Protein AF-0000000076613935 (afdb_homodimer)

pLDDT: mean 92.62, std 4.98, range [66.81, 98.5]

Secondary structure (DSSP, 8-state):
-HHHHHHHHBHHHHHHHHHHHHHHHHHHHHH--SHHHHHHHHHHHHHHHHHHHHTTTHHHHHHHHHHHHHHS--S-HHHHHHHHHHHHHHHHHHHHHHHHHHHHTTSS-S-HHHHHHHHHHHHHHHHHHHHHHHHHHHHHHHHHHHHHHHHTTT---HHHHHHHHHHHHHHHHHHHHHHHHHHHHHHHHHHTTHHHHHHSSPPPHHHHHHHHHHHHHHHHHHHHHH-/-HHHHHHHHBHHHHHHHHHHHHHHHHHHHHH--SHHHHHHHHHHHHHHHHHHHHTTTHHHHHHHHHHHHHHS--S-HHHHHHHHHHHHHHHHHHHHHHHHHHHHTTSS-S-HHHHHHHHHHHHHHHHHHHHHHHHHHHHHHHHHHHHHHHHTTT---HHHHHHHHHHHHHHHHHHHHHHHHHHHHHHHHHHTTHHHHHHSSPPPHHHHHHHHHHHHHHHHHHHHHH-

Nearest PDB structures (foldseek):
  6z0c-assembly4_D  TM=3.957E-01  e=4.626E+00  Escherichia coli
  2h7v-assembly2_D  TM=2.616E-01  e=3.873E+00  Yersinia pseudotuberculosis
  6z0c-assembly4_D  TM=3.955E-01  e=4.432E+00  Escherichia coli
  2h7v-assembly2_D  TM=2.635E-01  e=3.108E+00  Yersinia pseudotuberculosis

Foldseek 3Di:
DVLVVVLVVDPLSVLLVLLLLLLLLLQVCLVDDDPVSVVSNVSNVVSVLVSLVSCPPVLVVLVVVLVVLVVDDDPDVLLSVLSNLLSVLQSQLNVLSNVLSCVVVPVDVDHSLVSQLRSLVSNLSSLVSLLVSLVVLLVVLVVVLVVLCVVCVPPPDPVSVVSNVVSVVSNVVSVLVNLLSVLSNLQSCLSNCVCCVVVVDHDRSNSNSVSSNSNSVSSSVVSSVVD/DVLVVVLVVDPLSVLLVLLLLLLLLLQVCLVDDDPVSVVSNVSNVVSVLVSLVSCPPCLVVLVVQLVVLVVDDDPDPLLSVLSNLLSVLQSLLNVLSNVLSCVVVPVDVDHSLVSQLRSLVSNLSSLVSLLVSLVVLLVVLVVVLVVLCVVCPPPPDPVSVVSNVVSVVSNVVSVLSNLLSVLSNLQSCLSNCVCCVVVVDHDRSNSNSVSSNSNSVSSSVVSSVVD

Sequence (454 aa):
MEKLLRFLEKAEGRDKVLKVIQYFGRFQKSIVSNKFTIRFMNLSYAARLSRQIFRLGKSFLELHNIRNSIKKDFLDNFTKFLTILMSASMCVRWLFDNLSVLSAYKIIEFDHREFTKASTTAWVFALIFKLTNCSQEMMKSYAREAMLKETSIGKTTRWVVENLDELSQTRRKMILEIAKTIGDLIIASNGALIPYKVLGKQFSEKWVGIGGVVSACISIFEIWYDCMEKLLRFLEKAEGRDKVLKVIQYFGRFQKSIVSNKFTIRFMNLSYAARLSRQIFRLGKSFLELHNIRNSIKKDFLDNFTKFLTILMSASMCVRWLFDNLSVLSAYKIIEFDHREFTKASTTAWVFALIFKLTNCSQEMMKSYAREAMLKETSIGKTTRWVVENLDELSQTRRKMILEIAKTIGDLIIASNGALIPYKVLGKQFSEKWVGIGGVVSACISIFEIWYDC

Solvent-accessible surface area (backbone atoms only — not comparable to full-atom values): 21844 Å² total; per-residue (Å²): 111,66,51,60,44,55,33,61,47,25,33,63,46,48,45,30,55,35,39,29,47,25,18,44,24,41,26,45,42,58,75,43,84,49,73,63,37,56,29,40,36,45,49,13,51,52,30,51,54,27,45,51,60,70,47,59,67,48,33,56,51,26,51,50,49,33,54,48,52,68,70,46,86,61,96,43,69,66,58,44,52,37,51,39,50,21,29,52,23,42,25,51,15,43,51,25,44,46,50,17,53,38,18,70,47,54,66,38,98,53,67,33,63,58,27,43,31,52,14,21,42,28,39,39,54,19,46,51,33,49,48,51,47,44,52,51,51,50,51,52,47,52,52,50,49,51,50,49,54,64,72,35,66,95,51,89,42,69,66,56,54,53,51,50,49,49,46,52,52,50,47,52,52,39,52,52,47,46,54,26,43,52,17,44,43,50,41,24,34,48,55,44,42,46,39,33,75,75,71,70,45,63,72,54,51,43,57,36,10,47,18,36,30,52,22,21,51,50,50,45,49,54,52,53,68,72,82,110,67,50,58,44,54,33,60,46,27,34,64,48,47,46,30,55,35,39,29,47,25,17,44,24,42,26,46,42,58,76,44,85,48,74,64,37,54,27,40,38,43,50,13,48,50,30,50,53,26,46,53,59,70,46,58,66,48,32,58,50,27,52,50,49,34,53,47,52,70,72,46,86,61,97,42,69,66,56,43,52,36,51,39,51,22,29,50,24,43,24,51,14,41,51,24,42,45,50,18,54,38,18,69,47,55,67,38,98,54,66,33,65,58,27,42,30,52,14,21,42,28,40,39,53,19,46,51,32,48,48,51,47,43,51,52,52,48,52,51,46,51,53,51,49,52,51,51,54,64,72,33,68,94,50,90,40,70,68,56,54,54,50,51,50,51,45,52,52,51,48,52,52,39,50,53,46,47,52,27,45,52,17,44,43,50,42,23,34,48,55,43,42,46,41,33,74,74,71,70,46,65,72,52,52,44,57,36,9,48,18,34,30,51,22,22,52,49,50,46,49,53,52,55,68,72,83

Structure (mmCIF, N/CA/C/O backbone):
data_AF-0000000076613935-model_v1
#
loop_
_entity.id
_entity.type
_entity.pdbx_description
1 polymer 'Peroxisomal biogenesis factor 11'
#
loop_
_atom_site.group_PDB
_atom_site.id
_atom_site.type_symbol
_atom_site.label_atom_id
_atom_site.label_alt_id
_atom_site.label_comp_id
_atom_site.label_asym_id
_atom_site.label_entity_id
_atom_site.label_seq_id
_atom_site.pdbx_PDB_ins_code
_atom_site.Cartn_x
_atom_site.Cartn_y
_atom_site.Cartn_z
_atom_site.occupancy
_atom_site.B_iso_or_equiv
_atom_site.auth_seq_id
_atom_site.auth_comp_id
_atom_site.auth_asym_id
_atom_site.auth_atom_id
_atom_site.pdbx_PDB_model_num
ATOM 1 N N . MET A 1 1 ? 9.109 10.617 -14.492 1 78.81 1 MET A N 1
ATOM 2 C CA . MET A 1 1 ? 8.734 9.211 -14.367 1 78.81 1 MET A CA 1
ATOM 3 C C . MET A 1 1 ? 9.297 8.609 -13.086 1 78.81 1 MET A C 1
ATOM 5 O O . MET A 1 1 ? 8.586 7.91 -12.359 1 78.81 1 MET A O 1
ATOM 9 N N . GLU A 1 2 ? 10.383 9.172 -12.633 1 85.62 2 GLU A N 1
ATOM 10 C CA . GLU A 1 2 ? 11.008 8.648 -11.422 1 85.62 2 GLU A CA 1
ATOM 11 C C . GLU A 1 2 ? 10.242 9.07 -10.172 1 85.62 2 GLU A C 1
ATOM 13 O O . GLU A 1 2 ? 10.062 8.273 -9.25 1 85.62 2 GLU A O 1
ATOM 18 N N . LYS A 1 3 ? 9.719 10.258 -10.203 1 89.12 3 LYS A N 1
ATOM 19 C CA . LYS A 1 3 ? 8.961 10.75 -9.062 1 89.12 3 LYS A CA 1
ATOM 20 C C . LYS A 1 3 ? 7.656 9.977 -8.891 1 89.12 3 LYS A C 1
ATOM 22 O O . LYS A 1 3 ? 7.25 9.664 -7.77 1 89.12 3 LYS A O 1
ATOM 27 N N . LEU A 1 4 ? 7.074 9.68 -10.031 1 88 4 LEU A N 1
ATOM 28 C CA . LEU A 1 4 ? 5.828 8.922 -10.008 1 88 4 LEU A CA 1
ATOM 29 C C . LEU A 1 4 ? 6.059 7.523 -9.438 1 88 4 LEU A C 1
ATOM 31 O O . LEU A 1 4 ? 5.242 7.023 -8.664 1 88 4 LEU A O 1
ATOM 35 N N . LEU A 1 5 ? 7.207 7.027 -9.727 1 88.5 5 LEU A N 1
ATOM 36 C CA . LEU A 1 5 ? 7.523 5.68 -9.266 1 88.5 5 LEU A CA 1
ATOM 37 C C . LEU A 1 5 ? 7.77 5.66 -7.762 1 88.5 5 LEU A C 1
ATOM 39 O O . LEU A 1 5 ? 7.285 4.77 -7.062 1 88.5 5 LEU A O 1
ATOM 43 N N . ARG A 1 6 ? 8.492 6.59 -7.344 1 90.81 6 ARG A N 1
ATOM 44 C CA . ARG A 1 6 ? 8.742 6.684 -5.91 1 90.81 6 ARG A CA 1
ATOM 45 C C . ARG A 1 6 ? 7.441 6.891 -5.137 1 90.81 6 ARG A C 1
ATOM 47 O O . ARG A 1 6 ? 7.266 6.34 -4.051 1 90.81 6 ARG A O 1
ATOM 54 N N . PHE A 1 7 ? 6.605 7.641 -5.816 1 93.69 7 PHE A N 1
ATOM 55 C CA . PHE A 1 7 ? 5.305 7.906 -5.211 1 93.69 7 PHE A CA 1
ATOM 56 C C . PHE A 1 7 ? 4.492 6.621 -5.098 1 93.69 7 PHE A C 1
ATOM 58 O O . PHE A 1 7 ? 3.924 6.332 -4.043 1 93.69 7 PHE A O 1
ATOM 65 N N . LEU A 1 8 ? 4.504 5.793 -6.094 1 89.94 8 LEU A N 1
ATOM 66 C CA . LEU A 1 8 ? 3.668 4.598 -6.156 1 89.94 8 LEU A CA 1
ATOM 67 C C . LEU A 1 8 ? 4.277 3.465 -5.34 1 89.94 8 LEU A C 1
ATOM 69 O O . LEU A 1 8 ? 3.6 2.484 -5.027 1 89.94 8 LEU A O 1
ATOM 73 N N . GLU A 1 9 ? 5.457 3.604 -4.938 1 91.19 9 GLU A N 1
ATOM 74 C CA . GLU A 1 9 ? 6.117 2.576 -4.137 1 91.19 9 GLU A CA 1
ATOM 75 C C . GLU A 1 9 ? 5.805 2.752 -2.652 1 91.19 9 GLU A C 1
ATOM 77 O O . GLU A 1 9 ? 6 1.83 -1.858 1 91.19 9 GLU A O 1
ATOM 82 N N . LYS A 1 10 ? 5.301 3.885 -2.332 1 92.56 10 LYS A N 1
ATOM 83 C CA . LYS A 1 10 ? 4.922 4.152 -0.948 1 92.56 10 LYS A CA 1
ATOM 84 C C . LYS A 1 10 ? 3.492 3.693 -0.671 1 92.56 10 LYS A C 1
ATOM 86 O O . LYS A 1 10 ? 2.584 3.971 -1.456 1 92.56 10 LYS A O 1
ATOM 91 N N . ALA A 1 11 ? 3.314 2.996 0.413 1 93.81 11 ALA A N 1
ATOM 92 C CA . ALA A 1 11 ? 1.975 2.559 0.797 1 93.81 11 ALA A CA 1
ATOM 93 C C . ALA A 1 11 ? 1.047 3.752 1.006 1 93.81 11 ALA A C 1
ATOM 95 O O . ALA A 1 11 ? -0.122 3.713 0.616 1 93.81 11 ALA A O 1
ATOM 96 N N . GLU A 1 12 ? 1.57 4.82 1.488 1 94.5 12 GLU A N 1
ATOM 97 C CA . GLU A 1 12 ? 0.774 6.012 1.773 1 94.5 12 GLU A CA 1
ATOM 98 C C . GLU A 1 12 ? 0.332 6.703 0.486 1 94.5 12 GLU A C 1
ATOM 100 O O . GLU A 1 12 ? -0.769 7.25 0.416 1 94.5 12 GLU A O 1
ATOM 105 N N . GLY A 1 13 ? 1.241 6.719 -0.426 1 94.62 13 GLY A N 1
ATOM 106 C CA . GLY A 1 13 ? 0.872 7.324 -1.697 1 94.62 13 GLY A CA 1
ATOM 107 C C . GLY A 1 13 ? -0.311 6.645 -2.359 1 94.62 13 GLY A C 1
ATOM 108 O O . GLY A 1 13 ? -1.264 7.309 -2.773 1 94.62 13 GLY A O 1
ATOM 109 N N . ARG A 1 14 ? -0.266 5.328 -2.385 1 94.44 14 ARG A N 1
ATOM 110 C CA . ARG A 1 14 ? -1.358 4.57 -2.984 1 94.44 14 ARG A CA 1
ATOM 111 C C . ARG A 1 14 ? -2.641 4.723 -2.174 1 94.44 14 ARG A C 1
ATOM 113 O O . ARG A 1 14 ? -3.734 4.801 -2.74 1 94.44 14 ARG A O 1
ATOM 120 N N . ASP A 1 15 ? -2.506 4.773 -0.913 1 96.62 15 ASP A N 1
ATOM 121 C CA . ASP A 1 15 ? -3.654 4.945 -0.03 1 96.62 15 ASP A CA 1
ATOM 122 C C . ASP A 1 15 ? -4.371 6.262 -0.311 1 96.62 15 ASP A C 1
ATOM 124 O O . ASP A 1 15 ? -5.605 6.312 -0.333 1 96.62 15 ASP A O 1
ATOM 128 N N . LYS A 1 16 ? -3.609 7.328 -0.591 1 97.44 16 LYS A N 1
ATOM 129 C CA . LYS A 1 16 ? -4.227 8.633 -0.785 1 97.44 16 LYS A CA 1
ATOM 130 C C . LYS A 1 16 ? -4.883 8.734 -2.16 1 97.44 16 LYS A C 1
ATOM 132 O O . LYS A 1 16 ? -5.871 9.453 -2.332 1 97.44 16 LYS A O 1
ATOM 137 N N . VAL A 1 17 ? -4.355 8.008 -3.086 1 96.06 17 VAL A N 1
ATOM 138 C CA . VAL A 1 17 ? -5.008 7.945 -4.387 1 96.06 17 VAL A CA 1
ATOM 139 C C . VAL A 1 17 ? -6.371 7.27 -4.25 1 96.06 17 VAL A C 1
ATOM 141 O O . VAL A 1 17 ? -7.363 7.734 -4.82 1 96.06 17 VAL A O 1
ATOM 144 N N . LEU A 1 18 ? -6.359 6.219 -3.484 1 96.88 18 LEU A N 1
ATOM 145 C CA . LEU A 1 18 ? -7.617 5.512 -3.268 1 96.88 18 LEU A CA 1
ATOM 146 C C . LEU A 1 18 ? -8.586 6.359 -2.447 1 96.88 18 LEU A C 1
ATOM 148 O O . LEU A 1 18 ? -9.797 6.273 -2.629 1 96.88 18 LEU A O 1
ATOM 152 N N . LYS A 1 19 ? -7.996 7.18 -1.607 1 98 19 LYS A N 1
ATOM 153 C CA . LYS A 1 19 ? -8.836 8.102 -0.84 1 98 19 LYS A CA 1
ATOM 154 C C . LYS A 1 19 ? -9.539 9.094 -1.756 1 98 19 LYS A C 1
ATOM 156 O O . LYS A 1 19 ? -10.703 9.445 -1.527 1 98 19 LYS A O 1
ATOM 1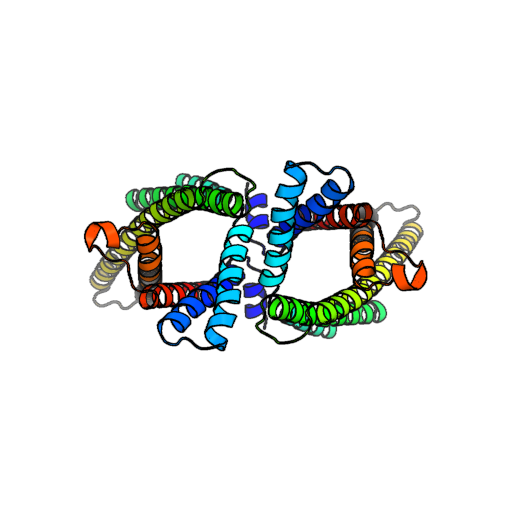61 N N . VAL A 1 20 ? -8.906 9.539 -2.758 1 97.75 20 VAL A N 1
ATOM 162 C CA . VAL A 1 20 ? -9.531 10.438 -3.723 1 97.75 20 VAL A CA 1
ATOM 163 C C . VAL A 1 20 ? -10.703 9.727 -4.398 1 97.75 20 VAL A C 1
ATOM 165 O O . VAL A 1 20 ? -11.789 10.297 -4.531 1 97.75 20 VAL A O 1
ATOM 168 N N . ILE A 1 21 ? -10.461 8.5 -4.773 1 95.88 21 ILE A N 1
ATOM 169 C CA . ILE A 1 21 ? -11.492 7.719 -5.453 1 95.88 21 ILE A CA 1
ATOM 170 C C . ILE A 1 21 ? -12.695 7.535 -4.527 1 95.88 21 ILE A C 1
ATOM 172 O O . ILE A 1 21 ? -13.844 7.711 -4.941 1 95.88 21 ILE A O 1
ATOM 176 N N . GLN A 1 22 ? -12.406 7.211 -3.355 1 96.75 22 GLN A N 1
ATOM 177 C CA . GLN A 1 22 ? -13.453 6.969 -2.367 1 96.75 22 GLN A CA 1
ATOM 178 C C . GLN A 1 22 ? -14.336 8.195 -2.191 1 96.75 22 GLN A C 1
ATOM 180 O O . GLN A 1 22 ? -15.562 8.109 -2.297 1 96.75 22 GLN A O 1
ATOM 185 N N . TYR A 1 23 ? -13.758 9.336 -2.049 1 97.62 23 TYR A N 1
ATOM 186 C CA . TYR A 1 23 ? -14.539 10.508 -1.679 1 97.62 23 TYR A CA 1
ATOM 187 C C . TYR A 1 23 ? -15.055 11.234 -2.916 1 97.62 23 TYR A C 1
ATOM 189 O O . TYR A 1 23 ? -16.047 11.953 -2.852 1 97.62 23 TYR A O 1
ATOM 197 N N . PHE A 1 24 ? -14.352 11.078 -4 1 96.88 24 PHE A N 1
ATOM 198 C CA . PHE A 1 24 ? -14.906 11.594 -5.25 1 96.88 24 PHE A CA 1
ATOM 199 C C . PHE A 1 24 ? -16.219 10.906 -5.59 1 96.88 24 PHE A C 1
ATOM 201 O O . PHE A 1 24 ? -17.141 11.539 -6.098 1 96.88 24 PHE A O 1
ATOM 208 N N . GLY A 1 25 ? -16.25 9.648 -5.359 1 95.5 25 GLY A N 1
ATOM 209 C CA . GLY A 1 25 ? -17.5 8.93 -5.57 1 95.5 25 GLY A CA 1
ATOM 210 C C . GLY A 1 25 ? -18.641 9.445 -4.711 1 95.5 25 GLY A C 1
ATOM 211 O O . GLY A 1 25 ? -19.766 9.609 -5.195 1 95.5 25 GLY A O 1
ATOM 212 N N . ARG A 1 26 ? -18.328 9.688 -3.5 1 94.12 26 ARG A N 1
ATOM 213 C CA . ARG A 1 26 ? -19.344 10.211 -2.6 1 94.12 26 ARG A CA 1
ATOM 214 C C . ARG A 1 26 ? -19.797 11.594 -3.037 1 94.12 26 ARG A C 1
ATOM 216 O O . ARG A 1 26 ? -21 11.906 -2.975 1 94.12 26 ARG A O 1
ATOM 223 N N . PHE A 1 27 ? -18.906 12.383 -3.471 1 96.12 27 PHE A N 1
ATOM 224 C CA . PHE A 1 27 ? -19.219 13.727 -3.951 1 96.12 27 PHE A CA 1
ATOM 225 C C . PHE A 1 27 ? -20.109 13.664 -5.195 1 96.12 27 PHE A C 1
ATOM 227 O O . PHE A 1 27 ? -21.141 14.328 -5.266 1 96.12 27 PHE A O 1
ATOM 234 N N . GLN A 1 28 ? -19.703 12.852 -6.125 1 95.06 28 GLN A N 1
ATOM 235 C CA . GLN A 1 28 ? -20.422 12.742 -7.391 1 95.06 28 GLN A CA 1
ATOM 236 C C . GLN A 1 28 ? -21.844 12.234 -7.176 1 95.06 28 GLN A C 1
ATOM 238 O O . GLN A 1 28 ? -22.781 12.734 -7.789 1 95.06 28 GLN A O 1
ATOM 243 N N . LYS A 1 29 ? -21.922 11.281 -6.32 1 92.69 29 LYS A N 1
ATOM 244 C CA . LYS A 1 29 ? -23.25 10.703 -6.055 1 92.69 29 LYS A CA 1
ATOM 245 C C . LYS A 1 29 ? -24.172 11.734 -5.418 1 92.69 29 LYS A C 1
ATOM 247 O O . LYS A 1 29 ? -25.391 11.711 -5.648 1 92.69 29 LYS A O 1
ATOM 252 N N . SER A 1 30 ? -23.641 12.695 -4.695 1 93.12 30 SER A N 1
ATOM 253 C CA . SER A 1 30 ? -24.438 13.703 -4.02 1 93.12 30 SER A CA 1
ATOM 254 C C . SER A 1 30 ? -24.969 14.742 -5.008 1 93.12 30 SER A C 1
ATOM 256 O O . SER A 1 30 ? -25.953 15.422 -4.738 1 93.12 30 SER A O 1
ATOM 258 N N . ILE A 1 31 ? -24.391 14.859 -6.121 1 93.69 31 ILE A N 1
ATOM 259 C CA . ILE A 1 31 ? -24.766 15.883 -7.086 1 93.69 31 ILE A CA 1
ATOM 260 C C . ILE A 1 31 ? -25.688 15.281 -8.148 1 93.69 31 ILE A C 1
ATOM 262 O O . ILE A 1 31 ? -26.688 15.883 -8.523 1 93.69 31 ILE A O 1
ATOM 266 N N . VAL A 1 32 ? -25.25 14.148 -8.672 1 91.75 32 VAL A N 1
ATOM 267 C CA . VAL A 1 32 ? -26 13.523 -9.758 1 91.75 32 VAL A CA 1
ATOM 268 C C . VAL A 1 32 ? -26.094 12.016 -9.523 1 91.75 32 VAL A C 1
ATOM 270 O O . VAL A 1 32 ? -25.125 11.391 -9.078 1 91.75 32 VAL A O 1
ATOM 273 N N . SER A 1 33 ? -27.297 11.539 -9.773 1 87.94 33 SER A N 1
ATOM 274 C CA . SER A 1 33 ? -27.5 10.102 -9.664 1 87.94 33 SER A CA 1
ATOM 275 C C . SER A 1 33 ? -27.781 9.477 -11.023 1 87.94 33 SER A C 1
ATOM 277 O O . SER A 1 33 ? -28.906 9.539 -11.516 1 87.94 33 SER A O 1
ATOM 279 N N . ASN A 1 34 ? -26.781 9.047 -11.68 1 91.75 34 ASN A N 1
ATOM 280 C CA . ASN A 1 34 ? -26.922 8.328 -12.945 1 91.75 34 ASN A CA 1
ATOM 281 C C . ASN A 1 34 ? -26.266 6.957 -12.883 1 91.75 34 ASN A C 1
ATOM 283 O O . ASN A 1 34 ? -25.797 6.535 -11.82 1 91.75 34 ASN A O 1
ATOM 287 N N . LYS A 1 35 ? -26.328 6.242 -13.906 1 88.94 35 LYS A N 1
ATOM 288 C CA . LYS A 1 35 ? -25.797 4.883 -13.969 1 88.94 35 LYS A CA 1
ATOM 289 C C . LYS A 1 35 ? -24.297 4.867 -13.672 1 88.94 35 LYS A C 1
ATOM 291 O O . LYS A 1 35 ? -23.812 3.988 -12.961 1 88.94 35 LYS A O 1
ATOM 296 N N . PHE A 1 36 ? -23.672 5.879 -14.125 1 87.81 36 PHE A N 1
ATOM 297 C CA . PHE A 1 36 ? -22.219 5.961 -13.93 1 87.81 36 PHE A CA 1
ATOM 298 C C . PHE A 1 36 ? -21.891 6.188 -12.461 1 87.81 36 PHE A C 1
ATOM 300 O O . PHE A 1 36 ? -20.969 5.562 -11.93 1 87.81 36 PHE A O 1
ATOM 307 N N . THR A 1 37 ? -22.594 7.078 -11.836 1 91.25 37 THR A N 1
ATOM 308 C CA . THR A 1 37 ? -22.297 7.406 -10.445 1 91.25 37 THR A CA 1
ATOM 309 C C . THR A 1 37 ? -22.578 6.215 -9.531 1 91.25 37 THR A C 1
ATOM 311 O O . THR A 1 37 ? -21.859 5.996 -8.555 1 91.25 37 THR A O 1
ATOM 314 N N . ILE A 1 38 ? -23.5 5.465 -9.953 1 89.62 38 ILE A N 1
ATOM 315 C CA . ILE A 1 38 ? -23.828 4.273 -9.18 1 89.62 38 ILE A CA 1
ATOM 316 C C . ILE A 1 38 ? -22.703 3.24 -9.312 1 89.62 38 ILE A C 1
ATOM 318 O O . ILE A 1 38 ? -22.281 2.639 -8.328 1 89.62 38 ILE A O 1
ATOM 322 N N . ARG A 1 39 ? -22.297 3.096 -10.508 1 89.38 39 ARG A N 1
ATOM 323 C CA . ARG A 1 39 ? -21.203 2.168 -10.75 1 89.38 39 ARG A CA 1
ATOM 324 C C . ARG A 1 39 ? -19.922 2.637 -10.062 1 89.38 39 ARG A C 1
ATOM 326 O O . ARG A 1 39 ? -19.172 1.828 -9.5 1 89.38 39 ARG A O 1
ATOM 333 N N . PHE A 1 40 ? -19.781 3.922 -10.094 1 92.31 40 PHE A N 1
ATOM 334 C CA . PHE A 1 40 ? -18.578 4.477 -9.484 1 92.31 40 PHE A CA 1
ATOM 335 C C . PHE A 1 40 ? -18.625 4.328 -7.965 1 92.31 40 PHE A C 1
ATOM 337 O O . PHE A 1 40 ? -17.578 4.203 -7.316 1 92.31 40 PHE A O 1
ATOM 344 N N . MET A 1 41 ? -19.781 4.309 -7.434 1 92.75 41 MET A N 1
ATOM 345 C CA . MET A 1 41 ? -19.938 4.125 -5.992 1 92.75 41 MET A CA 1
ATOM 346 C C . MET A 1 41 ? -19.469 2.738 -5.566 1 92.75 41 MET A C 1
ATOM 348 O O . MET A 1 41 ? -18.984 2.557 -4.449 1 92.75 41 MET A O 1
ATOM 352 N N . ASN A 1 42 ? -19.531 1.837 -6.477 1 90.12 42 ASN A N 1
ATOM 353 C CA . ASN A 1 42 ? -19 0.51 -6.191 1 90.12 42 ASN A CA 1
ATOM 354 C C . ASN A 1 42 ? -17.484 0.54 -6.031 1 90.12 42 ASN A C 1
ATOM 356 O O . ASN A 1 42 ? -16.922 -0.119 -5.148 1 90.12 42 ASN A O 1
ATOM 360 N N . LEU A 1 43 ? -16.938 1.3 -6.887 1 90.75 43 LEU A N 1
ATOM 361 C CA . LEU A 1 43 ? -15.492 1.449 -6.797 1 90.75 43 LEU A CA 1
ATOM 362 C C . LEU A 1 43 ? -15.109 2.217 -5.535 1 90.75 43 LEU A C 1
ATOM 364 O O . LEU A 1 43 ? -14.094 1.913 -4.906 1 90.75 43 LEU A O 1
ATOM 368 N N . SER A 1 44 ? -15.93 3.193 -5.242 1 94.25 44 SER A N 1
ATOM 369 C CA . SER A 1 44 ? -15.703 3.984 -4.039 1 94.25 44 SER A CA 1
ATOM 370 C C . SER A 1 44 ? -15.734 3.111 -2.787 1 94.25 44 SER A C 1
ATOM 372 O O . SER A 1 44 ? -14.875 3.229 -1.917 1 94.25 44 SER A O 1
ATOM 374 N N . TYR A 1 45 ? -16.609 2.209 -2.77 1 91.69 45 TYR A N 1
ATOM 375 C CA . TYR A 1 45 ? -16.734 1.304 -1.633 1 91.69 45 TYR A CA 1
ATOM 376 C C . TYR A 1 45 ? -15.57 0.325 -1.574 1 91.69 45 TYR A C 1
ATOM 378 O O . TYR A 1 45 ? -15.039 0.049 -0.497 1 91.69 45 TYR A O 1
ATOM 386 N N . ALA A 1 46 ? -15.227 -0.121 -2.709 1 90.12 46 ALA A N 1
ATOM 387 C CA . ALA A 1 46 ? -14.094 -1.038 -2.773 1 90.12 46 ALA A CA 1
ATOM 388 C C . ALA A 1 46 ? -12.805 -0.352 -2.318 1 90.12 46 ALA A C 1
ATOM 390 O O . ALA A 1 46 ? -11.984 -0.961 -1.637 1 90.12 46 ALA A O 1
ATOM 391 N N . ALA A 1 47 ? -12.688 0.87 -2.705 1 94.56 47 ALA A N 1
ATOM 392 C CA . ALA A 1 47 ? -11.516 1.643 -2.303 1 94.56 47 ALA A CA 1
ATOM 393 C C . ALA A 1 47 ? -11.477 1.828 -0.789 1 94.56 47 ALA A C 1
ATOM 395 O O . ALA A 1 47 ? -10.422 1.685 -0.167 1 94.56 47 ALA A O 1
ATOM 396 N N . ARG A 1 48 ? -12.578 2.117 -0.233 1 94.38 48 ARG A N 1
ATOM 397 C CA . ARG A 1 48 ? -12.664 2.307 1.212 1 94.38 48 ARG A CA 1
ATOM 398 C C . ARG A 1 48 ? -12.25 1.044 1.957 1 94.38 48 ARG A C 1
ATOM 400 O O . ARG A 1 48 ? -11.445 1.105 2.891 1 94.38 48 ARG A O 1
ATOM 407 N N . LEU A 1 49 ? -12.734 -0.057 1.504 1 90.31 49 LEU A N 1
ATOM 408 C CA . LEU A 1 49 ? -12.438 -1.332 2.15 1 90.31 49 LEU A CA 1
ATOM 409 C C . LEU A 1 49 ? -10.977 -1.71 1.967 1 90.31 49 LEU A C 1
ATOM 411 O O . LEU A 1 49 ? -10.328 -2.195 2.9 1 90.31 49 LEU A O 1
ATOM 415 N N . SER A 1 50 ? -10.516 -1.503 0.781 1 93.94 50 SER A N 1
ATOM 416 C CA . SER A 1 50 ? -9.125 -1.83 0.497 1 93.94 50 SER A CA 1
ATOM 417 C C . SER A 1 50 ? -8.172 -1 1.355 1 93.94 50 SER A C 1
ATOM 419 O O . SER A 1 50 ? -7.164 -1.51 1.843 1 93.94 50 SER A O 1
ATOM 421 N N . ARG A 1 51 ? -8.5 0.202 1.52 1 95.25 51 ARG A N 1
ATOM 422 C CA . ARG A 1 51 ? -7.688 1.064 2.369 1 95.25 51 ARG A CA 1
ATOM 423 C C . ARG A 1 51 ? -7.656 0.547 3.803 1 95.25 51 ARG A C 1
ATOM 425 O O . ARG A 1 51 ? -6.594 0.502 4.43 1 95.25 51 ARG A O 1
ATOM 432 N N . GLN A 1 52 ? -8.758 0.165 4.273 1 94.44 52 GLN A N 1
ATOM 433 C CA . GLN A 1 52 ? -8.836 -0.324 5.645 1 94.44 52 GLN A CA 1
ATOM 434 C C . GLN A 1 52 ? -7.977 -1.573 5.832 1 94.44 52 GLN A C 1
ATOM 436 O O . GLN A 1 52 ? -7.277 -1.706 6.84 1 94.44 52 GLN A O 1
ATOM 441 N N . ILE A 1 53 ? -7.992 -2.385 4.859 1 93 53 ILE A N 1
ATOM 442 C CA . ILE A 1 53 ? -7.262 -3.646 4.949 1 93 53 ILE A CA 1
ATOM 443 C C . ILE A 1 53 ? -5.762 -3.383 4.859 1 93 53 ILE A C 1
ATOM 445 O O . ILE A 1 53 ? -4.977 -3.975 5.602 1 93 53 ILE A O 1
ATOM 449 N N . PHE A 1 54 ? -5.391 -2.463 4.039 1 94.25 54 PHE A N 1
ATOM 450 C CA . PHE A 1 54 ? -3.979 -2.162 3.84 1 94.25 54 PHE A CA 1
ATOM 451 C C . PHE A 1 54 ? -3.42 -1.375 5.02 1 94.25 54 PHE A C 1
ATOM 453 O O . PHE A 1 54 ? -2.205 -1.216 5.148 1 94.25 54 PHE A O 1
ATOM 460 N N . ARG A 1 55 ? -4.305 -0.962 5.887 1 93.38 55 ARG A N 1
ATOM 461 C CA . ARG A 1 55 ? -3.855 -0.203 7.047 1 93.38 55 ARG A CA 1
ATOM 462 C C . ARG A 1 55 ? -3.725 -1.103 8.273 1 93.38 55 ARG A C 1
ATOM 464 O O . ARG A 1 55 ? -3.428 -0.626 9.367 1 93.38 55 ARG A O 1
ATOM 471 N N . LEU A 1 56 ? -3.846 -2.33 7.98 1 88 56 LEU A N 1
ATOM 472 C CA . LEU A 1 56 ? -3.633 -3.268 9.078 1 88 56 LEU A CA 1
ATOM 473 C C . LEU A 1 56 ? -2.227 -3.125 9.648 1 88 56 LEU A C 1
ATOM 475 O O . LEU A 1 56 ? -1.25 -3.072 8.898 1 88 56 LEU A O 1
ATOM 479 N N . GLY A 1 57 ? -2.158 -2.943 10.961 1 86 57 GLY A N 1
ATOM 480 C CA . GLY A 1 57 ? -0.867 -2.879 11.633 1 86 57 GLY A CA 1
ATOM 481 C C . GLY A 1 57 ? -0.33 -1.467 11.758 1 86 57 GLY A C 1
ATOM 482 O O . GLY A 1 57 ? 0.732 -1.251 12.344 1 86 57 GLY A O 1
ATOM 483 N N . LYS A 1 58 ? -1.038 -0.533 11.273 1 91.81 58 LYS A N 1
ATOM 484 C CA . LYS A 1 58 ? -0.586 0.852 11.375 1 91.81 58 LYS A CA 1
ATOM 485 C C . LYS A 1 58 ? -0.51 1.299 12.836 1 91.81 58 LYS A C 1
ATOM 487 O O . LYS A 1 58 ? 0.198 2.254 13.164 1 91.81 58 LYS A O 1
ATOM 492 N N . SER A 1 59 ? -1.223 0.597 13.695 1 92.69 59 SER A N 1
ATOM 493 C CA . SER A 1 59 ? -1.14 0.926 15.117 1 92.69 59 SER A CA 1
ATOM 494 C C . SER A 1 59 ? 0.288 0.788 15.633 1 92.69 59 SER A C 1
ATOM 496 O O . SER A 1 59 ? 0.728 1.571 16.484 1 92.69 59 SER A O 1
ATOM 498 N N . PHE A 1 60 ? 1.022 -0.127 15.039 1 90 60 PHE A N 1
ATOM 499 C CA . PHE A 1 60 ? 2.402 -0.332 15.469 1 90 60 PHE A CA 1
ATOM 500 C C . PHE A 1 60 ? 3.281 0.837 15.039 1 90 60 PHE A C 1
ATOM 502 O O . PHE A 1 60 ? 4.219 1.208 15.75 1 90 60 PHE A O 1
ATOM 509 N N . LEU A 1 61 ? 2.889 1.316 13.961 1 90.25 61 LEU A N 1
ATOM 510 C CA . LEU A 1 61 ? 3.637 2.475 13.484 1 90.25 61 LEU A CA 1
ATOM 511 C C . LEU A 1 61 ? 3.449 3.666 14.414 1 90.25 61 LEU A C 1
ATOM 513 O O . LEU A 1 61 ? 4.406 4.379 14.727 1 90.25 61 LEU A O 1
ATOM 517 N N . GLU A 1 62 ? 2.232 3.764 14.898 1 93.88 62 GLU A N 1
ATOM 518 C CA . GLU A 1 62 ? 1.941 4.891 15.781 1 93.88 62 GLU A CA 1
ATOM 519 C C . GLU A 1 62 ? 2.6 4.703 17.141 1 93.88 62 GLU A C 1
ATOM 521 O O . GLU A 1 62 ? 3.01 5.676 17.781 1 93.88 62 GLU A O 1
ATOM 526 N N . LEU A 1 63 ? 2.689 3.508 17.547 1 93.25 63 LEU A N 1
ATOM 527 C CA . LEU A 1 63 ? 3.373 3.236 18.812 1 93.25 63 LEU A CA 1
ATOM 528 C C . LEU A 1 63 ? 4.848 3.621 18.719 1 93.25 63 LEU A C 1
ATOM 530 O O . LEU A 1 63 ? 5.402 4.188 19.672 1 93.25 63 LEU A O 1
ATOM 534 N N . HIS A 1 64 ? 5.344 3.369 17.594 1 92.25 64 HIS A N 1
ATOM 535 C CA . HIS A 1 64 ? 6.734 3.752 17.359 1 92.25 64 HIS A CA 1
ATOM 536 C C . HIS A 1 64 ? 6.891 5.27 17.344 1 92.25 64 HIS A C 1
ATOM 538 O O . HIS A 1 64 ? 7.859 5.805 17.891 1 92.25 64 HIS A O 1
ATOM 544 N N . ASN A 1 65 ? 5.953 5.887 16.766 1 91.62 65 ASN A N 1
ATOM 545 C CA . ASN A 1 65 ? 5.98 7.348 16.719 1 91.62 65 ASN A CA 1
ATOM 546 C C . ASN A 1 65 ? 5.898 7.953 18.109 1 91.62 65 ASN A C 1
ATOM 548 O O . ASN A 1 65 ? 6.539 8.969 18.391 1 91.62 65 ASN A O 1
ATOM 552 N N . ILE A 1 66 ? 5.094 7.375 18.922 1 94.69 66 ILE A N 1
ATOM 553 C CA . ILE A 1 66 ? 4.961 7.84 20.297 1 94.69 66 ILE A CA 1
ATOM 554 C C . ILE A 1 66 ? 6.301 7.711 21.016 1 94.69 66 ILE A C 1
ATOM 556 O O . ILE A 1 66 ? 6.77 8.664 21.641 1 94.69 66 ILE A O 1
ATOM 560 N N . ARG A 1 67 ? 6.922 6.57 20.828 1 93.62 67 ARG A N 1
ATOM 561 C CA . ARG A 1 67 ? 8.195 6.316 21.5 1 93.62 67 ARG A CA 1
ATOM 562 C C . ARG A 1 67 ? 9.266 7.285 21 1 93.62 67 ARG A C 1
ATOM 564 O O . ARG A 1 67 ? 10.055 7.812 21.797 1 93.62 67 ARG A O 1
ATOM 571 N N . ASN A 1 68 ? 9.25 7.52 19.781 1 92.12 68 ASN A N 1
ATOM 572 C CA . ASN A 1 68 ? 10.227 8.438 19.203 1 92.12 68 ASN A CA 1
ATOM 573 C C . ASN A 1 68 ? 9.984 9.875 19.672 1 92.12 68 ASN A C 1
ATOM 575 O O . ASN A 1 68 ? 10.93 10.633 19.859 1 92.12 68 ASN A O 1
ATOM 579 N N . SER A 1 69 ? 8.727 10.164 19.75 1 92.56 69 SER A N 1
ATOM 580 C CA . SER A 1 69 ? 8.398 11.523 20.172 1 92.56 69 SER A CA 1
ATOM 581 C C . SER A 1 69 ? 8.781 11.75 21.625 1 92.56 69 SER A C 1
ATOM 583 O O . SER A 1 69 ? 9.148 12.859 22.016 1 92.56 69 SER A O 1
ATOM 585 N N . ILE A 1 70 ? 8.703 10.719 22.391 1 93.75 70 ILE A N 1
ATOM 586 C CA . ILE A 1 70 ? 9.086 10.812 23.797 1 93.75 70 ILE A CA 1
ATOM 587 C C . ILE A 1 70 ? 10.594 11.016 23.906 1 93.75 70 ILE A C 1
ATOM 589 O O . ILE A 1 70 ? 11.062 11.797 24.734 1 93.75 70 ILE A O 1
ATOM 593 N N . LYS A 1 71 ? 11.398 10.398 22.984 1 92.94 71 LYS A N 1
ATOM 594 C CA . LYS A 1 71 ? 12.852 10.438 23.047 1 92.94 71 LYS A CA 1
ATOM 595 C C . LYS A 1 71 ? 13.398 11.711 22.391 1 92.94 71 LYS A C 1
ATOM 597 O O . LYS A 1 71 ? 14.5 12.156 22.719 1 92.94 71 LYS A O 1
ATOM 602 N N . LYS A 1 72 ? 12.586 12.172 21.469 1 90 72 LYS A N 1
ATOM 603 C CA . LYS A 1 72 ? 13.047 13.352 20.734 1 90 72 LYS A CA 1
ATOM 604 C C . LYS A 1 72 ? 13.039 14.594 21.625 1 90 72 LYS A C 1
ATOM 606 O O . LYS A 1 72 ? 12.133 14.773 22.438 1 90 72 LYS A O 1
ATOM 611 N N . ASP A 1 73 ? 13.961 15.406 21.375 1 87 73 ASP A N 1
ATOM 612 C CA . ASP A 1 73 ? 14.047 16.656 22.125 1 87 73 ASP A CA 1
ATOM 613 C C . ASP A 1 73 ? 13.328 17.781 21.391 1 87 73 ASP A C 1
ATOM 615 O O . ASP A 1 73 ? 13.828 18.312 20.391 1 87 73 ASP A O 1
ATOM 619 N N . PHE A 1 74 ? 12.156 18.094 21.922 1 82.88 74 PHE A N 1
ATOM 620 C CA . PHE A 1 74 ? 11.383 19.188 21.344 1 82.88 74 PHE A CA 1
ATOM 621 C C . PHE A 1 74 ? 11.773 20.516 21.984 1 82.88 74 PHE A C 1
ATOM 623 O O . PHE A 1 74 ? 12.234 20.547 23.125 1 82.88 74 PHE A O 1
ATOM 630 N N . LEU A 1 75 ? 11.672 21.531 21.266 1 74.62 75 LEU A N 1
ATOM 631 C CA . LEU A 1 75 ? 11.953 22.875 21.797 1 74.62 75 LEU A CA 1
ATOM 632 C C . LEU A 1 75 ? 10.945 23.25 22.875 1 74.62 75 LEU A C 1
ATOM 634 O O . LEU A 1 75 ? 11.281 23.953 23.828 1 74.62 75 LEU A O 1
ATOM 638 N N . ASP A 1 76 ? 9.758 22.766 22.625 1 88.25 76 ASP A N 1
ATOM 639 C CA . ASP A 1 76 ? 8.656 23.109 23.516 1 88.25 76 ASP A CA 1
ATOM 640 C C . ASP A 1 76 ? 7.941 21.844 24.016 1 88.25 76 ASP A C 1
ATOM 642 O O . ASP A 1 76 ? 7.602 20.969 23.219 1 88.25 76 ASP A O 1
ATOM 646 N N . ASN A 1 77 ? 7.684 21.828 25.297 1 91.25 77 ASN A N 1
ATOM 647 C CA . ASN A 1 77 ? 7.02 20.688 25.922 1 91.25 77 ASN A CA 1
ATOM 648 C C . ASN A 1 77 ? 5.566 20.562 25.469 1 91.25 77 ASN A C 1
ATOM 650 O O . ASN A 1 77 ? 5.027 19.469 25.375 1 91.25 77 ASN A O 1
ATOM 654 N N . PHE A 1 78 ? 5.027 21.672 25.25 1 92.81 78 PHE A N 1
ATOM 655 C CA . PHE A 1 78 ? 3.631 21.672 24.828 1 92.81 78 PHE A CA 1
ATOM 656 C C . PHE A 1 78 ? 3.471 21 23.469 1 92.81 78 PHE A C 1
ATOM 658 O O . PHE A 1 78 ? 2.562 20.188 23.281 1 92.81 78 PHE A O 1
ATOM 665 N N . THR A 1 79 ? 4.348 21.312 22.578 1 92.88 79 THR A N 1
ATOM 666 C CA . THR A 1 79 ? 4.328 20.688 21.266 1 92.88 79 THR A CA 1
ATOM 667 C C . THR A 1 79 ? 4.578 19.188 21.359 1 92.88 79 THR A C 1
ATOM 669 O O . THR A 1 79 ? 3.928 18.406 20.672 1 92.88 79 THR A O 1
ATOM 672 N N . LYS A 1 80 ? 5.48 18.859 22.188 1 95.06 80 LYS A N 1
ATOM 673 C CA . LYS A 1 80 ? 5.766 17.453 22.438 1 95.06 80 LYS A CA 1
ATOM 674 C C . LYS A 1 80 ? 4.531 16.719 22.953 1 95.06 80 LYS A C 1
ATOM 676 O O . LYS A 1 80 ? 4.18 15.648 22.438 1 95.06 80 LYS A O 1
ATOM 681 N N . PHE A 1 81 ? 3.934 17.359 23.906 1 95.94 81 PHE A N 1
ATOM 682 C CA . PHE A 1 81 ? 2.752 16.766 24.516 1 95.94 81 PHE A CA 1
ATOM 683 C C . PHE A 1 81 ? 1.637 16.578 23.5 1 95.94 81 PHE A C 1
ATOM 685 O O . PHE A 1 81 ? 1.021 15.516 23.422 1 95.94 81 PHE A O 1
ATOM 692 N N . LEU A 1 82 ? 1.414 17.547 22.672 1 95.94 82 LEU A N 1
ATOM 693 C CA . LEU A 1 82 ? 0.368 17.484 21.656 1 95.94 82 LEU A CA 1
ATOM 694 C C . LEU A 1 82 ? 0.672 16.406 20.625 1 95.94 82 LEU A C 1
ATOM 696 O O . LEU A 1 82 ? -0.232 15.703 20.172 1 95.94 82 LEU A O 1
ATOM 700 N N . THR A 1 83 ? 1.878 16.266 20.312 1 95.56 83 THR A N 1
ATOM 701 C CA . THR A 1 83 ? 2.289 15.273 19.312 1 95.56 83 THR A CA 1
ATOM 702 C C . THR A 1 83 ? 2.062 13.859 19.844 1 95.56 83 THR A C 1
ATOM 704 O O . THR A 1 83 ? 1.599 12.984 19.109 1 95.56 83 THR A O 1
ATOM 707 N N . ILE A 1 84 ? 2.352 13.695 21.094 1 97.38 84 ILE A N 1
ATOM 708 C CA . ILE A 1 84 ? 2.162 12.383 21.703 1 97.38 84 ILE A CA 1
ATOM 709 C C . ILE A 1 84 ? 0.671 12.062 21.781 1 97.38 84 ILE A C 1
ATOM 711 O O . ILE A 1 84 ? 0.257 10.945 21.469 1 97.38 84 ILE A O 1
ATOM 715 N N . LEU A 1 85 ? -0.079 13.047 22.125 1 97.5 85 LEU A N 1
ATOM 716 C CA . LEU A 1 85 ? -1.521 12.844 22.219 1 97.5 85 LEU A CA 1
ATOM 717 C C . LEU A 1 85 ? -2.111 12.547 20.844 1 97.5 85 LEU A C 1
ATOM 719 O O . LEU A 1 85 ? -3.029 11.734 20.719 1 97.5 85 LEU A O 1
ATOM 723 N N . MET A 1 86 ? -1.609 13.211 19.891 1 97.44 86 MET A N 1
ATOM 724 C CA . MET A 1 86 ? -2.068 12.992 18.531 1 97.44 86 MET A CA 1
ATOM 725 C C . MET A 1 86 ? -1.78 11.555 18.094 1 97.44 86 MET A C 1
ATOM 727 O O . MET A 1 86 ? -2.676 10.859 17.609 1 97.44 86 MET A O 1
ATOM 731 N N . SER A 1 87 ? -0.608 11.102 18.328 1 97.44 87 SER A N 1
ATOM 732 C CA . SER A 1 87 ? -0.215 9.75 17.938 1 97.44 87 SER A CA 1
ATOM 733 C C . SER A 1 87 ? -0.975 8.695 18.734 1 97.44 87 SER A C 1
ATOM 735 O O . SER A 1 87 ? -1.311 7.637 18.219 1 97.44 87 SER A O 1
ATOM 737 N N . ALA A 1 88 ? -1.186 9.008 19.969 1 97.94 88 ALA A N 1
ATOM 738 C CA . ALA A 1 88 ? -1.956 8.094 20.797 1 97.94 88 ALA A CA 1
ATOM 739 C C . ALA A 1 88 ? -3.385 7.949 20.281 1 97.94 88 ALA A C 1
ATOM 741 O O . ALA A 1 88 ? -3.926 6.844 20.219 1 97.94 88 ALA A O 1
ATOM 742 N N . SER A 1 89 ? -3.938 9.07 19.953 1 98.38 89 SER A N 1
ATOM 743 C CA . SER A 1 89 ? -5.285 9.055 19.406 1 98.38 89 SER A CA 1
ATOM 744 C C . SER A 1 89 ? -5.328 8.305 18.078 1 98.38 89 SER A C 1
ATOM 746 O O . SER A 1 89 ? -6.258 7.539 17.812 1 98.38 89 SER A O 1
ATOM 748 N N . MET A 1 90 ? -4.355 8.492 17.344 1 97.81 90 MET A N 1
ATOM 749 C CA . MET A 1 90 ? -4.281 7.789 16.062 1 97.81 90 MET A CA 1
ATOM 750 C C . MET A 1 90 ? -4.098 6.289 16.281 1 97.81 90 MET A C 1
ATOM 752 O O . MET A 1 90 ? -4.645 5.48 15.523 1 97.81 90 MET A O 1
ATOM 756 N N . CYS A 1 91 ? -3.334 5.961 17.234 1 97.75 91 CYS A N 1
ATOM 757 C CA . CYS A 1 91 ? -3.145 4.551 17.562 1 97.75 91 CYS A CA 1
ATOM 758 C C . CYS A 1 91 ? -4.477 3.881 17.875 1 97.75 91 CYS A C 1
ATOM 760 O O . CYS A 1 91 ? -4.77 2.797 17.359 1 97.75 91 CYS A O 1
ATOM 762 N N . VAL A 1 92 ? -5.234 4.566 18.656 1 97.56 92 VAL A N 1
ATOM 763 C CA . VAL A 1 92 ? -6.551 4.062 19.031 1 97.56 92 VAL A CA 1
ATOM 764 C C . VAL A 1 92 ? -7.449 3.996 17.797 1 97.56 92 VAL A C 1
ATOM 766 O O . VAL A 1 92 ? -8.172 3.016 17.594 1 97.56 92 VAL A O 1
ATOM 769 N N . ARG A 1 93 ? -7.391 4.977 17 1 97.56 93 ARG A N 1
ATOM 770 C CA . ARG A 1 93 ? -8.188 5.004 15.781 1 97.56 93 ARG A CA 1
ATOM 771 C C . ARG A 1 93 ? -7.887 3.789 14.906 1 97.56 93 ARG A C 1
ATOM 773 O O . ARG A 1 93 ? -8.805 3.123 14.43 1 97.56 93 ARG A O 1
ATOM 780 N N . TRP A 1 94 ? -6.621 3.518 14.727 1 97.19 94 TRP A N 1
ATOM 781 C CA . TRP A 1 94 ? -6.23 2.414 13.852 1 97.19 94 TRP A CA 1
ATOM 782 C C . TRP A 1 94 ? -6.684 1.078 14.438 1 97.19 94 TRP A C 1
ATOM 784 O O . TRP A 1 94 ? -7.098 0.181 13.695 1 97.19 94 TRP A O 1
ATOM 794 N N . LEU A 1 95 ? -6.617 0.927 15.68 1 95.88 95 LEU A N 1
ATOM 795 C CA . LEU A 1 95 ? -7.051 -0.303 16.328 1 95.88 95 LEU A CA 1
ATOM 796 C C . LEU A 1 95 ? -8.531 -0.556 16.078 1 95.88 95 LEU A C 1
ATOM 798 O O . LEU A 1 95 ? -8.922 -1.654 15.68 1 95.88 95 LEU A O 1
ATOM 802 N N . PHE A 1 96 ? -9.281 0.494 16.266 1 96.31 96 PHE A N 1
ATOM 803 C CA . PHE A 1 96 ? -10.719 0.343 16.078 1 96.31 96 PHE A CA 1
ATOM 804 C C . PHE A 1 96 ? -11.07 0.209 14.609 1 96.31 96 PHE A C 1
ATOM 806 O O . PHE A 1 96 ? -12.023 -0.489 14.25 1 96.31 96 PHE A O 1
ATOM 813 N N . ASP A 1 97 ? -10.297 0.854 13.859 1 95.25 97 ASP A N 1
ATOM 814 C CA . ASP A 1 97 ? -10.5 0.719 12.422 1 95.25 97 ASP A CA 1
ATOM 815 C C . ASP A 1 97 ? -10.266 -0.718 11.961 1 95.25 97 ASP A C 1
ATOM 817 O O . ASP A 1 97 ? -11.016 -1.248 11.148 1 95.25 97 ASP A O 1
ATOM 821 N N . ASN A 1 98 ? -9.281 -1.35 12.492 1 93.12 98 ASN A N 1
ATOM 822 C CA . ASN A 1 98 ? -8.992 -2.742 12.172 1 93.12 98 ASN A CA 1
ATOM 823 C C . ASN A 1 98 ? -10.07 -3.678 12.703 1 93.12 98 ASN A C 1
ATOM 825 O O . ASN A 1 98 ? -10.469 -4.625 12.023 1 93.12 98 ASN A O 1
ATOM 829 N N . LEU A 1 99 ? -10.555 -3.357 13.805 1 93.44 99 LEU A N 1
ATOM 830 C CA . LEU A 1 99 ? -11.625 -4.176 14.375 1 93.44 99 LEU A CA 1
ATOM 831 C C . LEU A 1 99 ? -12.906 -4.023 13.562 1 93.44 99 LEU A C 1
ATOM 833 O O . LEU A 1 99 ? -13.664 -4.988 13.406 1 93.44 99 LEU A O 1
ATOM 837 N N . SER A 1 100 ? -13.07 -2.828 13.094 1 93.5 100 SER A N 1
ATOM 838 C CA . SER A 1 100 ? -14.281 -2.564 12.312 1 93.5 100 SER A CA 1
ATOM 839 C C . SER A 1 100 ? -14.297 -3.395 11.031 1 93.5 100 SER A C 1
ATOM 841 O O . SER A 1 100 ? -15.328 -3.973 10.68 1 93.5 100 SER A O 1
ATOM 843 N N . VAL A 1 101 ? -13.203 -3.486 10.367 1 89.88 101 VAL A N 1
ATOM 844 C CA . VAL A 1 101 ? -13.156 -4.227 9.109 1 89.88 101 VAL A CA 1
ATOM 845 C C . VAL A 1 101 ? -13.273 -5.723 9.383 1 89.88 101 VAL A C 1
ATOM 847 O O . VAL A 1 101 ? -13.914 -6.453 8.633 1 89.88 101 VAL A O 1
ATOM 850 N N . LEU A 1 102 ? -12.688 -6.227 10.453 1 89.25 102 LEU A N 1
ATOM 851 C CA . LEU A 1 102 ? -12.797 -7.637 10.82 1 89.25 102 LEU A CA 1
ATOM 852 C C . LEU A 1 102 ? -14.234 -8.016 11.133 1 89.25 102 LEU A C 1
ATOM 854 O O . LEU A 1 102 ? -14.672 -9.125 10.828 1 89.25 102 LEU A O 1
ATOM 858 N N . SER A 1 103 ? -14.891 -7.027 11.695 1 91.5 103 SER A N 1
ATOM 859 C CA . SER A 1 103 ? -16.297 -7.258 11.992 1 91.5 103 SER A CA 1
ATOM 860 C C . SER A 1 103 ? -17.141 -7.211 10.727 1 91.5 103 SER A C 1
ATOM 862 O O . SER A 1 103 ? -18.125 -7.961 10.602 1 91.5 103 SER A O 1
ATOM 864 N N . ALA A 1 104 ? -16.781 -6.363 9.867 1 86.88 104 ALA A N 1
ATOM 865 C CA . ALA A 1 104 ? -17.531 -6.234 8.609 1 86.88 104 ALA A CA 1
ATOM 866 C C . ALA A 1 104 ? -17.469 -7.531 7.809 1 86.88 104 ALA A C 1
ATOM 868 O O . ALA A 1 104 ? -18.438 -7.891 7.129 1 86.88 104 ALA A O 1
ATOM 869 N N . TYR A 1 105 ? -16.375 -8.273 7.949 1 86.12 105 TYR A N 1
ATOM 870 C CA . TYR A 1 105 ? -16.219 -9.531 7.234 1 86.12 105 TYR A CA 1
ATOM 871 C C . TYR A 1 105 ? -16.594 -10.711 8.125 1 86.12 105 TYR A C 1
ATOM 873 O O . TYR A 1 105 ? -16.281 -11.859 7.809 1 86.12 105 TYR A O 1
ATOM 881 N N . LYS A 1 106 ? -17.125 -10.453 9.258 1 85.56 106 LYS A N 1
ATOM 882 C CA . LYS A 1 106 ? -17.75 -11.414 10.156 1 85.56 106 LYS A CA 1
ATOM 883 C C . LYS A 1 106 ? -16.719 -12.32 10.797 1 85.56 106 LYS A C 1
ATOM 885 O O . LYS A 1 106 ? -17 -13.484 11.094 1 85.56 106 LYS A O 1
ATOM 890 N N . ILE A 1 107 ? -15.531 -11.836 10.875 1 85.5 107 ILE A N 1
ATOM 891 C CA . ILE A 1 107 ? -14.508 -12.578 11.602 1 85.5 107 ILE A CA 1
ATOM 892 C C . ILE A 1 107 ? -14.75 -12.453 13.102 1 85.5 107 ILE A C 1
ATOM 894 O O . ILE A 1 107 ? -14.539 -13.406 13.852 1 85.5 107 ILE A O 1
ATOM 898 N N . ILE A 1 108 ? -15.227 -11.25 13.43 1 86.06 108 ILE A N 1
ATOM 899 C CA . ILE A 1 108 ? -15.602 -11 14.82 1 86.06 108 ILE A CA 1
ATOM 900 C C . ILE A 1 108 ? -17.094 -10.711 14.906 1 86.06 108 ILE A C 1
ATOM 902 O O . ILE A 1 108 ? -17.656 -10.055 14.023 1 86.06 108 ILE A O 1
ATOM 906 N N . GLU A 1 109 ? -17.672 -11.188 15.977 1 87.75 109 GLU A N 1
ATOM 907 C CA . GLU A 1 109 ? -19.109 -11.086 16.125 1 87.75 109 GLU A CA 1
ATOM 908 C C . GLU A 1 109 ? -19.5 -9.82 16.875 1 87.75 109 GLU A C 1
ATOM 910 O O . GLU A 1 109 ? -20.078 -9.883 17.969 1 87.75 109 GLU A O 1
ATOM 915 N N . PHE A 1 110 ? -19.062 -8.695 16.531 1 86.38 110 PHE A N 1
ATOM 916 C CA . PHE A 1 110 ? -19.453 -7.406 17.078 1 86.38 110 PHE A CA 1
ATOM 917 C C . PHE A 1 110 ? -19.984 -6.488 15.992 1 86.38 110 PHE A C 1
ATOM 919 O O . PHE A 1 110 ? -19.703 -6.691 14.805 1 86.38 110 PHE A O 1
ATOM 926 N N . ASP A 1 111 ? -20.719 -5.598 16.422 1 89.19 111 ASP A N 1
ATOM 927 C CA . ASP A 1 111 ? -21.281 -4.652 15.469 1 89.19 111 ASP A CA 1
ATOM 928 C C . ASP A 1 111 ? -20.188 -3.723 14.922 1 89.19 111 ASP A C 1
ATOM 930 O O . ASP A 1 111 ? -19.531 -3.021 15.688 1 89.19 111 ASP A O 1
ATOM 934 N N . HIS A 1 112 ? -20.047 -3.777 13.648 1 89.19 112 HIS A N 1
ATOM 935 C CA . HIS A 1 112 ? -19.016 -2.979 13.008 1 89.19 112 HIS A CA 1
ATOM 936 C C . HIS A 1 112 ? -19.297 -1.487 13.156 1 89.19 112 HIS A C 1
ATOM 938 O O . HIS A 1 112 ? -18.375 -0.676 13.18 1 89.19 112 HIS A O 1
ATOM 944 N N . ARG A 1 113 ? -20.516 -1.081 13.523 1 89.5 113 ARG A N 1
ATOM 945 C CA . ARG A 1 113 ? -20.891 0.325 13.633 1 89.5 113 ARG A CA 1
ATOM 946 C C . ARG A 1 113 ? -20.312 0.947 14.898 1 89.5 113 ARG A C 1
ATOM 948 O O . ARG A 1 113 ? -19.906 2.109 14.891 1 89.5 113 ARG A O 1
ATOM 955 N N . GLU A 1 114 ? -20.234 0.215 15.828 1 92.56 114 GLU A N 1
ATOM 956 C CA . GLU A 1 114 ? -19.688 0.71 17.078 1 92.56 114 GLU A CA 1
ATOM 957 C C . GLU A 1 114 ? -18.172 0.939 16.969 1 92.56 114 GLU A C 1
ATOM 959 O O . GLU A 1 114 ? -17.656 1.938 17.469 1 92.56 114 GLU A O 1
ATOM 964 N N . PHE A 1 115 ? -17.531 0.027 16.328 1 94.31 115 PHE A N 1
ATOM 965 C CA . PHE A 1 115 ? -16.094 0.154 16.125 1 94.31 115 PHE A CA 1
ATOM 966 C C . PHE A 1 115 ? -15.766 1.336 15.227 1 94.31 115 PHE A C 1
ATOM 968 O O . PHE A 1 115 ? -14.797 2.055 15.461 1 94.31 115 PHE A O 1
ATOM 975 N N . THR A 1 116 ? -16.609 1.493 14.289 1 93.25 116 THR A N 1
ATOM 976 C CA . THR A 1 116 ? -16.406 2.613 13.375 1 93.25 116 THR A CA 1
ATOM 977 C C . THR A 1 116 ? -16.578 3.943 14.102 1 93.25 116 THR A C 1
ATOM 979 O O . THR A 1 116 ? -15.797 4.871 13.906 1 93.25 116 THR A O 1
ATOM 982 N N . LYS A 1 117 ? -17.578 4.008 14.945 1 94.06 117 LYS A N 1
ATOM 983 C CA . LYS A 1 117 ? -17.828 5.223 15.719 1 94.06 117 LYS A CA 1
ATOM 984 C C . LYS A 1 117 ? -16.656 5.527 16.656 1 94.06 117 LYS A C 1
ATOM 986 O O . LYS A 1 117 ? -16.219 6.676 16.766 1 94.06 117 LYS A O 1
ATOM 991 N N . ALA A 1 118 ? -16.203 4.496 17.281 1 95.75 118 ALA A N 1
ATOM 992 C CA . ALA A 1 118 ? -15.062 4.668 18.188 1 95.75 118 ALA A CA 1
ATOM 993 C C . ALA A 1 118 ? -13.828 5.129 17.422 1 95.75 118 ALA A C 1
ATOM 995 O O . ALA A 1 118 ? -13.094 6.004 17.891 1 95.75 118 ALA A O 1
ATOM 996 N N . SER A 1 119 ? -13.625 4.508 16.281 1 96.81 119 SER A N 1
ATOM 997 C CA . SER A 1 119 ? -12.484 4.859 15.445 1 96.81 119 SER A CA 1
ATOM 998 C C . SER A 1 119 ? -12.547 6.32 15.008 1 96.81 119 SER A C 1
ATOM 1000 O O . SER A 1 119 ? -11.562 7.051 15.109 1 96.81 119 SER A O 1
ATOM 1002 N N . THR A 1 120 ? -13.695 6.766 14.602 1 96.62 120 THR A N 1
ATOM 1003 C CA . THR A 1 120 ? -13.852 8.125 14.094 1 96.62 120 THR A CA 1
ATOM 1004 C C . THR A 1 120 ? -13.773 9.141 15.227 1 96.62 120 THR A C 1
ATOM 1006 O O . THR A 1 120 ? -13.281 10.25 15.039 1 96.62 120 THR A O 1
ATOM 1009 N N . THR A 1 121 ? -14.289 8.773 16.344 1 97.19 121 THR A N 1
ATOM 1010 C CA . THR A 1 121 ? -14.195 9.664 17.5 1 97.19 121 THR A CA 1
ATOM 1011 C C . THR A 1 121 ? -12.734 9.898 17.875 1 97.19 121 THR A C 1
ATOM 1013 O O . THR A 1 121 ? -12.32 11.031 18.125 1 97.19 121 THR A O 1
ATOM 1016 N N . ALA A 1 122 ? -12.008 8.82 17.922 1 98 122 ALA A N 1
ATOM 1017 C CA . ALA A 1 122 ? -10.578 8.961 18.188 1 98 122 ALA A CA 1
ATOM 1018 C C . ALA A 1 122 ? -9.891 9.812 17.125 1 98 122 ALA A C 1
ATOM 1020 O O . ALA A 1 122 ? -8.977 10.578 17.438 1 98 122 ALA A O 1
ATOM 1021 N N . TRP A 1 123 ? -10.336 9.648 15.984 1 98.12 123 TRP A N 1
ATOM 1022 C CA . TRP A 1 123 ? -9.781 10.43 14.883 1 98.12 123 TRP A CA 1
ATOM 1023 C C . TRP A 1 123 ? -10.039 11.922 15.086 1 98.12 123 TRP A C 1
ATOM 1025 O O . TRP A 1 123 ? -9.172 12.75 14.812 1 98.12 123 TRP A O 1
ATOM 1035 N N . VAL A 1 124 ? -11.164 12.266 15.547 1 98 124 VAL A N 1
ATOM 1036 C CA . VAL A 1 124 ? -11.5 13.664 15.805 1 98 124 VAL A CA 1
ATOM 1037 C C . VAL A 1 124 ? -10.508 14.25 16.797 1 98 124 VAL A C 1
ATOM 1039 O O . VAL A 1 124 ? -9.984 15.352 16.594 1 98 124 VAL A O 1
ATOM 1042 N N . PHE A 1 125 ? -10.25 13.539 17.812 1 98.06 125 PHE A N 1
ATOM 1043 C CA . PHE A 1 125 ? -9.305 14.016 18.828 1 98.06 125 PHE A CA 1
ATOM 1044 C C . PHE A 1 125 ? -7.93 14.242 18.203 1 98.06 125 PHE A C 1
ATOM 1046 O O . PHE A 1 125 ? -7.289 15.266 18.453 1 98.06 125 PHE A O 1
ATOM 1053 N N . ALA A 1 126 ? -7.523 13.328 17.422 1 98.38 126 ALA A N 1
ATOM 1054 C CA . ALA A 1 126 ? -6.223 13.461 16.781 1 98.38 126 ALA A CA 1
ATOM 1055 C C . ALA A 1 126 ? -6.156 14.727 15.93 1 98.38 126 ALA A C 1
ATOM 1057 O O . ALA A 1 126 ? -5.152 15.445 15.953 1 98.38 126 ALA A O 1
ATOM 1058 N N . LEU A 1 127 ? -7.234 14.984 15.297 1 98.44 127 LEU A N 1
ATOM 1059 C CA . LEU A 1 127 ? -7.27 16.125 14.391 1 98.44 127 LEU A CA 1
ATOM 1060 C C . LEU A 1 127 ? -7.281 17.438 15.172 1 98.44 127 LEU A C 1
ATOM 1062 O O . LEU A 1 127 ? -6.684 18.422 14.742 1 98.44 127 LEU A O 1
ATOM 1066 N N . ILE A 1 128 ? -7.918 17.422 16.25 1 98.06 128 ILE A N 1
ATOM 1067 C CA . ILE A 1 128 ? -7.938 18.609 17.094 1 98.06 128 ILE A CA 1
ATOM 1068 C C . ILE A 1 128 ? -6.531 18.891 17.609 1 98.06 128 ILE A C 1
ATOM 1070 O O . ILE A 1 128 ? -6.082 20.047 17.609 1 98.06 128 ILE A O 1
ATOM 1074 N N . PHE A 1 129 ? -5.867 17.906 18.047 1 97.94 129 PHE A N 1
ATOM 1075 C CA . PHE A 1 129 ? -4.5 18.078 18.516 1 97.94 129 PHE A CA 1
ATOM 1076 C C . PHE A 1 129 ? -3.6 18.562 17.391 1 97.94 129 PHE A C 1
ATOM 1078 O O . PHE A 1 129 ? -2.738 19.422 17.609 1 97.94 129 PHE A O 1
ATOM 1085 N N . LYS A 1 130 ? -3.814 18.031 16.25 1 97.19 130 LYS A N 1
ATOM 1086 C CA . LYS A 1 130 ? -3.023 18.453 15.102 1 97.19 130 LYS A CA 1
ATOM 1087 C C . LYS A 1 130 ? -3.275 19.922 14.758 1 97.19 130 LYS A C 1
ATOM 1089 O O . LYS A 1 130 ? -2.336 20.672 14.484 1 97.19 130 LYS A O 1
ATOM 1094 N N . LEU A 1 131 ? -4.5 20.266 14.812 1 97.44 131 LEU A N 1
ATOM 1095 C CA . LEU A 1 131 ? -4.855 21.656 14.523 1 97.44 131 LEU A CA 1
ATOM 1096 C C . LEU A 1 131 ? -4.254 22.594 15.555 1 97.44 131 LEU A C 1
ATOM 1098 O O . LEU A 1 131 ? -3.752 23.672 15.211 1 97.44 131 LEU A O 1
ATOM 1102 N N . THR A 1 132 ? -4.273 22.188 16.75 1 97.12 132 THR A N 1
ATOM 1103 C CA . THR A 1 132 ? -3.701 23 17.828 1 97.12 132 THR A CA 1
ATOM 1104 C C . THR A 1 132 ? -2.193 23.141 17.641 1 97.12 132 THR A C 1
ATOM 1106 O O . THR A 1 132 ? -1.65 24.25 17.797 1 97.12 132 THR A O 1
ATOM 1109 N N . ASN A 1 133 ? -1.618 22.094 17.281 1 95.12 133 ASN A N 1
ATOM 1110 C CA . ASN A 1 133 ? -0.181 22.141 17.031 1 95.12 133 ASN A CA 1
ATOM 1111 C C . ASN A 1 133 ? 0.166 23.062 15.875 1 95.12 133 ASN A C 1
ATOM 1113 O O . ASN A 1 133 ? 1.132 23.828 15.945 1 95.12 133 ASN A O 1
ATOM 1117 N N . CYS A 1 134 ? -0.627 22.953 14.859 1 95.38 134 CYS A N 1
ATOM 1118 C CA . CYS A 1 134 ? -0.393 23.812 13.703 1 95.38 134 CYS A CA 1
ATOM 1119 C C . CYS A 1 134 ? -0.583 25.281 14.055 1 95.38 134 CYS A C 1
ATOM 1121 O O . CYS A 1 134 ? 0.197 26.125 13.625 1 95.38 134 CYS A O 1
ATOM 1123 N N . SER A 1 135 ? -1.56 25.484 14.836 1 94.19 135 SER A N 1
ATOM 1124 C CA . SER A 1 135 ? -1.841 26.859 15.25 1 94.19 135 SER A CA 1
ATOM 1125 C C . SER A 1 135 ? -0.704 27.438 16.094 1 94.19 135 SER A C 1
ATOM 1127 O O . SER A 1 135 ? -0.288 28.578 15.883 1 94.19 135 SER A O 1
ATOM 1129 N N . GLN A 1 136 ? -0.237 26.688 16.969 1 93.88 136 GLN A N 1
ATOM 1130 C CA . GLN A 1 136 ? 0.868 27.125 17.812 1 93.88 136 GLN A CA 1
ATOM 1131 C C . GLN A 1 136 ? 2.131 27.359 16.984 1 93.88 136 GLN A C 1
ATOM 1133 O O . GLN A 1 136 ? 2.855 28.328 17.219 1 93.88 136 GLN A O 1
ATOM 1138 N N . GLU A 1 137 ? 2.344 26.453 16.094 1 92.88 137 GLU A N 1
ATOM 1139 C CA . GLU A 1 137 ? 3.516 26.594 15.234 1 92.88 137 GLU A CA 1
ATOM 1140 C C . GLU A 1 137 ? 3.416 27.828 14.352 1 92.88 137 GLU A C 1
ATOM 1142 O O . GLU A 1 137 ? 4.422 28.5 14.094 1 92.88 137 GLU A O 1
ATOM 1147 N N . MET A 1 138 ? 2.252 28.125 13.945 1 94.06 138 MET A N 1
ATOM 1148 C CA . MET A 1 138 ? 2.016 29.312 13.133 1 94.06 138 MET A CA 1
ATOM 1149 C C . MET A 1 138 ? 2.275 30.578 13.945 1 94.06 138 MET A C 1
ATOM 1151 O O . MET A 1 138 ? 2.938 31.5 13.469 1 94.06 138 MET A O 1
ATOM 1155 N N . MET A 1 139 ? 1.909 30.594 15.133 1 93.75 139 MET A N 1
ATOM 1156 C CA . MET A 1 139 ? 2.109 31.75 16 1 93.75 139 MET A CA 1
ATOM 1157 C C . MET A 1 139 ? 3.588 31.953 16.312 1 93.75 139 MET A C 1
ATOM 1159 O O . MET A 1 139 ? 4.086 33.094 16.312 1 93.75 139 MET A O 1
ATOM 1163 N N . LYS A 1 140 ? 4.219 30.906 16.547 1 92.19 140 LYS A N 1
ATOM 1164 C CA . LYS A 1 140 ? 5.652 30.969 16.812 1 92.19 140 LYS A CA 1
ATOM 1165 C C . LYS A 1 140 ? 6.414 31.484 15.602 1 92.19 140 LYS A C 1
ATOM 1167 O O . LYS A 1 140 ? 7.391 32.219 15.742 1 92.19 140 LYS A O 1
ATOM 1172 N N . SER A 1 141 ? 5.977 31.062 14.438 1 93.88 141 SER A N 1
ATOM 1173 C CA . SER A 1 141 ? 6.621 31.5 13.203 1 93.88 141 SER A CA 1
ATOM 1174 C C . SER A 1 141 ? 6.48 33 13.016 1 93.88 141 SER A C 1
ATOM 1176 O O . SER A 1 141 ? 7.438 33.688 12.617 1 93.88 141 SER A O 1
ATOM 1178 N N . TYR A 1 142 ? 5.359 33.531 13.367 1 94.25 142 TYR A N 1
ATOM 1179 C CA . TYR A 1 142 ? 5.148 34.969 13.242 1 94.25 142 TYR A CA 1
ATOM 1180 C C . TYR A 1 142 ? 5.953 35.719 14.297 1 94.25 142 TYR A C 1
ATOM 1182 O O . TYR A 1 142 ? 6.488 36.781 14.023 1 94.25 142 TYR A O 1
ATOM 1190 N N . ALA A 1 143 ? 6.043 35.219 15.453 1 93.44 143 ALA A N 1
ATOM 1191 C CA . ALA A 1 143 ? 6.824 35.844 16.516 1 93.44 143 ALA A CA 1
ATOM 1192 C C . ALA A 1 143 ? 8.305 35.906 16.156 1 93.44 143 ALA A C 1
ATOM 1194 O O . ALA A 1 143 ? 8.977 36.906 16.391 1 93.44 143 ALA A O 1
ATOM 1195 N N . ARG A 1 144 ? 8.742 34.812 15.602 1 92.75 144 ARG A N 1
ATOM 1196 C CA . ARG A 1 144 ? 10.141 34.781 15.188 1 92.75 144 ARG A CA 1
ATOM 1197 C C . ARG A 1 144 ? 10.414 35.75 14.055 1 92.75 144 ARG A C 1
ATOM 1199 O O . ARG A 1 144 ? 11.492 36.344 13.992 1 92.75 144 ARG A O 1
ATOM 1206 N N . GLU A 1 145 ? 9.508 35.844 13.148 1 93.62 145 GLU A N 1
ATOM 1207 C CA . GLU A 1 145 ? 9.656 36.812 12.055 1 93.62 145 GLU A CA 1
ATOM 1208 C C . GLU A 1 145 ? 9.734 38.25 12.578 1 93.62 145 GLU A C 1
ATOM 1210 O O . GLU A 1 145 ? 10.555 39.031 12.117 1 93.62 145 GLU A O 1
ATOM 1215 N N . ALA A 1 146 ? 8.898 38.5 13.5 1 92.06 146 ALA A N 1
ATOM 1216 C CA . ALA A 1 146 ? 8.875 39.844 14.086 1 92.06 146 ALA A CA 1
ATOM 1217 C C . ALA A 1 146 ? 10.195 40.156 14.797 1 92.06 146 ALA A C 1
ATOM 1219 O O . ALA A 1 146 ? 10.727 41.25 14.68 1 92.06 146 ALA A O 1
ATOM 1220 N N . MET A 1 147 ? 10.672 39.188 15.469 1 91.31 147 MET A N 1
ATOM 1221 C CA . MET A 1 147 ? 11.938 39.344 16.172 1 91.31 147 MET A CA 1
ATOM 1222 C C . MET A 1 147 ? 13.086 39.562 15.195 1 91.31 147 MET A C 1
ATOM 1224 O O . MET A 1 147 ? 13.961 40.406 15.43 1 91.31 147 MET A O 1
ATOM 1228 N N . LEU A 1 148 ? 13.055 38.812 14.125 1 89.94 148 LEU A N 1
ATOM 1229 C CA . LEU A 1 148 ? 14.102 38.906 13.109 1 89.94 148 LEU A CA 1
ATOM 1230 C C . LEU A 1 148 ? 14.055 40.281 12.414 1 89.94 148 LEU A C 1
ATOM 1232 O O . LEU A 1 148 ? 15.102 40.875 12.117 1 89.94 148 LEU A O 1
ATOM 1236 N N . LYS A 1 149 ? 12.938 40.719 12.148 1 87.94 149 LYS A N 1
ATOM 1237 C CA . LYS A 1 149 ? 12.781 42.031 11.477 1 87.94 149 LYS A CA 1
ATOM 1238 C C . LYS A 1 149 ? 13.203 43.156 12.391 1 87.94 149 LYS A C 1
ATOM 1240 O O . LYS A 1 149 ? 13.758 44.156 11.93 1 87.94 149 LYS A O 1
ATOM 1245 N N . GLU A 1 150 ? 12.961 43 13.617 1 87.81 150 GLU A N 1
ATOM 1246 C CA . GLU A 1 150 ? 13.32 44.031 14.594 1 87.81 150 GLU A CA 1
ATOM 1247 C C . GLU A 1 150 ? 14.828 44.062 14.797 1 87.81 150 GLU A C 1
ATOM 1249 O O . GLU A 1 150 ? 15.398 45.156 14.938 1 87.81 150 GLU A O 1
ATOM 1254 N N . THR A 1 151 ? 15.406 42.875 14.773 1 84.31 151 THR A N 1
ATOM 1255 C CA . THR A 1 151 ? 16.844 42.812 15.031 1 84.31 151 THR A CA 1
ATOM 1256 C C . THR A 1 151 ? 17.625 43.188 13.781 1 84.31 151 THR A C 1
ATOM 1258 O O . THR A 1 151 ? 18.781 43.594 13.867 1 84.31 151 THR A O 1
ATOM 1261 N N . SER A 1 152 ? 17.031 43.031 12.602 1 79.56 152 SER A N 1
ATOM 1262 C CA . SER A 1 152 ? 17.75 43.281 11.359 1 79.56 152 SER A CA 1
ATOM 1263 C C . SER A 1 152 ? 17.453 44.656 10.797 1 79.56 152 SER A C 1
ATOM 1265 O O . SER A 1 152 ? 17.688 44.906 9.609 1 79.56 152 SER A O 1
ATOM 1267 N N . ILE A 1 153 ? 16.875 45.469 11.539 1 73.75 153 ILE A N 1
ATOM 1268 C CA . ILE A 1 153 ? 16.609 46.844 11.078 1 73.75 153 ILE A CA 1
ATOM 1269 C C . ILE A 1 153 ? 17.891 47.469 10.57 1 73.75 153 ILE A C 1
ATOM 1271 O O . ILE A 1 153 ? 18.859 47.594 11.312 1 73.75 153 ILE A O 1
ATOM 1275 N N . GLY A 1 154 ? 17.969 47.688 9.25 1 67.88 154 GLY A N 1
ATOM 1276 C CA . GLY A 1 154 ? 19.094 48.375 8.641 1 67.88 154 GLY A CA 1
ATOM 1277 C C . GLY A 1 154 ? 20.125 47.438 8.047 1 67.88 154 GLY A C 1
ATOM 1278 O O . GLY A 1 154 ? 21.141 47.875 7.504 1 67.88 154 GLY A O 1
ATOM 1279 N N . LYS A 1 155 ? 20.141 46.031 8.32 1 71.12 155 LYS A N 1
ATOM 1280 C CA . LYS A 1 155 ? 21.125 45.094 7.789 1 71.12 155 LYS A CA 1
ATOM 1281 C C . LYS A 1 155 ? 20.453 43.875 7.176 1 71.12 155 LYS A C 1
ATOM 1283 O O . LYS A 1 155 ? 19.969 43 7.898 1 71.12 155 LYS A O 1
ATOM 1288 N N . THR A 1 156 ? 20.062 44.062 5.938 1 74.38 156 THR A N 1
ATOM 1289 C CA . THR A 1 156 ? 19.5 42.938 5.23 1 74.38 156 THR A CA 1
ATOM 1290 C C . THR A 1 156 ? 20.609 41.969 4.809 1 74.38 156 THR A C 1
ATOM 1292 O O . THR A 1 156 ? 21.234 42.156 3.768 1 74.38 156 THR A O 1
ATOM 1295 N N . THR A 1 157 ? 21.047 41.094 5.809 1 84.81 157 THR A N 1
ATOM 1296 C CA . THR A 1 157 ? 22.062 40.094 5.539 1 84.81 157 THR A CA 1
ATOM 1297 C C . THR A 1 157 ? 21.438 38.844 4.898 1 84.81 157 THR A C 1
ATOM 1299 O O . THR A 1 157 ? 20.219 38.656 4.938 1 84.81 157 THR A O 1
ATOM 1302 N N . ARG A 1 158 ? 22.172 38.219 4.207 1 86.44 158 ARG A N 1
ATOM 1303 C CA . ARG A 1 158 ? 21.781 36.938 3.576 1 86.44 158 ARG A CA 1
ATOM 1304 C C . ARG A 1 158 ? 21.156 36 4.59 1 86.44 158 ARG A C 1
ATOM 1306 O O . ARG A 1 158 ? 20.203 35.281 4.273 1 86.44 158 ARG A O 1
ATOM 1313 N N . TRP A 1 159 ? 21.734 36.094 5.781 1 88.56 159 TRP A N 1
ATOM 1314 C CA . TRP A 1 159 ? 21.25 35.25 6.863 1 88.56 159 TRP A CA 1
ATOM 1315 C C . TRP A 1 159 ? 19.812 35.594 7.219 1 88.56 159 TRP A C 1
ATOM 1317 O O . TRP A 1 159 ? 18.969 34.719 7.387 1 88.56 159 TRP A O 1
ATOM 1327 N N . VAL A 1 160 ? 19.5 36.812 7.238 1 87.81 160 VAL A N 1
ATOM 1328 C CA . VAL A 1 160 ? 18.156 37.281 7.594 1 87.81 160 VAL A CA 1
ATOM 1329 C C . VAL A 1 160 ? 17.172 36.875 6.5 1 87.81 160 VAL A C 1
ATOM 1331 O O . VAL A 1 160 ? 16.078 36.375 6.789 1 87.81 160 VAL A O 1
ATOM 1334 N N . VAL A 1 161 ? 17.594 37.031 5.273 1 89 161 VAL A N 1
ATOM 1335 C CA . VAL A 1 161 ? 16.734 36.688 4.141 1 89 161 VAL A CA 1
ATOM 1336 C C . VAL A 1 161 ? 16.453 35.188 4.105 1 89 161 VAL A C 1
ATOM 1338 O O . VAL A 1 161 ? 15.328 34.781 3.889 1 89 161 VAL A O 1
ATOM 1341 N N . GLU A 1 162 ? 17.422 34.406 4.328 1 91.94 162 GLU A N 1
ATOM 1342 C CA . GLU A 1 162 ? 17.281 32.938 4.336 1 91.94 162 GLU A CA 1
ATOM 1343 C C . GLU A 1 162 ? 16.359 32.5 5.461 1 91.94 162 GLU A C 1
ATOM 1345 O O . GLU A 1 162 ? 15.547 31.578 5.273 1 91.94 162 GLU A O 1
ATOM 1350 N N . ASN A 1 163 ? 16.531 33.156 6.535 1 90.94 163 ASN A N 1
ATOM 1351 C CA . ASN A 1 163 ? 15.68 32.781 7.664 1 90.94 163 ASN A CA 1
ATOM 1352 C C . ASN A 1 163 ? 14.227 33.188 7.434 1 90.94 163 ASN A C 1
ATOM 1354 O O . ASN A 1 163 ? 13.305 32.469 7.816 1 90.94 163 ASN A O 1
ATOM 1358 N N . LEU A 1 164 ? 14.055 34.281 6.844 1 91.44 164 LEU A N 1
ATOM 1359 C CA . LEU A 1 164 ? 12.703 34.719 6.523 1 91.44 164 LEU A CA 1
ATOM 1360 C C . LEU A 1 164 ? 12.062 33.812 5.484 1 91.44 164 LEU A C 1
ATOM 1362 O O . LEU A 1 164 ? 10.859 33.531 5.559 1 91.44 164 LEU A O 1
ATOM 1366 N N . ASP A 1 165 ? 12.781 33.344 4.574 1 93.69 165 ASP A N 1
ATOM 1367 C CA . ASP A 1 165 ? 12.289 32.406 3.57 1 93.69 165 ASP A CA 1
ATOM 1368 C C . ASP A 1 165 ? 11.922 31.078 4.203 1 93.69 165 ASP A C 1
ATOM 1370 O O . ASP A 1 165 ? 10.922 30.453 3.824 1 93.69 165 ASP A O 1
ATOM 1374 N N . GLU A 1 166 ? 12.672 30.672 5.074 1 94.38 166 GLU A N 1
ATOM 1375 C CA . GLU A 1 166 ? 12.383 29.422 5.781 1 94.38 166 GLU A CA 1
ATOM 1376 C C . GLU A 1 166 ? 11.086 29.516 6.566 1 94.38 166 GLU A C 1
ATOM 1378 O O . GLU A 1 166 ? 10.297 28.578 6.602 1 94.38 166 GLU A O 1
ATOM 1383 N N . LEU A 1 167 ? 10.969 30.641 7.16 1 94.62 167 LEU A N 1
ATOM 1384 C CA . LEU A 1 167 ? 9.742 30.844 7.922 1 94.62 167 LEU A CA 1
ATOM 1385 C C . LEU A 1 167 ? 8.531 30.875 6.996 1 94.62 167 LEU A C 1
ATOM 1387 O O . LEU A 1 167 ? 7.477 30.328 7.34 1 94.62 167 LEU A O 1
ATOM 1391 N N . SER A 1 168 ? 8.703 31.484 5.883 1 94 168 SER A N 1
ATOM 1392 C CA . SER A 1 168 ? 7.617 31.531 4.91 1 94 168 SER A CA 1
ATOM 1393 C C . SER A 1 168 ? 7.266 30.141 4.391 1 94 168 SER A C 1
ATOM 1395 O O . SER A 1 168 ? 6.09 29.828 4.203 1 94 168 SER A O 1
ATOM 1397 N N . GLN A 1 169 ? 8.211 29.328 4.199 1 93.94 169 GLN A N 1
ATOM 1398 C CA . GLN A 1 169 ? 7.977 27.953 3.754 1 93.94 169 GLN A CA 1
ATOM 1399 C C . GLN A 1 169 ? 7.266 27.141 4.828 1 93.94 169 GLN A C 1
ATOM 1401 O O . GLN A 1 169 ? 6.379 26.344 4.523 1 93.94 169 GLN A O 1
ATOM 1406 N N . THR A 1 170 ? 7.645 27.344 5.941 1 92.62 170 THR A N 1
ATOM 1407 C CA . THR A 1 170 ? 7.012 26.656 7.055 1 92.62 170 THR A CA 1
ATOM 1408 C C . THR A 1 170 ? 5.539 27.047 7.164 1 92.62 170 THR A C 1
ATOM 1410 O O . THR A 1 170 ? 4.684 26.188 7.422 1 92.62 170 THR A O 1
ATOM 1413 N N . ARG A 1 171 ? 5.27 28.266 6.988 1 95.12 171 ARG A N 1
ATOM 1414 C CA . ARG A 1 171 ? 3.893 28.75 7.074 1 95.12 171 ARG A CA 1
ATOM 1415 C C . ARG A 1 171 ? 3.043 28.172 5.949 1 95.12 171 ARG A C 1
ATOM 1417 O O . ARG A 1 171 ? 1.877 27.828 6.16 1 95.12 171 ARG A O 1
ATOM 1424 N N . ARG A 1 172 ? 3.637 28.125 4.832 1 94.44 172 ARG A N 1
ATOM 1425 C CA . ARG A 1 172 ? 2.918 27.516 3.719 1 94.44 172 ARG A CA 1
ATOM 1426 C C . ARG A 1 172 ? 2.58 26.047 4.012 1 94.44 172 ARG A C 1
ATOM 1428 O O . ARG A 1 172 ? 1.473 25.594 3.721 1 94.44 172 ARG A O 1
ATOM 1435 N N . LYS A 1 173 ? 3.461 25.359 4.555 1 94.44 173 LYS A N 1
ATOM 1436 C CA . LYS A 1 173 ? 3.23 23.969 4.938 1 94.44 173 LYS A CA 1
ATOM 1437 C C . LYS A 1 173 ? 2.123 23.875 5.984 1 94.44 173 LYS A C 1
ATOM 1439 O O . LYS A 1 173 ? 1.291 22.953 5.926 1 94.44 173 LYS A O 1
ATOM 1444 N N . MET A 1 174 ? 2.115 24.781 6.867 1 95.38 174 MET A N 1
ATOM 1445 C CA . MET A 1 174 ? 1.105 24.75 7.922 1 95.38 174 MET A CA 1
ATOM 1446 C C . MET A 1 174 ? -0.277 25.078 7.359 1 95.38 174 MET A C 1
ATOM 1448 O O . MET A 1 174 ? -1.275 24.5 7.801 1 95.38 174 MET A O 1
ATOM 1452 N N . ILE A 1 175 ? -0.301 25.984 6.465 1 96.25 175 ILE A N 1
ATOM 1453 C CA . ILE A 1 175 ? -1.575 26.344 5.852 1 96.25 175 ILE A CA 1
ATOM 1454 C C . ILE A 1 175 ? -2.16 25.125 5.133 1 96.25 175 ILE A C 1
ATOM 1456 O O . ILE A 1 175 ? -3.355 24.844 5.242 1 96.25 175 ILE A O 1
ATOM 1460 N N . LEU A 1 176 ? -1.35 24.422 4.441 1 96.31 176 LEU A N 1
ATOM 1461 C CA . LEU A 1 176 ? -1.792 23.219 3.758 1 96.31 176 LEU A CA 1
ATOM 1462 C C . LEU A 1 176 ? -2.25 22.156 4.758 1 96.31 176 LEU A C 1
ATOM 1464 O O . LEU A 1 176 ? -3.273 21.5 4.551 1 96.31 176 LEU A O 1
ATOM 1468 N N . GLU A 1 177 ? -1.545 22.078 5.805 1 97.19 177 GLU A N 1
ATOM 1469 C CA . GLU A 1 177 ? -1.896 21.109 6.836 1 97.19 177 GLU A CA 1
ATOM 1470 C C . GLU A 1 177 ? -3.227 21.453 7.496 1 97.19 177 GLU A C 1
ATOM 1472 O O . GLU A 1 177 ? -4.027 20.578 7.801 1 97.19 177 GLU A O 1
ATOM 1477 N N . ILE A 1 178 ? -3.359 22.688 7.75 1 97.56 178 ILE A N 1
ATOM 1478 C CA . ILE A 1 178 ? -4.605 23.141 8.359 1 97.56 178 ILE A CA 1
ATOM 1479 C C . ILE A 1 178 ? -5.773 22.859 7.414 1 97.56 178 ILE A C 1
ATOM 1481 O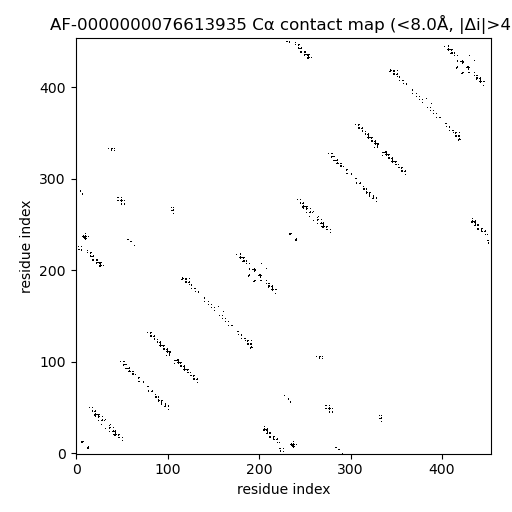 O . ILE A 1 178 ? -6.805 22.328 7.832 1 97.56 178 ILE A O 1
ATOM 1485 N N . ALA A 1 179 ? -5.617 23.188 6.188 1 97.38 179 ALA A N 1
ATOM 1486 C CA . ALA A 1 179 ? -6.664 22.938 5.203 1 97.38 179 ALA A CA 1
ATOM 1487 C C . ALA A 1 179 ? -6.977 21.438 5.117 1 97.38 179 ALA A C 1
ATOM 1489 O O . ALA A 1 179 ? -8.148 21.047 5.086 1 97.38 179 ALA A O 1
ATOM 1490 N N . LYS A 1 180 ? -5.992 20.672 5.086 1 97.88 180 LYS A N 1
ATOM 1491 C CA . LYS A 1 180 ? -6.133 19.219 5.078 1 97.88 180 LYS A CA 1
ATOM 1492 C C . LYS A 1 180 ? -6.891 18.734 6.312 1 97.88 180 LYS A C 1
ATOM 1494 O O . LYS A 1 180 ? -7.801 17.922 6.203 1 97.88 180 LYS A O 1
ATOM 1499 N N . THR A 1 181 ? -6.516 19.266 7.426 1 98.19 181 THR A N 1
ATOM 1500 C CA . THR A 1 181 ? -7.09 18.859 8.703 1 98.19 181 THR A CA 1
ATOM 1501 C C . THR A 1 181 ? -8.555 19.281 8.797 1 98.19 181 THR A C 1
ATOM 1503 O O . THR A 1 181 ? -9.375 18.547 9.367 1 98.19 181 THR A O 1
ATOM 1506 N N . ILE A 1 182 ? -8.844 20.375 8.266 1 97.44 182 ILE A N 1
ATOM 1507 C CA . ILE A 1 182 ? -10.227 20.844 8.258 1 97.44 182 ILE A CA 1
ATOM 1508 C C . ILE A 1 182 ? -11.078 19.922 7.395 1 97.44 182 ILE A C 1
ATOM 1510 O O . ILE A 1 182 ? -12.188 19.547 7.785 1 97.44 182 ILE A O 1
ATOM 1514 N N . GLY A 1 183 ? -10.57 19.609 6.277 1 97.25 183 GLY A N 1
ATOM 1515 C CA . GLY A 1 183 ? -11.273 18.641 5.449 1 97.25 183 GLY A CA 1
ATOM 1516 C C . GLY A 1 183 ? -11.492 17.297 6.145 1 97.25 183 GLY A C 1
ATOM 1517 O O . GLY A 1 183 ? -12.586 16.734 6.086 1 97.25 183 GLY A O 1
ATOM 1518 N N . ASP A 1 184 ? -10.508 16.828 6.816 1 98.12 184 ASP A N 1
ATOM 1519 C CA . ASP A 1 184 ? -10.609 15.57 7.535 1 98.12 184 ASP A CA 1
ATOM 1520 C C . ASP A 1 184 ? -11.586 15.672 8.703 1 98.12 184 ASP A C 1
ATOM 1522 O O . ASP A 1 184 ? -12.258 14.703 9.047 1 98.12 184 ASP A O 1
ATOM 1526 N N . LEU A 1 185 ? -11.586 16.828 9.281 1 97.44 185 LEU A N 1
ATOM 1527 C CA . LEU A 1 185 ? -12.477 17.031 10.422 1 97.44 185 LEU A CA 1
ATOM 1528 C C . LEU A 1 185 ? -13.938 16.922 9.992 1 97.4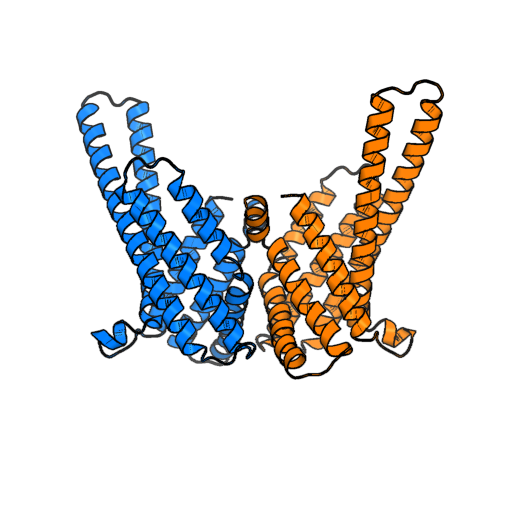4 185 LEU A C 1
ATOM 1530 O O . LEU A 1 185 ? -14.773 16.438 10.758 1 97.44 185 LEU A O 1
ATOM 1534 N N . ILE A 1 186 ? -14.219 17.375 8.852 1 96 186 ILE A N 1
ATOM 1535 C CA . ILE A 1 186 ? -15.578 17.25 8.328 1 96 186 ILE A CA 1
ATOM 1536 C C . ILE A 1 186 ? -15.961 15.773 8.234 1 96 186 ILE A C 1
ATOM 1538 O O . ILE A 1 186 ? -17.047 15.391 8.664 1 96 186 ILE A O 1
ATOM 1542 N N . ILE A 1 187 ? -15.094 15.008 7.781 1 96.38 187 ILE A N 1
ATOM 1543 C CA . ILE A 1 187 ? -15.344 13.578 7.609 1 96.38 187 ILE A CA 1
ATOM 1544 C C . ILE A 1 187 ? -15.43 12.906 8.977 1 96.38 187 ILE A C 1
ATOM 1546 O O . ILE A 1 187 ? -16.375 12.156 9.25 1 96.38 187 ILE A O 1
ATOM 1550 N N . ALA A 1 188 ? -14.461 13.18 9.781 1 96.38 188 ALA A N 1
ATOM 1551 C CA . ALA A 1 188 ? -14.367 12.531 11.086 1 96.38 188 ALA A CA 1
ATOM 1552 C C . ALA A 1 188 ? -15.555 12.906 11.969 1 96.38 188 ALA A C 1
ATOM 1554 O O . ALA A 1 188 ? -16.109 12.062 12.664 1 96.38 188 ALA A O 1
ATOM 1555 N N . SER A 1 189 ? -15.906 14.133 11.961 1 94.44 189 SER A N 1
ATOM 1556 C CA . SER A 1 189 ? -17.016 14.586 12.789 1 94.44 189 SER A CA 1
ATOM 1557 C C . SER A 1 189 ? -18.328 13.938 12.344 1 94.44 189 SER A C 1
ATOM 1559 O O . SER A 1 189 ? -19.172 13.609 13.18 1 94.44 189 SER A O 1
ATOM 1561 N N . ASN A 1 190 ? -18.453 13.805 11.086 1 92.06 190 ASN A N 1
ATOM 1562 C CA . ASN A 1 190 ? -19.656 13.148 10.57 1 92.06 190 ASN A CA 1
ATOM 1563 C C . ASN A 1 190 ? -19.719 11.695 11.023 1 92.06 190 ASN A C 1
ATOM 1565 O O . ASN A 1 190 ? -20.797 11.203 11.375 1 92.06 190 ASN A O 1
ATOM 1569 N N . GLY A 1 191 ? -18.609 11.062 10.984 1 90 191 GLY A N 1
ATOM 1570 C CA . GLY A 1 191 ? -18.578 9.68 11.43 1 90 191 GLY A CA 1
ATOM 1571 C C . GLY A 1 191 ? -18.828 9.523 12.914 1 90 191 GLY A C 1
ATOM 1572 O O . GLY A 1 191 ? -19.406 8.523 13.352 1 90 191 GLY A O 1
ATOM 1573 N N . ALA A 1 192 ? -18.438 10.484 13.664 1 91.88 192 ALA A N 1
ATOM 1574 C CA . ALA A 1 192 ? -18.609 10.453 15.109 1 91.88 192 ALA A CA 1
ATOM 1575 C C . ALA A 1 192 ? -20 10.953 15.508 1 91.88 192 ALA A C 1
ATOM 1577 O O . ALA A 1 192 ? -20.328 11.008 16.688 1 91.88 192 ALA A O 1
ATOM 1578 N N . LEU A 1 193 ? -20.781 11.43 14.555 1 90.5 193 LEU A N 1
ATOM 1579 C CA . LEU A 1 193 ? -22.156 11.875 14.734 1 90.5 193 LEU A CA 1
ATOM 1580 C C . LEU A 1 193 ? -22.203 13.133 15.602 1 90.5 193 LEU A C 1
ATOM 1582 O O . LEU A 1 193 ? -23.172 13.336 16.344 1 90.5 193 LEU A O 1
ATOM 1586 N N . ILE A 1 194 ? -21.219 13.852 15.469 1 85.94 194 ILE A N 1
ATOM 1587 C CA . ILE A 1 194 ? -21.156 15.07 16.281 1 85.94 194 ILE A CA 1
ATOM 1588 C C . ILE A 1 194 ? -22.141 16.094 15.742 1 85.94 194 ILE A C 1
ATOM 1590 O O . ILE A 1 194 ? -22.938 16.656 16.5 1 85.94 194 ILE A O 1
ATOM 1594 N N . PRO A 1 195 ? -22.156 16.312 14.43 1 83.62 195 PRO A N 1
ATOM 1595 C CA . PRO A 1 195 ? -23.125 17.281 13.93 1 83.62 195 PRO A CA 1
ATOM 1596 C C . PRO A 1 195 ? -24.562 16.875 14.234 1 83.62 195 PRO A C 1
ATOM 1598 O O . PRO A 1 195 ? -25.422 17.734 14.469 1 83.62 195 PRO A O 1
ATOM 1601 N N . TYR A 1 196 ? -24.797 15.625 14.258 1 85.06 196 TYR A N 1
ATOM 1602 C CA . TYR A 1 196 ? -26.141 15.148 14.578 1 85.06 196 TYR A CA 1
ATOM 1603 C C . TYR A 1 196 ? -26.5 15.484 16.016 1 85.06 196 TYR A C 1
ATOM 1605 O O . TYR A 1 196 ? -27.625 15.922 16.297 1 85.06 196 TYR A O 1
ATOM 1613 N N . LYS A 1 197 ? -25.609 15.32 16.891 1 87.94 197 LYS A N 1
ATOM 1614 C CA . LYS A 1 197 ? -25.859 15.578 18.312 1 87.94 197 LYS A CA 1
ATOM 1615 C C . LYS A 1 197 ? -26 17.062 18.594 1 87.94 197 LYS A C 1
ATOM 1617 O O . LYS A 1 197 ? -26.797 17.469 19.438 1 87.94 197 LYS A O 1
ATOM 1622 N N . VAL A 1 198 ? -25.266 17.844 17.781 1 88.06 198 VAL A N 1
ATOM 1623 C CA . VAL A 1 198 ? -25.234 19.266 18.062 1 88.06 198 VAL A CA 1
ATOM 1624 C C . VAL A 1 198 ? -26.266 20 17.219 1 88.06 198 VAL A C 1
ATOM 1626 O O . VAL A 1 198 ? -26.984 20.875 17.703 1 88.06 198 VAL A O 1
ATOM 1629 N N . LEU A 1 199 ? -26.375 19.641 15.891 1 89.44 199 LEU A N 1
ATOM 1630 C CA . LEU A 1 199 ? -27.203 20.391 14.945 1 89.44 199 LEU A CA 1
ATOM 1631 C C . LEU A 1 199 ? -28.469 19.609 14.602 1 89.44 199 LEU A C 1
ATOM 1633 O O . LEU A 1 199 ? -29.391 20.156 13.977 1 89.44 199 LEU A O 1
ATOM 1637 N N . GLY A 1 200 ? -28.562 18.328 14.891 1 87.75 200 GLY A N 1
ATOM 1638 C CA . GLY A 1 200 ? -29.703 17.484 14.594 1 87.75 200 GLY A CA 1
ATOM 1639 C C . GLY A 1 200 ? -29.656 16.859 13.211 1 87.75 200 GLY A C 1
ATOM 1640 O O . GLY A 1 200 ? -30.531 16.094 12.836 1 87.75 200 GLY A O 1
ATOM 1641 N N . LYS A 1 201 ? -28.656 17.406 12.469 1 86.88 201 LYS A N 1
ATOM 1642 C CA . LYS A 1 201 ? -28.5 16.844 11.133 1 86.88 201 LYS A CA 1
ATOM 1643 C C . LYS A 1 201 ? -27.031 16.594 10.797 1 86.88 201 LYS A C 1
ATOM 1645 O O . LYS A 1 201 ? -26.156 17.359 11.211 1 86.88 201 LYS A O 1
ATOM 1650 N N . GLN A 1 202 ? -26.812 15.555 10.039 1 88.5 202 GLN A N 1
ATOM 1651 C CA . GLN A 1 202 ? -25.453 15.242 9.586 1 88.5 202 GLN A CA 1
ATOM 1652 C C . GLN A 1 202 ? -25.062 16.109 8.391 1 88.5 202 GLN A C 1
ATOM 1654 O O . GLN A 1 202 ? -25.922 16.688 7.727 1 88.5 202 GLN A O 1
ATOM 1659 N N . PHE A 1 203 ? -23.797 16.172 8.227 1 88.38 203 PHE A N 1
ATOM 1660 C CA . PHE A 1 203 ? -23.344 16.859 7.023 1 88.38 203 PHE A CA 1
ATOM 1661 C C . PHE A 1 203 ? -23.844 16.156 5.77 1 88.38 203 PHE A C 1
ATOM 1663 O O . PHE A 1 203 ? -23.938 14.922 5.746 1 88.38 203 PHE A O 1
ATOM 1670 N N . SER A 1 204 ? -24.141 16.953 4.855 1 90.44 204 SER A N 1
ATOM 1671 C CA . SER A 1 204 ? -24.531 16.359 3.578 1 90.44 204 SER A CA 1
ATOM 1672 C C . SER A 1 204 ? -23.375 15.586 2.953 1 90.44 204 SER A C 1
ATOM 1674 O O . SER A 1 204 ? -22.203 15.867 3.234 1 90.44 204 SER A O 1
ATOM 1676 N N . GLU A 1 205 ? -23.656 14.633 2.154 1 92.06 205 GLU A N 1
ATOM 1677 C CA . GLU A 1 205 ? -22.656 13.82 1.461 1 92.06 205 GLU A CA 1
ATOM 1678 C C . GLU A 1 205 ? -21.781 14.672 0.56 1 92.06 205 GLU A C 1
ATOM 1680 O O . GLU A 1 205 ? -20.609 14.344 0.331 1 92.06 205 GLU A O 1
ATOM 1685 N N . LYS A 1 206 ? -22.312 15.734 0.183 1 94.19 206 LYS A N 1
ATOM 1686 C CA . LYS A 1 206 ? -21.547 16.656 -0.658 1 94.19 206 LYS A CA 1
ATOM 1687 C C . LYS A 1 206 ? -20.344 17.219 0.089 1 94.19 206 LYS A C 1
ATOM 1689 O O . LYS A 1 206 ? -19.234 17.203 -0.431 1 94.19 206 LYS A O 1
ATOM 1694 N N . TRP A 1 207 ? -20.609 17.641 1.288 1 94.5 207 TRP A N 1
ATOM 1695 C CA . TRP A 1 207 ? -19.547 18.266 2.08 1 94.5 207 TRP A CA 1
ATOM 1696 C C . TRP A 1 207 ? -18.531 17.219 2.527 1 94.5 207 TRP A C 1
ATOM 1698 O O . TRP A 1 207 ? -17.328 17.5 2.578 1 94.5 207 TRP A O 1
ATOM 1708 N N . VAL A 1 208 ? -18.969 16.094 2.846 1 95.44 208 VAL A N 1
ATOM 1709 C CA . VAL A 1 208 ? -18.062 15 3.234 1 95.44 208 VAL A CA 1
ATOM 1710 C C . VAL A 1 208 ? -17.172 14.625 2.059 1 95.44 208 VAL A C 1
ATOM 1712 O O . VAL A 1 208 ? -15.961 14.469 2.221 1 95.44 208 VAL A O 1
ATOM 1715 N N . GLY A 1 209 ? -17.797 14.555 0.87 1 96.81 209 GLY A N 1
ATOM 1716 C CA . GLY A 1 209 ? -17.031 14.25 -0.335 1 96.81 209 GLY A CA 1
ATOM 1717 C C . GLY A 1 209 ? -15.992 15.297 -0.665 1 96.81 209 GLY A C 1
ATOM 1718 O O . GLY A 1 209 ? -14.844 14.969 -0.965 1 96.81 209 GLY A O 1
ATOM 1719 N N . ILE A 1 210 ? -16.344 16.516 -0.489 1 97 210 ILE A N 1
ATOM 1720 C CA . ILE A 1 210 ? -15.438 17.609 -0.792 1 97 210 ILE A CA 1
ATOM 1721 C C . ILE A 1 210 ? -14.281 17.625 0.208 1 97 210 ILE A C 1
ATOM 1723 O O . ILE A 1 210 ? -13.117 17.75 -0.178 1 97 210 ILE A O 1
ATOM 1727 N N . GLY A 1 211 ? -14.68 17.531 1.433 1 97.31 211 GLY A N 1
ATOM 1728 C CA . GLY A 1 211 ? -13.648 17.5 2.459 1 97.31 211 GLY A CA 1
ATOM 1729 C C . GLY A 1 211 ? -12.641 16.375 2.254 1 97.31 211 GLY A C 1
ATOM 1730 O O . GLY A 1 211 ? -11.43 16.594 2.383 1 97.31 211 GLY A O 1
ATOM 1731 N N . GLY A 1 212 ? -13.125 15.234 1.827 1 97.62 212 GLY A N 1
ATOM 1732 C CA . GLY A 1 212 ? -12.25 14.094 1.601 1 97.62 212 GLY A CA 1
ATOM 1733 C C . GLY A 1 212 ? -11.344 14.266 0.394 1 97.62 212 GLY A C 1
ATOM 1734 O O . GLY A 1 212 ? -10.156 13.945 0.453 1 97.62 212 GLY A O 1
ATOM 1735 N N . VAL A 1 213 ? -11.875 14.789 -0.644 1 98 213 VAL A N 1
ATOM 1736 C CA . VAL A 1 213 ? -11.094 14.961 -1.867 1 98 213 VAL A CA 1
ATOM 1737 C C . VAL A 1 213 ? -10.016 16.016 -1.646 1 98 213 VAL A C 1
ATOM 1739 O O . VAL A 1 213 ? -8.859 15.82 -2.031 1 98 213 VAL A O 1
ATOM 1742 N N . VAL A 1 214 ? -10.375 17.047 -0.973 1 97.56 214 VAL A N 1
ATOM 1743 C CA . VAL A 1 214 ? -9.422 18.125 -0.726 1 97.56 214 VAL A CA 1
ATOM 1744 C C . VAL A 1 214 ? -8.289 17.609 0.162 1 97.56 214 VAL A C 1
ATOM 1746 O O . VAL A 1 214 ? -7.109 17.812 -0.15 1 97.56 214 VAL A O 1
ATOM 1749 N N . SER A 1 215 ? -8.664 16.984 1.212 1 98.12 215 SER A N 1
ATOM 1750 C CA . SER A 1 215 ? -7.656 16.453 2.123 1 98.12 215 SER A CA 1
ATOM 1751 C C . SER A 1 215 ? -6.742 15.453 1.417 1 98.12 215 SER A C 1
ATOM 1753 O O . SER A 1 215 ? -5.52 15.508 1.577 1 98.12 215 SER A O 1
ATOM 1755 N N . ALA A 1 216 ? -7.293 14.641 0.569 1 98.19 216 ALA A N 1
ATOM 1756 C CA . ALA A 1 216 ? -6.52 13.625 -0.147 1 98.19 216 ALA A CA 1
ATOM 1757 C C . ALA A 1 216 ? -5.574 14.273 -1.154 1 98.19 216 ALA A C 1
ATOM 1759 O O . ALA A 1 216 ? -4.414 13.867 -1.272 1 98.19 216 ALA A O 1
ATOM 1760 N N . CYS A 1 217 ? -6.027 15.258 -1.808 1 98.06 217 CYS A N 1
ATOM 1761 C CA . CYS A 1 217 ? -5.211 15.93 -2.812 1 98.06 217 CYS A CA 1
ATOM 1762 C C . CYS A 1 217 ? -4.031 16.656 -2.168 1 98.06 217 CYS A C 1
ATOM 1764 O O . CYS A 1 217 ? -2.922 16.625 -2.701 1 98.06 217 CYS A O 1
ATOM 1766 N N . ILE A 1 218 ? -4.316 17.219 -1.078 1 97.75 218 ILE A N 1
ATOM 1767 C CA . ILE A 1 218 ? -3.234 17.891 -0.375 1 97.75 218 ILE A CA 1
ATOM 1768 C C . ILE A 1 218 ? -2.197 16.875 0.091 1 97.75 218 ILE A C 1
ATOM 1770 O O . ILE A 1 218 ? -0.993 17.109 -0.029 1 97.75 218 ILE A O 1
ATOM 1774 N N . SER A 1 219 ? -2.691 15.781 0.558 1 97.19 219 SER A N 1
ATOM 1775 C CA . SER A 1 219 ? -1.779 14.734 0.995 1 97.19 219 SER A CA 1
ATOM 1776 C C . SER A 1 219 ? -0.942 14.211 -0.167 1 97.19 219 SER A C 1
ATOM 1778 O O . SER A 1 219 ? 0.254 13.953 -0.011 1 97.19 219 SER A O 1
ATOM 1780 N N . ILE A 1 220 ? -1.56 14.023 -1.255 1 97.38 220 ILE A N 1
ATOM 1781 C CA . ILE A 1 220 ? -0.839 13.562 -2.438 1 97.38 220 ILE A CA 1
ATOM 1782 C C . ILE A 1 220 ? 0.238 14.578 -2.812 1 97.38 220 ILE A C 1
ATOM 1784 O O . ILE A 1 220 ? 1.374 14.203 -3.113 1 97.38 220 ILE A O 1
ATOM 1788 N N . PHE A 1 221 ? -0.157 15.789 -2.746 1 96.56 221 PHE A N 1
ATOM 1789 C CA . PHE A 1 221 ? 0.782 16.859 -3.07 1 96.56 221 PHE A CA 1
ATOM 1790 C C . PHE A 1 221 ? 1.984 16.828 -2.135 1 96.56 221 PHE A C 1
ATOM 1792 O O . PHE A 1 221 ? 3.127 16.969 -2.578 1 96.56 221 PHE A O 1
ATOM 1799 N N . GLU A 1 222 ? 1.717 16.625 -0.911 1 95.5 222 GLU A N 1
ATOM 1800 C CA . GLU A 1 222 ? 2.791 16.578 0.078 1 95.5 222 GLU A CA 1
ATOM 1801 C C . GLU A 1 222 ? 3.715 15.391 -0.153 1 95.5 222 GLU A C 1
ATOM 1803 O O . GLU A 1 222 ? 4.938 15.523 -0.089 1 95.5 222 GLU A O 1
ATOM 1808 N N . ILE A 1 223 ? 3.158 14.289 -0.467 1 94.88 223 ILE A N 1
ATOM 1809 C CA . ILE A 1 223 ? 3.953 13.086 -0.69 1 94.88 223 ILE A CA 1
ATOM 1810 C C . ILE A 1 223 ? 4.75 13.227 -1.986 1 94.88 223 ILE A C 1
ATOM 1812 O O . ILE A 1 223 ? 5.922 12.852 -2.047 1 94.88 223 ILE A O 1
ATOM 1816 N N . TRP A 1 224 ? 4.059 13.812 -2.926 1 94.12 224 TRP A N 1
ATOM 1817 C CA . TRP A 1 224 ? 4.703 14.023 -4.215 1 94.12 224 TRP A CA 1
ATOM 1818 C C . TRP A 1 224 ? 5.906 14.953 -4.074 1 94.12 224 TRP A C 1
ATOM 1820 O O . TRP A 1 224 ? 6.957 14.711 -4.672 1 94.12 224 TRP A O 1
ATOM 1830 N N . TYR A 1 225 ? 5.727 15.898 -3.242 1 90.38 225 TYR A N 1
ATOM 1831 C CA . TYR A 1 225 ? 6.789 16.875 -3.033 1 90.38 225 TYR A CA 1
ATOM 1832 C C . TYR A 1 225 ? 7.988 16.25 -2.338 1 90.38 225 TYR A C 1
ATOM 1834 O O . TYR A 1 225 ? 9.133 16.594 -2.633 1 90.38 225 TYR A O 1
ATOM 1842 N N . ASP A 1 226 ? 7.738 15.367 -1.546 1 88.19 226 ASP A N 1
ATOM 1843 C CA . ASP A 1 226 ? 8.797 14.719 -0.777 1 88.19 226 ASP A CA 1
ATOM 1844 C C . ASP A 1 226 ? 9.531 13.68 -1.624 1 88.19 226 ASP A C 1
ATOM 1846 O O . ASP A 1 226 ? 10.609 13.227 -1.251 1 88.19 226 ASP A O 1
ATOM 1850 N N . CYS A 1 227 ? 9.023 13.281 -2.773 1 87.12 227 CYS A N 1
ATOM 1851 C CA . CYS A 1 227 ? 9.672 12.305 -3.646 1 87.12 227 CYS A CA 1
ATOM 1852 C C . CYS A 1 227 ? 10.719 12.977 -4.527 1 87.12 227 CYS A C 1
ATOM 1854 O O . CYS A 1 227 ? 11.664 12.328 -4.984 1 87.12 227 CYS A O 1
ATOM 1856 N N . MET B 1 1 ? 12.117 -2.779 15.875 1 78.56 1 MET B N 1
ATOM 1857 C CA . MET B 1 1 ? 10.922 -1.981 15.641 1 78.56 1 MET B CA 1
ATOM 1858 C C . MET B 1 1 ? 11.094 -1.103 14.406 1 78.56 1 MET B C 1
ATOM 1860 O O . MET B 1 1 ? 10.188 -1.018 13.57 1 78.56 1 MET B O 1
ATOM 1864 N N . GLU B 1 2 ? 12.328 -0.758 14.133 1 85.5 2 GLU B N 1
ATOM 1865 C CA . GLU B 1 2 ? 12.586 0.107 12.984 1 85.5 2 GLU B CA 1
ATOM 1866 C C . GLU B 1 2 ? 12.461 -0.665 11.672 1 85.5 2 GLU B C 1
ATOM 1868 O O . GLU B 1 2 ? 11.922 -0.15 10.695 1 85.5 2 GLU B O 1
ATOM 1873 N N . LYS B 1 3 ? 12.883 -1.896 11.703 1 88.88 3 LYS B N 1
ATOM 1874 C CA . LYS B 1 3 ? 12.797 -2.717 10.5 1 88.88 3 LYS B CA 1
ATOM 1875 C C . LYS B 1 3 ? 11.344 -3.012 10.133 1 88.88 3 LYS B C 1
ATOM 1877 O O . LYS B 1 3 ? 10.984 -3.006 8.953 1 88.88 3 LYS B O 1
ATOM 1882 N N . LEU B 1 4 ? 10.578 -3.238 11.164 1 87.81 4 LEU B N 1
ATOM 1883 C CA . LEU B 1 4 ? 9.164 -3.514 10.945 1 87.81 4 LEU B CA 1
ATOM 1884 C C . LEU B 1 4 ? 8.461 -2.301 10.344 1 87.81 4 LEU B C 1
ATOM 1886 O O . LEU B 1 4 ? 7.629 -2.441 9.453 1 87.81 4 LEU B O 1
ATOM 1890 N N . LEU B 1 5 ? 8.938 -1.166 10.734 1 88.12 5 LEU B N 1
ATOM 1891 C CA . LEU B 1 5 ? 8.32 0.065 10.258 1 88.12 5 LEU B CA 1
ATOM 1892 C C . LEU B 1 5 ? 8.672 0.313 8.789 1 88.12 5 LEU B C 1
ATOM 1894 O O . LEU B 1 5 ? 7.805 0.67 7.992 1 88.12 5 LEU B O 1
ATOM 1898 N N . ARG B 1 6 ? 9.875 0.122 8.516 1 90.62 6 ARG B N 1
ATOM 1899 C CA . ARG B 1 6 ? 10.305 0.287 7.133 1 90.62 6 ARG B CA 1
ATOM 1900 C C . ARG B 1 6 ? 9.594 -0.706 6.219 1 90.62 6 ARG B C 1
ATOM 1902 O O . ARG B 1 6 ? 9.227 -0.368 5.09 1 90.62 6 ARG B O 1
ATOM 1909 N N . PHE B 1 7 ? 9.406 -1.863 6.824 1 93.62 7 PHE B N 1
ATOM 1910 C CA . PHE B 1 7 ? 8.711 -2.906 6.078 1 93.62 7 PHE B CA 1
ATOM 1911 C C . PHE B 1 7 ? 7.27 -2.504 5.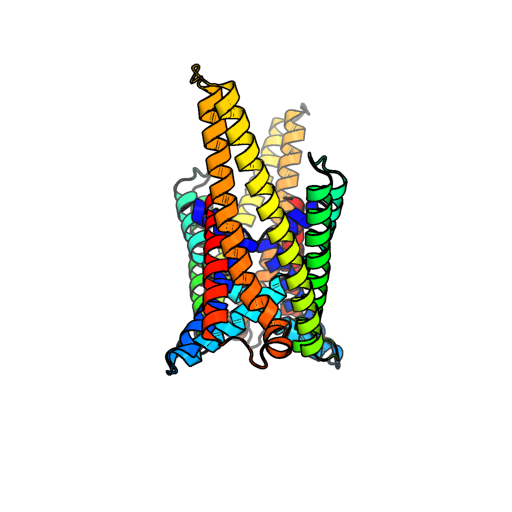797 1 93.62 7 PHE B C 1
ATOM 1913 O O . PHE B 1 7 ? 6.793 -2.627 4.664 1 93.62 7 PHE B O 1
ATOM 1920 N N . LEU B 1 8 ? 6.59 -1.925 6.746 1 89.81 8 LEU B N 1
ATOM 1921 C CA . LEU B 1 8 ? 5.172 -1.607 6.645 1 89.81 8 LEU B CA 1
ATOM 1922 C C . LEU B 1 8 ? 4.957 -0.326 5.844 1 89.81 8 LEU B C 1
ATOM 1924 O O . LEU B 1 8 ? 3.842 -0.046 5.398 1 89.81 8 LEU B O 1
ATOM 1928 N N . GLU B 1 9 ? 5.965 0.392 5.59 1 91.06 9 GLU B N 1
ATOM 1929 C CA . GLU B 1 9 ? 5.855 1.627 4.82 1 91.06 9 GLU B CA 1
ATOM 1930 C C . GLU B 1 9 ? 5.93 1.352 3.322 1 91.06 9 GLU B C 1
ATOM 1932 O O . GLU B 1 9 ? 5.547 2.197 2.512 1 91.06 9 GLU B O 1
ATOM 1937 N N . LYS B 1 10 ? 6.367 0.186 3.004 1 92.62 10 LYS B N 1
ATOM 1938 C CA . LYS B 1 10 ? 6.441 -0.208 1.6 1 92.62 10 LYS B CA 1
ATOM 1939 C C . LYS B 1 10 ? 5.125 -0.822 1.128 1 92.62 10 LYS B C 1
ATOM 1941 O O . LYS B 1 10 ? 4.555 -1.679 1.807 1 92.62 10 LYS B O 1
ATOM 1946 N N . ALA B 1 11 ? 4.668 -0.372 -0.001 1 93.94 11 ALA B N 1
ATOM 1947 C CA . ALA B 1 11 ? 3.443 -0.935 -0.566 1 93.94 11 ALA B CA 1
ATOM 1948 C C . ALA B 1 11 ? 3.598 -2.43 -0.832 1 93.94 11 ALA B C 1
ATOM 1950 O O . ALA B 1 11 ? 2.67 -3.207 -0.598 1 93.94 11 ALA B O 1
ATOM 1951 N N . GLU B 1 12 ? 4.762 -2.832 -1.198 1 94.56 12 GLU B N 1
ATOM 1952 C CA . GLU B 1 12 ? 5.02 -4.234 -1.521 1 94.56 12 GLU B CA 1
ATOM 1953 C C . GLU B 1 12 ? 5.004 -5.102 -0.266 1 94.56 12 GLU B C 1
ATOM 1955 O O . GLU B 1 12 ? 4.566 -6.25 -0.305 1 94.56 12 GLU B O 1
ATOM 1960 N N . GLY B 1 13 ? 5.566 -4.547 0.75 1 94.62 13 GLY B N 1
ATOM 1961 C CA . GLY B 1 13 ? 5.551 -5.301 1.994 1 94.62 13 GLY B CA 1
ATOM 1962 C C . GLY B 1 13 ? 4.148 -5.629 2.473 1 94.62 13 GLY B C 1
ATOM 1963 O O . GLY B 1 13 ? 3.85 -6.777 2.801 1 94.62 13 GLY B O 1
ATOM 1964 N N . ARG B 1 14 ? 3.289 -4.633 2.443 1 94.44 14 ARG B N 1
ATOM 1965 C CA . ARG B 1 14 ? 1.908 -4.84 2.867 1 94.44 14 ARG B CA 1
ATOM 1966 C C . ARG B 1 14 ? 1.177 -5.777 1.916 1 94.44 14 ARG B C 1
ATOM 1968 O O . ARG B 1 14 ? 0.365 -6.598 2.348 1 94.44 14 ARG B O 1
ATOM 1975 N N . ASP B 1 15 ? 1.461 -5.66 0.689 1 96.62 15 ASP B N 1
ATOM 1976 C CA . ASP B 1 15 ? 0.846 -6.516 -0.319 1 96.62 15 ASP B CA 1
ATOM 1977 C C . ASP B 1 15 ? 1.179 -7.984 -0.065 1 96.62 15 ASP B C 1
ATOM 1979 O O . ASP B 1 15 ? 0.313 -8.852 -0.192 1 96.62 15 ASP B O 1
ATOM 1983 N N . LYS B 1 16 ? 2.418 -8.281 0.352 1 97.5 16 LYS B N 1
ATOM 1984 C CA . LYS B 1 16 ? 2.828 -9.664 0.533 1 97.5 16 LYS B CA 1
ATOM 1985 C C . LYS B 1 16 ? 2.252 -10.25 1.821 1 97.5 16 LYS B C 1
ATOM 1987 O O . LYS B 1 16 ? 1.995 -11.453 1.906 1 97.5 16 LYS B O 1
ATOM 1992 N N . VAL B 1 17 ? 2.031 -9.391 2.773 1 96.06 17 VAL B N 1
ATOM 1993 C CA . VAL B 1 17 ? 1.351 -9.852 3.98 1 96.06 17 VAL B CA 1
ATOM 1994 C C . VAL B 1 17 ? -0.079 -10.266 3.643 1 96.06 17 VAL B C 1
ATOM 1996 O O . VAL B 1 17 ? -0.554 -11.305 4.105 1 96.06 17 VAL B O 1
ATOM 1999 N N . LEU B 1 18 ? -0.682 -9.453 2.834 1 96.88 18 LEU B N 1
ATOM 2000 C CA . LEU B 1 18 ? -2.047 -9.773 2.434 1 96.88 18 LEU B CA 1
ATOM 2001 C C . LEU B 1 18 ? -2.078 -11.008 1.538 1 96.88 18 LEU B C 1
ATOM 2003 O O . LEU B 1 18 ? -3.045 -11.773 1.563 1 96.88 18 LEU B O 1
ATOM 2007 N N . LYS B 1 19 ? -0.992 -11.164 0.817 1 98 19 LYS B N 1
ATOM 2008 C CA . LYS B 1 19 ? -0.89 -12.367 -0.004 1 98 19 LYS B CA 1
ATOM 2009 C C . LYS B 1 19 ? -0.844 -13.625 0.863 1 98 19 LYS B C 1
ATOM 2011 O O . LYS B 1 19 ? -1.425 -14.648 0.508 1 98 19 LYS B O 1
ATOM 2016 N N . VAL B 1 20 ? -0.209 -13.578 1.96 1 97.75 20 VAL B N 1
ATOM 2017 C CA . VAL B 1 20 ? -0.179 -14.711 2.879 1 97.75 20 VAL B CA 1
ATOM 2018 C C . VAL B 1 20 ? -1.593 -15.016 3.371 1 97.75 20 VAL B C 1
ATOM 2020 O O . VAL B 1 20 ? -2.016 -16.172 3.387 1 97.75 20 VAL B O 1
ATOM 2023 N N . ILE B 1 21 ? -2.289 -13.961 3.725 1 95.94 21 ILE B N 1
ATOM 2024 C CA . ILE B 1 21 ? -3.648 -14.117 4.23 1 95.94 21 ILE B CA 1
ATOM 2025 C C . ILE B 1 21 ? -4.531 -14.742 3.154 1 95.94 21 ILE B C 1
ATOM 2027 O O . ILE B 1 21 ? -5.301 -15.664 3.432 1 95.94 21 ILE B O 1
ATOM 2031 N N . GLN B 1 22 ? -4.398 -14.25 2.014 1 96.81 22 GLN B N 1
ATOM 2032 C CA . GLN B 1 22 ? -5.199 -14.734 0.893 1 96.81 22 GLN B CA 1
ATOM 2033 C C . GLN B 1 22 ? -4.992 -16.219 0.667 1 96.81 22 GLN B C 1
ATOM 2035 O O . GLN B 1 22 ? -5.957 -16.984 0.613 1 96.81 22 GLN B O 1
ATOM 2040 N N . TYR B 1 23 ? -3.787 -16.656 0.644 1 97.62 23 TYR B N 1
ATOM 2041 C CA . TYR B 1 23 ? -3.52 -18.031 0.23 1 97.62 23 TYR B CA 1
ATOM 2042 C C . TYR B 1 23 ? -3.555 -18.984 1.424 1 97.62 23 TYR B C 1
ATOM 2044 O O . TYR B 1 23 ? -3.785 -20.172 1.266 1 97.62 23 TYR B O 1
ATOM 2052 N N . PHE B 1 24 ? -3.283 -18.453 2.58 1 96.88 24 PHE B N 1
ATOM 2053 C CA . PHE B 1 24 ? -3.49 -19.266 3.77 1 96.88 24 PHE B CA 1
ATOM 2054 C C . PHE B 1 24 ? -4.957 -19.656 3.906 1 96.88 24 PHE B C 1
ATOM 2056 O O . PHE B 1 24 ? -5.266 -20.781 4.32 1 96.88 24 PHE B O 1
ATOM 2063 N N . GLY B 1 25 ? -5.801 -18.75 3.625 1 95.5 25 GLY B N 1
ATOM 2064 C CA . GLY B 1 25 ? -7.219 -19.062 3.646 1 95.5 25 GLY B CA 1
ATOM 2065 C C . GLY B 1 25 ? -7.598 -20.172 2.672 1 95.5 25 GLY B C 1
ATOM 2066 O O . GLY B 1 25 ? -8.359 -21.062 3.014 1 95.5 25 GLY B O 1
ATOM 2067 N N . ARG B 1 26 ? -7.055 -20.062 1.515 1 94.12 26 ARG B N 1
ATOM 2068 C CA . ARG B 1 26 ? -7.336 -21.078 0.514 1 94.12 26 ARG B CA 1
ATOM 2069 C C . ARG B 1 26 ? -6.793 -22.438 0.95 1 94.12 26 ARG B C 1
ATOM 2071 O O . ARG B 1 26 ? -7.441 -23.469 0.751 1 94.12 26 ARG B O 1
ATOM 2078 N N . PHE B 1 27 ? -5.66 -22.438 1.525 1 96.12 27 PHE B N 1
ATOM 2079 C CA . PHE B 1 27 ? -5.047 -23.672 2.02 1 96.12 27 PHE B CA 1
ATOM 2080 C C . PHE B 1 27 ? -5.887 -24.281 3.137 1 96.12 27 PHE B C 1
ATOM 2082 O O . PHE B 1 27 ? -6.203 -25.469 3.102 1 96.12 27 PHE B O 1
ATOM 2089 N N . GLN B 1 28 ? -6.254 -23.469 4.082 1 95.06 28 GLN B N 1
ATOM 2090 C CA . GLN B 1 28 ? -7.008 -23.938 5.242 1 95.06 28 GLN B CA 1
ATOM 2091 C C . GLN B 1 28 ? -8.359 -24.5 4.824 1 95.06 28 GLN B C 1
ATOM 2093 O O . GLN B 1 28 ? -8.789 -25.547 5.332 1 95.06 28 GLN B O 1
ATOM 2098 N N . LYS B 1 29 ? -8.961 -23.812 3.92 1 92.56 29 LYS B N 1
ATOM 2099 C CA . LYS B 1 29 ? -10.273 -24.266 3.465 1 92.56 29 LYS B CA 1
ATOM 2100 C C . LYS B 1 29 ? -10.18 -25.609 2.762 1 92.56 29 LYS B C 1
ATOM 2102 O O . LYS B 1 29 ? -11.109 -26.422 2.836 1 92.56 29 LYS B O 1
ATOM 2107 N N . SER B 1 30 ? -9.062 -25.922 2.158 1 93.06 30 SER B N 1
ATOM 2108 C CA . SER B 1 30 ? -8.891 -27.172 1.43 1 93.06 30 SER B CA 1
ATOM 2109 C C . SER B 1 30 ? -8.695 -28.344 2.387 1 93.06 30 SER B C 1
ATOM 2111 O O . SER B 1 30 ? -8.93 -29.5 2.02 1 93.06 30 SER B O 1
ATOM 2113 N N . ILE B 1 31 ? -8.336 -28.094 3.574 1 93.5 31 ILE B N 1
ATOM 2114 C CA . ILE B 1 31 ? -8.039 -29.156 4.527 1 93.5 31 ILE B CA 1
ATOM 2115 C C . ILE B 1 31 ? -9.25 -29.391 5.438 1 93.5 31 ILE B C 1
ATOM 2117 O O . ILE B 1 31 ? -9.625 -30.531 5.699 1 93.5 31 ILE B O 1
ATOM 2121 N N . VAL B 1 32 ? -9.75 -28.281 5.961 1 91.56 32 VAL B N 1
ATOM 2122 C CA . VAL B 1 32 ? -10.844 -28.375 6.918 1 91.56 32 VAL B CA 1
ATOM 2123 C C . VAL B 1 32 ? -11.898 -27.312 6.613 1 91.56 32 VAL B C 1
ATOM 2125 O O . VAL B 1 32 ? -11.555 -26.188 6.266 1 91.56 32 VAL B O 1
ATOM 2128 N N . SER B 1 33 ? -13.125 -27.781 6.691 1 87.88 33 SER B N 1
ATOM 2129 C CA . SER B 1 33 ? -14.227 -26.844 6.5 1 87.88 33 SER B CA 1
ATOM 2130 C C . SER B 1 33 ? -15.016 -26.641 7.789 1 87.88 33 SER B C 1
ATOM 2132 O O . SER B 1 33 ? -15.867 -27.453 8.133 1 87.88 33 SER B O 1
ATOM 2134 N N . ASN B 1 34 ? -14.648 -25.703 8.57 1 91.56 34 ASN B N 1
ATOM 2135 C CA . ASN B 1 34 ? -15.383 -25.328 9.773 1 91.56 34 ASN B CA 1
ATOM 2136 C C . ASN B 1 34 ? -15.812 -23.859 9.742 1 91.56 34 ASN B C 1
ATOM 2138 O O . ASN B 1 34 ? -15.625 -23.188 8.734 1 91.56 34 ASN B O 1
ATOM 2142 N N . LYS B 1 35 ? -16.453 -23.438 10.719 1 88.5 35 LYS B N 1
ATOM 2143 C CA . LYS B 1 35 ? -16.969 -22.078 10.789 1 88.5 35 LYS B CA 1
ATOM 2144 C C . LYS B 1 35 ? -15.852 -21.062 10.68 1 88.5 35 LYS B C 1
ATOM 2146 O O . LYS B 1 35 ? -15.992 -20.047 10 1 88.5 35 LYS B O 1
ATOM 2151 N N . PHE B 1 36 ? -14.766 -21.406 11.258 1 87.69 36 PHE B N 1
ATOM 2152 C CA . PHE B 1 36 ? -13.633 -20.484 11.242 1 87.69 36 PHE B CA 1
ATOM 2153 C C . PHE B 1 36 ? -13.062 -20.359 9.836 1 87.69 36 PHE B C 1
ATOM 2155 O O . PHE B 1 36 ? -12.742 -19.25 9.391 1 87.69 36 PHE B O 1
ATOM 2162 N N . THR B 1 37 ? -12.922 -21.453 9.164 1 91.12 37 THR B N 1
ATOM 2163 C CA . THR B 1 37 ? -12.32 -21.422 7.832 1 91.12 37 THR B CA 1
ATOM 2164 C C . THR B 1 37 ? -13.219 -20.672 6.848 1 91.12 37 THR B C 1
ATOM 2166 O O . THR B 1 37 ? -12.727 -19.984 5.953 1 91.12 37 THR B O 1
ATOM 2169 N N . ILE B 1 38 ? -14.445 -20.766 7.121 1 89.31 38 ILE B N 1
ATOM 2170 C CA . ILE B 1 38 ? -15.398 -20.062 6.266 1 89.31 38 ILE B CA 1
ATOM 2171 C C . ILE B 1 38 ? -15.281 -18.562 6.5 1 89.31 38 ILE B C 1
ATOM 2173 O O . ILE B 1 38 ? -15.258 -17.781 5.543 1 89.31 38 ILE B O 1
ATOM 2177 N N . ARG B 1 39 ? -15.219 -18.234 7.73 1 89.06 39 ARG B N 1
ATOM 2178 C CA . ARG B 1 39 ? -15.055 -16.828 8.062 1 89.06 39 ARG B CA 1
ATOM 2179 C C . ARG B 1 39 ? -13.727 -16.281 7.547 1 89.06 39 ARG B C 1
ATOM 2181 O O . ARG B 1 39 ? -13.656 -15.156 7.051 1 89.06 39 ARG B O 1
ATOM 2188 N N . PHE B 1 40 ? -12.758 -17.141 7.652 1 92.31 40 PHE B N 1
ATOM 2189 C CA . PHE B 1 40 ? -11.438 -16.719 7.207 1 92.31 40 PHE B CA 1
ATOM 2190 C C . PHE B 1 40 ? -11.398 -16.562 5.691 1 92.31 40 PHE B C 1
ATOM 2192 O O . PHE B 1 40 ? -10.648 -15.734 5.168 1 92.31 40 PHE B O 1
ATOM 2199 N N . MET B 1 41 ? -12.203 -17.297 5.023 1 92.62 41 MET B N 1
ATOM 2200 C CA . MET B 1 41 ? -12.266 -17.203 3.57 1 92.62 41 MET B CA 1
ATOM 2201 C C . MET B 1 41 ? -12.812 -15.836 3.146 1 92.62 41 MET B C 1
ATOM 2203 O O . MET B 1 41 ? -12.453 -15.32 2.09 1 92.62 41 MET B O 1
ATOM 2207 N N . ASN B 1 42 ? -13.57 -15.258 4.008 1 89.75 42 ASN B N 1
ATOM 2208 C CA . ASN B 1 42 ? -14.039 -13.906 3.734 1 89.75 42 ASN B CA 1
ATOM 2209 C C . ASN B 1 42 ? -12.891 -12.898 3.762 1 89.75 42 ASN B C 1
ATOM 2211 O O . ASN B 1 42 ? -12.836 -11.992 2.924 1 89.75 42 ASN B O 1
ATOM 2215 N N . LEU B 1 43 ? -12.094 -13.141 4.703 1 90.5 43 LEU B N 1
ATOM 2216 C CA . LEU B 1 43 ? -10.922 -12.273 4.793 1 90.5 43 LEU B CA 1
ATOM 2217 C C . LEU B 1 43 ? -9.977 -12.508 3.623 1 90.5 43 LEU B C 1
ATOM 2219 O O . LEU B 1 43 ? -9.375 -11.57 3.104 1 90.5 43 LEU B O 1
ATOM 2223 N N . SER B 1 44 ? -9.883 -13.766 3.27 1 94.12 44 SER B N 1
ATOM 2224 C CA . SER B 1 44 ? -9.047 -14.133 2.135 1 94.12 44 SER B CA 1
ATOM 2225 C C . SER B 1 44 ? -9.516 -13.445 0.855 1 94.12 44 SER B C 1
ATOM 2227 O O . SER B 1 44 ? -8.703 -12.906 0.101 1 94.12 44 SER B O 1
ATOM 2229 N N . TYR B 1 45 ? -10.75 -13.359 0.695 1 91.38 45 TYR B N 1
ATOM 2230 C CA . TYR B 1 45 ? -11.328 -12.734 -0.487 1 91.38 45 TYR B CA 1
ATOM 2231 C C . TYR B 1 45 ? -11.133 -11.219 -0.449 1 91.38 45 TYR B C 1
ATOM 2233 O O . TYR B 1 45 ? -10.805 -10.609 -1.467 1 91.38 45 TYR B O 1
ATOM 2241 N N . ALA B 1 46 ? -11.32 -10.711 0.7 1 89.88 46 ALA B N 1
ATOM 2242 C CA . ALA B 1 46 ? -11.117 -9.273 0.857 1 89.88 46 ALA B CA 1
ATOM 2243 C C . ALA B 1 46 ? -9.664 -8.891 0.589 1 89.88 46 ALA B C 1
ATOM 2245 O O . ALA B 1 46 ? -9.383 -7.852 -0.016 1 89.88 46 ALA B O 1
ATOM 2246 N N . ALA B 1 47 ? -8.797 -9.742 1.037 1 94.5 47 ALA B N 1
ATOM 2247 C CA . ALA B 1 47 ? -7.371 -9.5 0.815 1 94.5 47 ALA B CA 1
ATOM 2248 C C . ALA B 1 47 ? -7.035 -9.539 -0.673 1 94.5 47 ALA B C 1
ATOM 2250 O O . ALA B 1 47 ? -6.285 -8.688 -1.167 1 94.5 47 ALA B O 1
ATOM 2251 N N . ARG B 1 48 ? -7.586 -10.461 -1.343 1 94.31 48 ARG B N 1
ATOM 2252 C CA . ARG B 1 48 ? -7.352 -10.586 -2.777 1 94.31 48 ARG B CA 1
ATOM 2253 C C . ARG B 1 48 ? -7.805 -9.336 -3.521 1 94.31 48 ARG B C 1
ATOM 2255 O O . ARG B 1 48 ? -7.066 -8.797 -4.344 1 94.31 48 ARG B O 1
ATOM 2262 N N . LEU B 1 49 ? -8.969 -8.875 -3.188 1 90.19 49 LEU B N 1
ATOM 2263 C CA . LEU B 1 49 ? -9.531 -7.707 -3.854 1 90.19 49 LEU B CA 1
ATOM 2264 C C . LEU B 1 49 ? -8.742 -6.449 -3.508 1 90.19 49 LEU B C 1
ATOM 2266 O O . LEU B 1 49 ? -8.492 -5.613 -4.375 1 90.19 49 LEU B O 1
ATOM 2270 N N . SER B 1 50 ? -8.406 -6.352 -2.262 1 93.94 50 SER B N 1
ATOM 2271 C CA . SER B 1 50 ? -7.645 -5.188 -1.824 1 93.94 50 SER B CA 1
ATOM 2272 C C . SER B 1 50 ? -6.293 -5.117 -2.523 1 93.94 50 SER B C 1
ATOM 2274 O O . SER B 1 50 ? -5.844 -4.039 -2.91 1 93.94 50 SER B O 1
ATOM 2276 N N . ARG B 1 51 ? -5.699 -6.223 -2.674 1 95.31 51 ARG B N 1
ATOM 2277 C CA . ARG B 1 51 ? -4.422 -6.27 -3.375 1 95.31 51 ARG B CA 1
ATOM 2278 C C . ARG B 1 51 ? -4.57 -5.797 -4.816 1 95.31 51 ARG B C 1
ATOM 2280 O O . ARG B 1 51 ? -3.752 -5.02 -5.312 1 95.31 51 ARG B O 1
ATOM 2287 N N . GLN B 1 52 ? -5.574 -6.242 -5.438 1 94.44 52 GLN B N 1
ATOM 2288 C CA . GLN B 1 52 ? -5.797 -5.867 -6.832 1 94.44 52 GLN B CA 1
ATOM 2289 C C . GLN B 1 52 ? -5.992 -4.359 -6.973 1 94.44 52 GLN B C 1
ATOM 2291 O O . GLN B 1 52 ? -5.453 -3.742 -7.895 1 94.44 52 GLN B O 1
ATOM 2296 N N . ILE B 1 53 ? -6.66 -3.809 -6.039 1 93.12 53 ILE B N 1
ATOM 2297 C CA . ILE B 1 53 ? -6.969 -2.383 -6.098 1 93.12 53 ILE B CA 1
ATOM 2298 C C . ILE B 1 53 ? -5.707 -1.571 -5.816 1 93.12 53 ILE B C 1
ATOM 2300 O O . ILE B 1 53 ? -5.441 -0.573 -6.488 1 93.12 53 ILE B O 1
ATOM 2304 N N . PHE B 1 54 ? -4.914 -2.043 -4.922 1 94.38 54 PHE B N 1
ATOM 2305 C CA . PHE B 1 54 ? -3.705 -1.322 -4.539 1 94.38 54 PHE B CA 1
ATOM 2306 C C . PHE B 1 54 ? -2.627 -1.475 -5.605 1 94.38 54 PHE B C 1
ATOM 2308 O O . PHE B 1 54 ? -1.613 -0.773 -5.578 1 94.38 54 PHE B O 1
ATOM 2315 N N . ARG B 1 55 ? -2.889 -2.328 -6.562 1 93.5 55 ARG B N 1
ATOM 2316 C CA . ARG B 1 55 ? -1.911 -2.531 -7.629 1 93.5 55 ARG B CA 1
ATOM 2317 C C . ARG B 1 55 ? -2.266 -1.707 -8.859 1 93.5 55 ARG B C 1
ATOM 2319 O O . ARG B 1 55 ? -1.582 -1.785 -9.883 1 93.5 55 ARG B O 1
ATOM 2326 N N . LEU B 1 56 ? -3.219 -0.909 -8.641 1 88.06 56 LEU B N 1
ATOM 2327 C CA . LEU B 1 56 ? -3.559 -0.012 -9.742 1 88.06 56 LEU B CA 1
ATOM 2328 C C . LEU B 1 56 ? -2.367 0.862 -10.117 1 88.06 56 LEU B C 1
ATOM 2330 O O . LEU B 1 56 ? -1.714 1.438 -9.242 1 88.06 56 LEU B O 1
ATOM 2334 N N . GLY B 1 57 ? -2.021 0.85 -11.406 1 86 57 GLY B N 1
ATOM 2335 C CA . GLY B 1 57 ? -0.958 1.712 -11.891 1 86 57 GLY B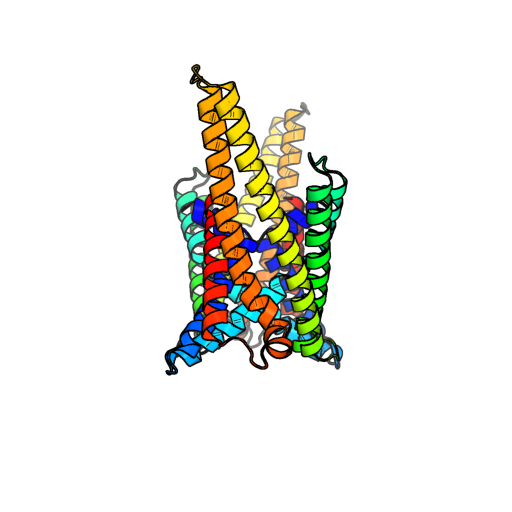 CA 1
ATOM 2336 C C . GLY B 1 57 ? 0.403 1.044 -11.883 1 86 57 GLY B C 1
ATOM 2337 O O . GLY B 1 57 ? 1.393 1.633 -12.32 1 86 57 GLY B O 1
ATOM 2338 N N . LYS B 1 58 ? 0.464 -0.148 -11.453 1 92.12 58 LYS B N 1
ATOM 2339 C CA . LYS B 1 58 ? 1.742 -0.853 -11.43 1 92.12 58 LYS B CA 1
ATOM 2340 C C . LYS B 1 58 ? 2.287 -1.051 -12.844 1 92.12 58 LYS B C 1
ATOM 2342 O O . LYS B 1 58 ? 3.488 -1.261 -13.023 1 92.12 58 LYS B O 1
ATOM 2347 N N . SER B 1 59 ? 1.41 -0.973 -13.828 1 92.81 59 SER B N 1
ATOM 2348 C CA . SER B 1 59 ? 1.876 -1.082 -15.203 1 92.81 59 SER B CA 1
ATOM 2349 C C . SER B 1 59 ? 2.889 0.01 -15.531 1 92.81 59 SER B C 1
ATOM 2351 O O . SER B 1 59 ? 3.844 -0.226 -16.281 1 92.81 59 SER B O 1
ATOM 2353 N N . PHE B 1 60 ? 2.736 1.152 -14.891 1 90.12 60 PHE B N 1
ATOM 2354 C CA . PHE B 1 60 ? 3.658 2.254 -15.141 1 90.12 60 PHE B CA 1
ATOM 2355 C C . PHE B 1 60 ? 5.031 1.955 -14.547 1 90.12 60 PHE B C 1
ATOM 2357 O O . PHE B 1 60 ? 6.055 2.352 -15.109 1 90.12 60 PHE B O 1
ATOM 2364 N N . LEU B 1 61 ? 4.93 1.271 -13.508 1 90.5 61 LEU B N 1
ATOM 2365 C CA . LEU B 1 61 ? 6.195 0.891 -12.891 1 90.5 61 LEU B CA 1
ATOM 2366 C C . LEU B 1 61 ? 6.977 -0.061 -13.789 1 90.5 61 LEU B C 1
ATOM 2368 O O . LEU B 1 61 ? 8.195 0.077 -13.938 1 90.5 61 LEU B O 1
ATOM 2372 N N . GLU B 1 62 ? 6.223 -0.935 -14.414 1 94.12 62 GLU B N 1
ATOM 2373 C CA . GLU B 1 62 ? 6.875 -1.912 -15.273 1 94.12 62 GLU B CA 1
ATOM 2374 C C . GLU B 1 62 ? 7.402 -1.257 -16.547 1 94.12 62 GLU B C 1
ATOM 2376 O O . GLU B 1 62 ? 8.438 -1.664 -17.078 1 94.12 62 GLU B O 1
ATOM 2381 N N . LEU B 1 63 ? 6.715 -0.286 -17 1 93.31 63 LEU B N 1
ATOM 2382 C CA . LEU B 1 63 ? 7.188 0.443 -18.172 1 93.31 63 LEU B CA 1
ATOM 2383 C C . LEU B 1 63 ? 8.508 1.146 -17.875 1 93.31 63 LEU B C 1
ATOM 2385 O O . LEU B 1 63 ? 9.406 1.155 -18.719 1 93.31 63 LEU B O 1
ATOM 2389 N N . HIS B 1 64 ? 8.562 1.604 -16.703 1 92.44 64 HIS B N 1
ATOM 2390 C CA . HIS B 1 64 ? 9.805 2.244 -16.281 1 92.44 64 HIS B CA 1
ATOM 2391 C C . HIS B 1 64 ? 10.938 1.231 -16.188 1 92.44 64 HIS B C 1
ATOM 2393 O O . HIS B 1 64 ? 12.07 1.519 -16.562 1 92.44 64 HIS B O 1
ATOM 2399 N N . ASN B 1 65 ? 10.602 0.109 -15.695 1 91.88 65 ASN B N 1
ATOM 2400 C CA . ASN B 1 65 ? 11.602 -0.948 -15.586 1 91.88 65 ASN B CA 1
ATOM 2401 C C . ASN B 1 65 ? 12.117 -1.375 -16.953 1 91.88 65 ASN B C 1
ATOM 2403 O O . ASN B 1 65 ? 13.305 -1.673 -17.109 1 91.88 65 ASN B O 1
ATOM 2407 N N . ILE B 1 66 ? 11.242 -1.441 -17.875 1 94.75 66 ILE B N 1
ATOM 2408 C CA . ILE B 1 66 ? 11.633 -1.802 -19.234 1 94.75 66 ILE B CA 1
ATOM 2409 C C . ILE B 1 66 ? 12.602 -0.764 -19.781 1 94.75 66 ILE B C 1
ATOM 2411 O O . ILE B 1 66 ? 13.664 -1.115 -20.297 1 94.75 66 ILE B O 1
ATOM 2415 N N . ARG B 1 67 ? 12.258 0.493 -19.578 1 93.75 67 ARG B N 1
ATOM 2416 C CA . ARG B 1 67 ? 13.094 1.576 -20.094 1 93.75 67 ARG B CA 1
ATOM 2417 C C . ARG B 1 67 ? 14.469 1.559 -19.422 1 93.75 67 ARG B C 1
ATOM 2419 O O . ARG B 1 67 ? 15.492 1.747 -20.094 1 93.75 67 ARG B O 1
ATOM 2426 N N . ASN B 1 68 ? 14.461 1.31 -18.219 1 92.31 68 ASN B N 1
ATOM 2427 C CA . ASN B 1 68 ? 15.727 1.259 -17.484 1 92.31 68 ASN B CA 1
ATOM 2428 C C . ASN B 1 68 ? 16.578 0.063 -17.906 1 92.31 68 ASN B C 1
ATOM 2430 O O . ASN B 1 68 ? 17.797 0.154 -17.953 1 92.31 68 ASN B O 1
ATOM 2434 N N . SER B 1 69 ? 15.875 -1.002 -18.125 1 92.69 69 SER B N 1
ATOM 2435 C CA . SER B 1 69 ? 16.594 -2.201 -18.531 1 92.69 69 SER B CA 1
ATOM 2436 C C . SER B 1 69 ? 17.203 -2.033 -19.922 1 92.69 69 SER B C 1
ATOM 2438 O O . SER B 1 69 ? 18.266 -2.578 -20.203 1 92.69 69 SER B O 1
ATOM 2440 N N . ILE B 1 70 ? 16.531 -1.282 -20.719 1 93.88 70 ILE B N 1
ATOM 2441 C CA . ILE B 1 70 ? 17.047 -1.025 -22.062 1 93.88 70 ILE B CA 1
ATOM 2442 C C . ILE B 1 70 ? 18.297 -0.15 -21.969 1 93.88 70 ILE B C 1
ATOM 2444 O O . ILE B 1 70 ? 19.266 -0.365 -22.703 1 93.88 70 ILE B O 1
ATOM 2448 N N . LYS B 1 71 ? 18.344 0.799 -21 1 93.25 71 LYS B N 1
ATOM 2449 C CA . LYS B 1 71 ? 19.438 1.756 -20.875 1 93.25 71 LYS B CA 1
ATOM 2450 C C . LYS B 1 71 ? 20.609 1.153 -20.109 1 93.25 71 LYS B C 1
ATOM 2452 O O . LYS B 1 71 ? 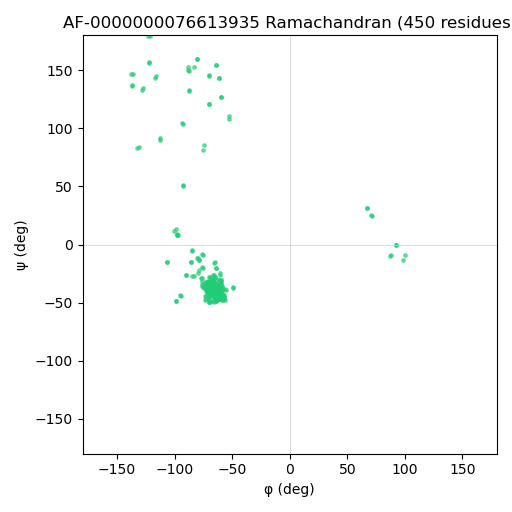21.75 1.589 -20.266 1 93.25 71 LYS B O 1
ATOM 2457 N N . LYS B 1 72 ? 20.219 0.216 -19.281 1 90.56 72 LYS B N 1
ATOM 2458 C CA . LYS B 1 72 ? 21.25 -0.375 -18.438 1 90.56 72 LYS B CA 1
ATOM 2459 C C . LYS B 1 72 ? 22.203 -1.247 -19.266 1 90.56 72 LYS B C 1
ATOM 2461 O O . LYS B 1 72 ? 21.766 -1.961 -20.172 1 90.56 72 LYS B O 1
ATOM 2466 N N . ASP B 1 73 ? 23.406 -1.226 -18.875 1 87.88 73 ASP B N 1
ATOM 2467 C CA . ASP B 1 73 ? 24.406 -2.053 -19.531 1 87.88 73 ASP B CA 1
ATOM 2468 C C . ASP B 1 73 ? 24.562 -3.402 -18.828 1 87.88 73 ASP B C 1
ATOM 2470 O O . ASP B 1 73 ? 25.188 -3.492 -17.766 1 87.88 73 ASP B O 1
ATOM 2474 N N . PHE B 1 74 ? 23.969 -4.41 -19.484 1 82.88 74 PHE B N 1
ATOM 2475 C CA . PHE B 1 74 ? 24.078 -5.766 -18.953 1 82.88 74 PHE B CA 1
ATOM 2476 C C . PHE B 1 74 ? 25.344 -6.445 -19.469 1 82.88 74 PHE B C 1
ATOM 2478 O O . PHE B 1 74 ? 25.844 -6.109 -20.531 1 82.88 74 PHE B O 1
ATOM 2485 N N . LEU B 1 75 ? 25.875 -7.285 -18.703 1 74.94 75 LEU B N 1
ATOM 2486 C CA . LEU B 1 75 ? 27.047 -8.062 -19.125 1 74.94 75 LEU B CA 1
ATOM 2487 C C . LEU B 1 75 ? 26.688 -8.992 -20.281 1 74.94 75 LEU B C 1
ATOM 2489 O O . LEU B 1 75 ? 27.531 -9.25 -21.156 1 74.94 75 LEU B O 1
ATOM 2493 N N . ASP B 1 76 ? 25.469 -9.438 -20.219 1 88.5 76 ASP B N 1
ATOM 2494 C CA . ASP B 1 76 ? 25 -10.406 -21.203 1 88.5 76 ASP B CA 1
ATOM 2495 C C . ASP B 1 76 ? 23.688 -9.938 -21.844 1 88.5 76 ASP B C 1
ATOM 2497 O O . ASP B 1 76 ? 22.75 -9.57 -21.156 1 88.5 76 ASP B O 1
ATOM 2501 N N . ASN B 1 77 ? 23.656 -10.023 -23.156 1 91.56 77 ASN B N 1
ATOM 2502 C CA . ASN B 1 77 ? 22.484 -9.602 -23.922 1 91.56 77 ASN B CA 1
ATOM 2503 C C . ASN B 1 77 ? 21.297 -10.516 -23.672 1 91.56 77 ASN B C 1
ATOM 2505 O O . ASN B 1 77 ? 20.141 -10.07 -23.703 1 91.56 77 ASN B O 1
ATOM 2509 N N . PHE B 1 78 ? 21.625 -11.703 -23.453 1 93.06 78 PHE B N 1
ATOM 2510 C CA . PHE B 1 78 ? 20.547 -12.672 -23.219 1 93.06 78 PHE B CA 1
ATOM 2511 C C . PHE B 1 78 ? 19.812 -12.352 -21.938 1 93.06 78 PHE B C 1
ATOM 2513 O O . PHE B 1 78 ? 18.578 -12.367 -21.906 1 93.06 78 PHE B O 1
ATOM 2520 N N . THR B 1 79 ? 20.547 -12.039 -20.922 1 92.94 79 THR B N 1
ATOM 2521 C CA . THR B 1 79 ? 19.938 -11.664 -19.656 1 92.94 79 THR B CA 1
ATOM 2522 C C . THR B 1 79 ? 19.125 -10.375 -19.797 1 92.94 79 THR B C 1
ATOM 2524 O O . THR B 1 79 ? 18.031 -10.266 -19.234 1 92.94 79 THR B O 1
ATOM 2527 N N . LYS B 1 80 ? 19.672 -9.477 -20.516 1 95.12 80 LYS B N 1
ATOM 2528 C CA . LYS B 1 80 ? 18.969 -8.234 -20.781 1 95.12 80 LYS B CA 1
ATOM 2529 C C . LYS B 1 80 ? 17.641 -8.5 -21.484 1 95.12 80 LYS B C 1
ATOM 2531 O O . LYS B 1 80 ? 16.594 -7.973 -21.078 1 95.12 80 LYS B O 1
ATOM 2536 N N . PHE B 1 81 ? 17.75 -9.328 -22.469 1 96 81 PHE B N 1
ATOM 2537 C CA . PHE B 1 81 ? 16.578 -9.664 -23.266 1 96 81 PHE B CA 1
ATOM 2538 C C . PHE B 1 81 ? 15.508 -10.336 -22.406 1 96 81 PHE B C 1
ATOM 2540 O O . PHE B 1 81 ? 14.336 -9.969 -22.453 1 96 81 PHE B O 1
ATOM 2547 N N . LEU B 1 82 ? 15.891 -11.227 -21.562 1 96 82 LEU B N 1
ATOM 2548 C CA . LEU B 1 82 ? 14.961 -11.938 -20.688 1 96 82 LEU B CA 1
ATOM 2549 C C . LEU B 1 82 ? 14.328 -10.984 -19.688 1 96 82 LEU B C 1
ATOM 2551 O O . LEU B 1 82 ? 13.133 -11.102 -19.391 1 96 82 LEU B O 1
ATOM 2555 N N . THR B 1 83 ? 15.07 -10.086 -19.219 1 95.62 83 THR B N 1
ATOM 2556 C CA . THR B 1 83 ? 14.578 -9.125 -18.25 1 95.62 83 THR B CA 1
ATOM 2557 C C . THR B 1 83 ? 13.531 -8.211 -18.859 1 95.62 83 THR B C 1
ATOM 2559 O O . THR B 1 83 ? 12.508 -7.914 -18.234 1 95.62 83 THR B O 1
ATOM 2562 N N . ILE B 1 84 ? 13.781 -7.84 -20.062 1 97.5 84 ILE B N 1
ATOM 2563 C CA . ILE B 1 84 ? 12.836 -6.973 -20.766 1 97.5 84 ILE B CA 1
ATOM 2564 C C . ILE B 1 84 ? 11.539 -7.734 -21.047 1 97.5 84 ILE B C 1
ATOM 2566 O O . ILE B 1 84 ? 10.445 -7.207 -20.828 1 97.5 84 ILE B O 1
ATOM 2570 N N . LEU B 1 85 ? 11.703 -8.953 -21.438 1 97.56 85 LEU B N 1
ATOM 2571 C CA . LEU B 1 85 ? 10.523 -9.773 -21.719 1 97.56 85 LEU B CA 1
ATOM 2572 C C . LEU B 1 85 ? 9.727 -10.023 -20.438 1 97.56 85 LEU B C 1
ATOM 2574 O O . LEU B 1 85 ? 8.492 -10.047 -20.469 1 97.56 85 LEU B O 1
ATOM 2578 N N . MET B 1 86 ? 10.422 -10.219 -19.406 1 97.5 86 MET B N 1
ATOM 2579 C CA . MET B 1 86 ? 9.766 -10.43 -18.109 1 97.5 86 MET B CA 1
ATOM 2580 C C . MET B 1 86 ? 8.953 -9.203 -17.703 1 97.5 86 MET B C 1
ATOM 2582 O O . MET B 1 86 ? 7.773 -9.312 -17.375 1 97.5 86 MET B O 1
ATOM 2586 N N . SER B 1 87 ? 9.531 -8.062 -17.844 1 97.5 87 SER B N 1
ATOM 2587 C CA . SER B 1 87 ? 8.859 -6.82 -17.469 1 97.5 87 SER B CA 1
ATOM 2588 C C . SER B 1 87 ? 7.699 -6.516 -18.406 1 97.5 87 SER B C 1
ATOM 2590 O O . SER B 1 87 ? 6.672 -5.984 -17.969 1 97.5 87 SER B O 1
ATOM 2592 N N . ALA B 1 88 ? 7.906 -6.828 -19.625 1 97.94 88 ALA B N 1
ATOM 2593 C CA . ALA B 1 88 ? 6.828 -6.629 -20.594 1 97.94 88 ALA B CA 1
ATOM 2594 C C . ALA B 1 88 ? 5.629 -7.516 -20.266 1 97.94 88 ALA B C 1
ATOM 2596 O O . ALA B 1 88 ? 4.484 -7.07 -20.328 1 97.94 88 ALA B O 1
ATOM 2597 N N . SER B 1 89 ? 5.941 -8.734 -19.953 1 98.38 89 SER B N 1
ATOM 2598 C CA . SER B 1 89 ? 4.879 -9.656 -19.578 1 98.38 89 SER B CA 1
ATOM 2599 C C . SER B 1 89 ? 4.18 -9.195 -18.297 1 98.38 89 SER B C 1
ATOM 2601 O O . SER B 1 89 ? 2.951 -9.273 -18.203 1 98.38 89 SER B O 1
ATOM 2603 N N . MET B 1 90 ? 4.922 -8.711 -17.438 1 97.81 90 MET B N 1
ATOM 2604 C CA . MET B 1 90 ? 4.34 -8.203 -16.203 1 97.81 90 MET B CA 1
ATOM 2605 C C . MET B 1 90 ? 3.488 -6.969 -16.469 1 97.81 90 MET B C 1
ATOM 2607 O O . MET B 1 90 ? 2.453 -6.773 -15.836 1 97.81 90 MET B O 1
ATOM 2611 N N . CYS B 1 91 ? 3.941 -6.168 -17.328 1 97.81 91 CYS B N 1
ATOM 2612 C CA . CYS B 1 91 ? 3.17 -4.988 -17.703 1 97.81 91 CYS B CA 1
ATOM 2613 C C . CYS B 1 91 ? 1.789 -5.375 -18.219 1 97.81 91 CYS B C 1
ATOM 2615 O O . CYS B 1 91 ? 0.782 -4.801 -17.797 1 97.81 91 CYS B O 1
ATOM 2617 N N . VAL B 1 92 ? 1.795 -6.348 -19.047 1 97.56 92 VAL B N 1
ATOM 2618 C CA . VAL B 1 92 ? 0.544 -6.852 -19.609 1 97.56 92 VAL B CA 1
ATOM 2619 C C . VAL B 1 92 ? -0.309 -7.465 -18.5 1 97.56 92 VAL B C 1
ATOM 2621 O O . VAL B 1 92 ? -1.521 -7.242 -18.453 1 97.56 92 VAL B O 1
ATOM 2624 N N . ARG B 1 93 ? 0.296 -8.18 -17.672 1 97.56 93 ARG B N 1
ATOM 2625 C CA . ARG B 1 93 ? -0.417 -8.797 -16.547 1 97.56 93 ARG B CA 1
ATOM 2626 C C . ARG B 1 93 ? -1.129 -7.742 -15.711 1 97.56 93 ARG B C 1
ATOM 2628 O O . ARG B 1 93 ? -2.307 -7.895 -15.375 1 97.56 93 ARG B O 1
ATOM 2635 N N . TRP B 1 94 ? -0.415 -6.691 -15.391 1 97.19 94 TRP B N 1
ATOM 2636 C CA . TRP B 1 94 ? -0.989 -5.66 -14.531 1 97.19 94 TRP B CA 1
ATOM 2637 C C . TRP B 1 94 ? -2.143 -4.949 -15.234 1 97.19 94 TRP B C 1
ATOM 2639 O O . TRP B 1 94 ? -3.143 -4.602 -14.602 1 97.19 94 TRP B O 1
ATOM 2649 N N . LEU B 1 95 ? -2.041 -4.742 -16.469 1 95.94 95 LEU B N 1
ATOM 2650 C CA . LEU B 1 95 ? -3.105 -4.102 -17.234 1 95.94 95 LEU B CA 1
ATOM 2651 C C . LEU B 1 95 ? -4.387 -4.926 -17.172 1 95.94 95 LEU B C 1
ATOM 2653 O O . LEU B 1 95 ? -5.461 -4.395 -16.891 1 95.94 95 LEU B O 1
ATOM 2657 N N . PHE B 1 96 ? -4.203 -6.188 -17.391 1 96.38 96 PHE B N 1
ATOM 2658 C CA . PHE B 1 96 ? -5.375 -7.059 -17.391 1 96.38 96 PHE B CA 1
ATOM 2659 C C . PHE B 1 96 ? -5.906 -7.262 -15.984 1 96.38 96 PHE B C 1
ATOM 2661 O O . PHE B 1 96 ? -7.113 -7.41 -15.781 1 96.38 96 PHE B O 1
ATOM 2668 N N . ASP B 1 97 ? -4.996 -7.242 -15.109 1 95.25 97 ASP B N 1
ATOM 2669 C CA . ASP B 1 97 ? -5.418 -7.344 -13.719 1 95.25 97 ASP B CA 1
ATOM 2670 C C . ASP B 1 97 ? -6.27 -6.145 -13.312 1 95.25 97 ASP B C 1
ATOM 2672 O O . ASP B 1 97 ? -7.277 -6.297 -12.617 1 95.25 97 ASP B O 1
ATOM 2676 N N . ASN B 1 98 ? -5.914 -4.988 -13.758 1 93.25 98 ASN B N 1
ATOM 2677 C CA . ASN B 1 98 ? -6.688 -3.781 -13.477 1 93.25 98 ASN B CA 1
ATOM 2678 C C . ASN B 1 98 ? -8.039 -3.805 -14.18 1 93.25 98 ASN B C 1
ATOM 2680 O O . ASN B 1 98 ? -9.055 -3.404 -13.609 1 93.25 98 ASN B O 1
ATOM 2684 N N . LEU B 1 99 ? -8.039 -4.32 -15.328 1 93.56 99 LEU B N 1
ATOM 2685 C CA . LEU B 1 99 ? -9.289 -4.422 -16.062 1 93.56 99 LEU B CA 1
ATOM 2686 C C . LEU B 1 99 ? -10.227 -5.438 -15.414 1 93.56 99 LEU B C 1
ATOM 2688 O O . LEU B 1 99 ? -11.445 -5.25 -15.398 1 93.56 99 LEU B O 1
ATOM 2692 N N . SER B 1 100 ? -9.609 -6.445 -14.898 1 93.44 100 SER B N 1
ATOM 2693 C CA . SER B 1 100 ? -10.398 -7.492 -14.258 1 93.44 100 SER B CA 1
ATOM 2694 C C . SER B 1 100 ? -11.141 -6.953 -13.039 1 93.44 100 SER B C 1
ATOM 2696 O O . SER B 1 100 ? -12.32 -7.242 -12.844 1 93.44 100 SER B O 1
ATOM 2698 N N . VAL B 1 101 ? -10.5 -6.164 -12.234 1 90 101 VAL B N 1
ATOM 2699 C CA . VAL B 1 101 ? -11.125 -5.645 -11.023 1 90 101 VAL B CA 1
ATOM 2700 C C . VAL 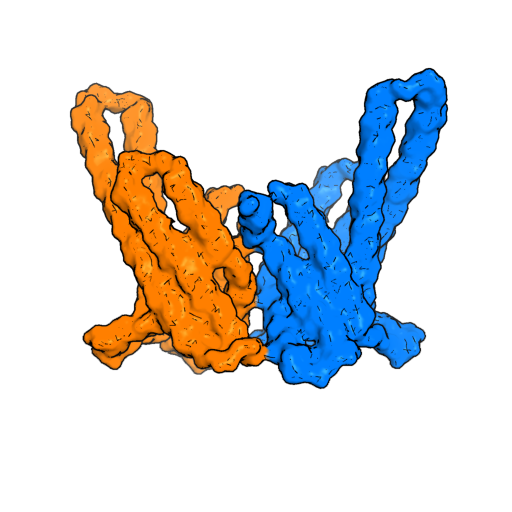B 1 101 ? -12.188 -4.609 -11.391 1 90 101 VAL B C 1
ATOM 2702 O O . VAL B 1 101 ? -13.242 -4.543 -10.758 1 90 101 VAL B O 1
ATOM 2705 N N . LEU B 1 102 ? -11.969 -3.811 -12.422 1 89.44 102 LEU B N 1
ATOM 2706 C CA . LEU B 1 102 ? -12.953 -2.832 -12.867 1 89.44 102 LEU B CA 1
ATOM 2707 C C . LEU B 1 102 ? -14.211 -3.521 -13.383 1 89.44 102 LEU B C 1
ATOM 2709 O O . LEU B 1 102 ? -15.32 -3.021 -13.188 1 89.44 102 LEU B O 1
ATOM 2713 N N . SER B 1 103 ? -13.953 -4.648 -13.977 1 91.69 103 SER B N 1
ATOM 2714 C CA . SER B 1 103 ? -15.094 -5.426 -14.461 1 91.69 103 SER B CA 1
ATOM 2715 C C . SER B 1 103 ? -15.828 -6.094 -13.305 1 91.69 103 SER B C 1
ATOM 2717 O O . SER B 1 103 ? -17.062 -6.215 -13.336 1 91.69 103 SER B O 1
ATOM 2719 N N . ALA B 1 104 ? -15.094 -6.527 -12.359 1 87.44 104 ALA B N 1
ATOM 2720 C CA . ALA B 1 104 ? -15.703 -7.18 -11.203 1 87.44 104 ALA B CA 1
ATOM 2721 C C . ALA B 1 104 ? -16.641 -6.227 -10.461 1 87.44 104 ALA B C 1
ATOM 2723 O O . ALA B 1 104 ? -17.656 -6.645 -9.922 1 87.44 104 ALA B O 1
ATOM 2724 N N . TYR B 1 105 ? -16.328 -4.938 -10.5 1 86.88 105 TYR B N 1
ATOM 2725 C CA . TYR B 1 105 ? -17.156 -3.939 -9.828 1 86.88 105 TYR B CA 1
ATOM 2726 C C . TYR B 1 105 ? -18.125 -3.281 -10.812 1 86.88 105 TYR B C 1
ATOM 2728 O O . TYR B 1 105 ? -18.688 -2.23 -10.523 1 86.88 105 TYR B O 1
ATOM 2736 N N . LYS B 1 106 ? -18.203 -3.787 -12.016 1 85.81 106 LYS B N 1
ATOM 2737 C CA . LYS B 1 106 ? -19.203 -3.465 -13.031 1 85.81 106 LYS B CA 1
ATOM 2738 C C . LYS B 1 106 ? -18.984 -2.057 -13.578 1 85.81 106 LYS B C 1
ATOM 2740 O O . LYS B 1 106 ? -19.938 -1.379 -13.953 1 85.81 106 LYS B O 1
ATOM 2745 N N . ILE B 1 107 ? -17.781 -1.61 -13.484 1 85.69 107 ILE B N 1
ATOM 2746 C CA . ILE B 1 107 ? -17.438 -0.335 -14.109 1 85.69 107 ILE B CA 1
ATOM 2747 C C . ILE B 1 107 ? -17.344 -0.516 -15.625 1 85.69 107 ILE B C 1
ATOM 2749 O O . ILE B 1 107 ? -17.75 0.36 -16.391 1 85.69 107 ILE B O 1
ATOM 2753 N N . ILE B 1 108 ? -16.828 -1.703 -15.953 1 86.38 108 ILE B N 1
ATOM 2754 C CA . ILE B 1 108 ? -16.766 -2.068 -17.359 1 86.38 108 ILE B CA 1
ATOM 2755 C C . ILE B 1 108 ? -17.641 -3.289 -17.625 1 86.38 108 ILE B C 1
ATOM 2757 O O . ILE B 1 108 ? -17.719 -4.199 -16.797 1 86.38 108 ILE B O 1
ATOM 2761 N N . GLU B 1 109 ? -18.234 -3.291 -18.797 1 88 109 GLU B N 1
ATOM 2762 C CA . GLU B 1 109 ? -19.203 -4.34 -19.125 1 88 109 GLU B CA 1
ATOM 2763 C C . GLU B 1 109 ? -18.531 -5.504 -19.844 1 88 109 GLU B C 1
ATOM 2765 O O . GLU B 1 109 ? -18.844 -5.797 -20.984 1 88 109 GLU B O 1
ATOM 2770 N N . PHE B 1 110 ? -17.5 -6.035 -19.375 1 86.69 110 PHE B N 1
ATOM 2771 C CA . PHE B 1 110 ? -16.828 -7.223 -19.891 1 86.69 110 PHE B CA 1
ATOM 2772 C C . PHE B 1 110 ? -16.734 -8.305 -18.828 1 86.69 110 PHE B C 1
ATOM 2774 O O . PHE B 1 110 ? -16.812 -8.016 -17.641 1 86.69 110 PHE B O 1
ATOM 2781 N N . ASP B 1 111 ? -16.625 -9.438 -19.297 1 89.25 111 ASP B N 1
ATOM 2782 C CA . ASP B 1 111 ? -16.516 -10.555 -18.359 1 89.25 111 ASP B CA 1
ATOM 2783 C C . ASP B 1 111 ? -15.164 -10.523 -17.641 1 89.25 111 ASP B C 1
ATOM 2785 O O . ASP B 1 111 ? -14.109 -10.547 -18.266 1 89.25 111 ASP B O 1
ATOM 2789 N N . HIS B 1 112 ? -15.266 -10.43 -16.359 1 89.12 112 HIS B N 1
ATOM 2790 C CA . HIS B 1 112 ? -14.055 -10.344 -15.555 1 89.12 112 HIS B CA 1
ATOM 2791 C C . HIS B 1 112 ? -13.227 -11.625 -15.656 1 89.12 112 HIS B C 1
ATOM 2793 O O . HIS B 1 112 ? -12 -11.594 -15.523 1 89.12 112 HIS B O 1
ATOM 2799 N N . ARG B 1 113 ? -13.789 -12.742 -16.156 1 89.56 113 ARG B N 1
ATOM 2800 C CA . ARG B 1 113 ? -13.102 -14.023 -16.234 1 89.56 113 ARG B CA 1
ATOM 2801 C C . ARG B 1 113 ? -12.102 -14.039 -17.391 1 89.56 113 ARG B C 1
ATOM 2803 O O . ARG B 1 113 ? -11.016 -14.609 -17.266 1 89.56 113 ARG B O 1
ATOM 2810 N N . GLU B 1 114 ? -12.406 -13.383 -18.328 1 92.62 114 GLU B N 1
ATOM 2811 C CA . GLU B 1 114 ? -11.508 -13.32 -19.469 1 92.62 114 GLU B CA 1
ATOM 2812 C C . GLU B 1 114 ? -10.273 -12.477 -19.172 1 92.62 114 GLU B C 1
ATOM 2814 O O . GLU B 1 114 ? -9.164 -12.836 -19.562 1 92.62 114 GLU B O 1
ATOM 2819 N N . PHE B 1 115 ? -10.508 -11.398 -18.484 1 94.44 115 PHE B N 1
ATOM 2820 C CA . PHE B 1 115 ? -9.398 -10.531 -18.125 1 94.44 115 PHE B CA 1
ATOM 2821 C C . PHE B 1 115 ? -8.477 -11.219 -17.125 1 94.44 115 PHE B C 1
ATOM 2823 O O . PHE B 1 115 ? -7.258 -11.086 -17.203 1 94.44 115 PHE B O 1
ATOM 2830 N N . THR B 1 116 ? -9.102 -11.953 -16.297 1 93.31 116 THR B N 1
ATOM 2831 C CA . THR B 1 116 ? -8.312 -12.68 -15.305 1 93.31 116 THR B CA 1
ATOM 2832 C C . THR B 1 116 ? -7.453 -13.742 -15.977 1 93.31 116 THR B C 1
ATOM 2834 O O . THR B 1 116 ? -6.277 -13.906 -15.641 1 93.31 116 THR B O 1
ATOM 2837 N N . LYS B 1 117 ? -8.023 -14.414 -16.938 1 94.12 117 LYS B N 1
ATOM 2838 C CA . LYS B 1 117 ? -7.285 -15.445 -17.672 1 94.12 117 LYS B CA 1
ATOM 2839 C C . LYS B 1 117 ? -6.117 -14.836 -18.438 1 94.12 117 LYS B C 1
ATOM 2841 O O . LYS B 1 117 ? -5.008 -15.383 -18.422 1 94.12 117 LYS B O 1
ATOM 2846 N N . ALA B 1 118 ? -6.402 -13.742 -19.062 1 95.81 118 ALA B N 1
ATOM 2847 C CA . ALA B 1 118 ? -5.348 -13.062 -19.797 1 95.81 118 ALA B CA 1
ATOM 2848 C C . ALA B 1 118 ? -4.23 -12.602 -18.859 1 95.81 118 ALA B C 1
ATOM 2850 O O . ALA B 1 118 ? -3.049 -12.727 -19.188 1 95.81 118 ALA B O 1
ATOM 2851 N N . SER B 1 119 ? -4.641 -12.062 -17.734 1 96.81 119 SER B N 1
ATOM 2852 C CA . SER B 1 119 ? -3.678 -11.594 -16.75 1 96.81 119 SER B CA 1
ATOM 2853 C C . SER B 1 119 ? -2.797 -12.734 -16.25 1 96.81 119 SER B C 1
ATOM 2855 O O . SER B 1 119 ? -1.571 -12.602 -16.188 1 96.81 119 SER B O 1
ATOM 2857 N N . THR B 1 120 ? -3.383 -13.852 -15.969 1 96.69 120 THR B N 1
ATOM 2858 C CA . THR B 1 120 ? -2.643 -14.984 -15.414 1 96.69 120 THR B CA 1
ATOM 2859 C C . THR B 1 120 ? -1.762 -15.625 -16.484 1 96.69 120 THR B C 1
ATOM 2861 O O . THR B 1 120 ? -0.672 -16.125 -16.188 1 96.69 120 THR B O 1
ATOM 2864 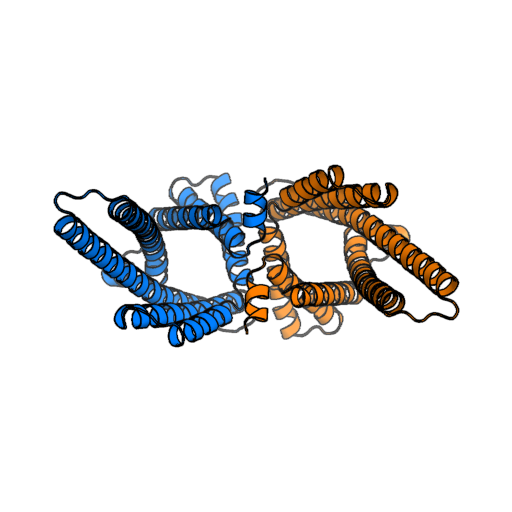N N . THR B 1 121 ? -2.234 -15.656 -17.688 1 97.25 121 THR B N 1
ATOM 2865 C CA . THR B 1 121 ? -1.422 -16.188 -18.766 1 97.25 121 THR B CA 1
ATOM 2866 C C . THR B 1 121 ? -0.155 -15.352 -18.953 1 97.25 121 THR B C 1
ATOM 2868 O O . THR B 1 121 ? 0.94 -15.898 -19.094 1 97.25 121 THR B O 1
ATOM 2871 N N . ALA B 1 122 ? -0.347 -14.07 -18.953 1 98.06 122 ALA B N 1
ATOM 2872 C CA . ALA B 1 122 ? 0.818 -13.195 -19.047 1 98.06 122 ALA B CA 1
ATOM 2873 C C . ALA B 1 122 ? 1.762 -13.406 -17.859 1 98.06 122 ALA B C 1
ATOM 2875 O O . ALA B 1 122 ? 2.984 -13.344 -18.016 1 98.06 122 ALA B O 1
ATOM 2876 N N . TRP B 1 123 ? 1.185 -13.648 -16.781 1 98.19 123 TRP B N 1
ATOM 2877 C CA . TRP B 1 123 ? 1.979 -13.906 -15.586 1 98.19 123 TRP B CA 1
ATOM 2878 C C . TRP B 1 123 ? 2.82 -15.172 -15.758 1 98.19 123 TRP B C 1
ATOM 2880 O O . TRP B 1 123 ? 3.979 -15.211 -15.336 1 98.19 123 TRP B O 1
ATOM 2890 N N . VAL B 1 124 ? 2.291 -16.156 -16.328 1 98 124 VAL B N 1
ATOM 2891 C CA . VAL B 1 124 ? 3.023 -17.406 -16.562 1 98 124 VAL B CA 1
ATOM 2892 C C . VAL B 1 124 ? 4.266 -17.125 -17.406 1 98 124 VAL B C 1
ATOM 2894 O O . VAL B 1 124 ? 5.363 -17.594 -17.078 1 98 124 VAL B O 1
ATOM 2897 N N . PHE B 1 125 ? 4.102 -16.359 -18.406 1 98.06 125 PHE B N 1
ATOM 2898 C CA . PHE B 1 125 ? 5.234 -16.016 -19.266 1 98.06 125 PHE B CA 1
ATOM 2899 C C . PHE B 1 125 ? 6.312 -15.297 -18.469 1 98.06 125 PHE B C 1
ATOM 2901 O O . PHE B 1 125 ? 7.5 -15.609 -18.594 1 98.06 125 PHE B O 1
ATOM 2908 N N . ALA B 1 126 ? 5.895 -14.398 -17.688 1 98.38 126 ALA B N 1
ATOM 2909 C CA . ALA B 1 126 ? 6.852 -13.648 -16.875 1 98.38 126 ALA B CA 1
ATOM 2910 C C . ALA B 1 126 ? 7.645 -14.578 -15.969 1 98.38 126 ALA B C 1
ATOM 2912 O O . ALA B 1 126 ? 8.859 -14.438 -15.836 1 98.38 126 ALA B O 1
ATOM 2913 N N . LEU B 1 127 ? 6.961 -15.539 -15.461 1 98.5 127 LEU B N 1
ATOM 2914 C CA . LEU B 1 127 ? 7.594 -16.453 -14.516 1 98.5 127 LEU B CA 1
ATOM 2915 C C . LEU B 1 127 ? 8.57 -17.375 -15.227 1 98.5 127 LEU B C 1
ATOM 2917 O O . LEU B 1 127 ? 9.617 -17.734 -14.68 1 98.5 127 LEU B O 1
ATOM 2921 N N . ILE B 1 128 ? 8.234 -17.75 -16.375 1 98.12 128 ILE B N 1
ATOM 2922 C CA . ILE B 1 128 ? 9.125 -18.594 -17.156 1 98.12 128 ILE B CA 1
ATOM 2923 C C . ILE B 1 128 ? 10.406 -17.828 -17.484 1 98.12 128 ILE B C 1
ATOM 2925 O O . ILE B 1 128 ? 11.508 -18.375 -17.375 1 98.12 128 ILE B O 1
ATOM 2929 N N . PHE B 1 129 ? 10.266 -16.625 -17.875 1 97.94 129 PHE B N 1
ATOM 2930 C CA . PHE B 1 129 ? 11.438 -15.812 -18.156 1 97.94 129 PHE B CA 1
ATOM 2931 C C . PHE B 1 129 ? 12.281 -15.617 -16.906 1 97.94 129 PHE B C 1
ATOM 2933 O O . PHE B 1 129 ? 13.516 -15.664 -16.969 1 97.94 129 PHE B O 1
ATOM 2940 N N . LYS B 1 130 ? 11.617 -15.422 -15.836 1 97.19 130 LYS B N 1
ATOM 2941 C CA . LYS B 1 130 ? 12.328 -15.25 -14.57 1 97.19 130 LYS B CA 1
ATOM 2942 C C . LYS B 1 130 ? 13.094 -16.516 -14.188 1 97.19 130 LYS B C 1
ATOM 2944 O O . LYS B 1 130 ? 14.242 -16.453 -13.758 1 97.19 130 LYS B O 1
ATOM 2949 N N . LEU B 1 131 ? 12.453 -17.609 -14.375 1 97.44 131 LEU B N 1
ATOM 2950 C CA . LEU B 1 131 ? 13.094 -18.891 -14.055 1 97.44 131 LEU B CA 1
ATOM 2951 C C . LEU B 1 131 ? 14.297 -19.125 -14.961 1 97.44 131 LEU B C 1
ATOM 2953 O O . LEU B 1 131 ? 15.344 -19.594 -14.492 1 97.44 131 LEU B O 1
ATOM 2957 N N . THR B 1 132 ? 14.156 -18.781 -16.172 1 97.19 132 THR B N 1
ATOM 2958 C CA . THR B 1 132 ? 15.258 -18.938 -17.125 1 97.19 132 THR B CA 1
ATOM 2959 C C . THR B 1 132 ? 16.438 -18.047 -16.734 1 97.19 132 THR B C 1
ATOM 2961 O O . THR B 1 132 ? 17.578 -18.484 -16.766 1 97.19 132 THR B O 1
ATOM 2964 N N . ASN B 1 133 ? 16.094 -16.891 -16.375 1 95.19 133 ASN B N 1
ATOM 2965 C CA . ASN B 1 133 ? 17.125 -15.969 -15.945 1 95.19 133 ASN B CA 1
ATOM 2966 C C . ASN B 1 133 ? 17.859 -16.469 -14.711 1 95.19 133 ASN B C 1
ATOM 2968 O O . ASN B 1 133 ? 19.094 -16.375 -14.625 1 95.19 133 ASN B O 1
ATOM 2972 N N . CYS B 1 134 ? 17.094 -16.984 -13.805 1 95.44 134 CYS B N 1
ATOM 2973 C CA . CYS B 1 134 ? 17.688 -17.5 -12.586 1 95.44 134 CYS B CA 1
ATOM 2974 C C . CYS B 1 134 ? 18.594 -18.703 -12.883 1 95.44 134 CYS B C 1
ATOM 2976 O O . CYS B 1 134 ? 19.672 -18.828 -12.32 1 95.44 134 CYS B O 1
ATOM 2978 N N . SER B 1 135 ? 18.125 -19.469 -13.766 1 94.31 135 SER B N 1
ATOM 2979 C CA . SER B 1 135 ? 18.891 -20.656 -14.141 1 94.31 135 SER B CA 1
ATOM 2980 C C . SER B 1 135 ? 20.219 -20.266 -14.805 1 94.31 135 SER B C 1
ATOM 2982 O O . SER B 1 135 ? 21.266 -20.844 -14.5 1 94.31 135 SER B O 1
ATOM 2984 N N . GLN B 1 136 ? 20.156 -19.359 -15.664 1 94 136 GLN B N 1
ATOM 2985 C CA . GLN B 1 136 ? 21.359 -18.891 -16.344 1 94 136 GLN B CA 1
ATOM 2986 C C . GLN B 1 136 ? 22.328 -18.25 -15.352 1 94 136 GLN B C 1
ATOM 2988 O O . GLN B 1 136 ? 23.547 -18.484 -15.438 1 94 136 GLN B O 1
ATOM 2993 N N . GLU B 1 137 ? 21.766 -17.484 -14.484 1 92.94 137 GLU B N 1
ATOM 2994 C CA . GLU B 1 137 ? 22.609 -16.844 -13.477 1 92.94 137 GLU B CA 1
ATOM 2995 C C . GLU B 1 137 ? 23.266 -17.875 -12.562 1 92.94 137 GLU B C 1
ATOM 2997 O O . GLU B 1 137 ? 24.406 -17.703 -12.148 1 92.94 137 GLU B O 1
ATOM 3002 N N . MET B 1 138 ? 22.547 -18.891 -12.289 1 94.06 138 MET B N 1
ATOM 3003 C CA . MET B 1 138 ? 23.078 -19.969 -11.461 1 94.06 138 MET B CA 1
ATOM 3004 C C . MET B 1 138 ? 24.219 -20.688 -12.172 1 94.06 138 MET B C 1
ATOM 3006 O O . MET B 1 138 ? 25.266 -20.953 -11.57 1 94.06 138 MET B O 1
ATOM 3010 N N . MET B 1 139 ? 24.109 -20.891 -13.398 1 93.81 139 MET B N 1
ATOM 3011 C CA . MET B 1 139 ? 25.141 -21.562 -14.18 1 93.81 139 MET B CA 1
ATOM 3012 C C . MET B 1 139 ? 26.391 -20.703 -14.297 1 93.81 139 MET B C 1
ATOM 3014 O O . MET B 1 139 ? 27.516 -21.188 -14.172 1 93.81 139 MET B O 1
ATOM 3018 N N . LYS B 1 140 ? 26.188 -19.5 -14.492 1 92.31 140 LYS B N 1
ATOM 3019 C CA . LYS B 1 140 ? 27.312 -18.562 -14.57 1 92.31 140 LYS B CA 1
ATOM 3020 C C . LYS B 1 140 ? 28.062 -18.5 -13.25 1 92.31 140 LYS B C 1
ATOM 3022 O O . LYS B 1 140 ? 29.281 -18.359 -13.227 1 92.31 140 LYS B O 1
ATOM 3027 N N . SER B 1 141 ? 27.312 -18.531 -12.164 1 93.94 141 SER B N 1
ATOM 3028 C CA . SER B 1 141 ? 27.922 -18.484 -10.844 1 93.94 141 SER B CA 1
ATOM 3029 C C . SER B 1 141 ? 28.812 -19.688 -10.602 1 93.94 141 SER B C 1
ATOM 3031 O O . SER B 1 141 ? 29.906 -19.562 -10.062 1 93.94 141 SER B O 1
ATOM 3033 N N . TYR B 1 142 ? 28.375 -20.812 -11.062 1 94.31 142 TYR B N 1
ATOM 3034 C CA . TYR B 1 142 ? 29.188 -22.016 -10.898 1 94.31 142 TYR B CA 1
ATOM 3035 C C . TYR B 1 142 ? 30.406 -21.984 -11.805 1 94.31 142 TYR B C 1
ATOM 3037 O O . TYR B 1 142 ? 31.484 -22.438 -11.422 1 94.31 142 TYR B O 1
ATOM 3045 N N . ALA B 1 143 ? 30.281 -21.5 -12.969 1 93.56 143 ALA B N 1
ATOM 3046 C CA . ALA B 1 143 ? 31.406 -21.375 -13.891 1 93.56 143 ALA B CA 1
ATOM 3047 C C . ALA B 1 143 ? 32.469 -20.438 -13.344 1 93.56 143 ALA B C 1
ATOM 3049 O O . ALA B 1 143 ? 33.656 -20.719 -13.453 1 93.56 143 ALA B O 1
ATOM 3050 N N . ARG B 1 144 ? 32 -19.375 -12.805 1 92.81 144 ARG B N 1
ATOM 3051 C CA . ARG B 1 144 ? 32.938 -18.406 -12.219 1 92.81 144 ARG B CA 1
ATOM 3052 C C . ARG B 1 144 ? 33.656 -19.016 -11.016 1 92.81 144 ARG B C 1
ATOM 3054 O O . ARG B 1 144 ? 34.844 -18.734 -10.797 1 92.81 144 ARG B O 1
ATOM 3061 N N . GLU B 1 145 ? 32.969 -19.734 -10.227 1 93.69 145 GLU B N 1
ATOM 3062 C CA . GLU B 1 145 ? 33.562 -20.406 -9.086 1 93.69 145 GLU B CA 1
ATOM 3063 C C . GLU B 1 145 ? 34.656 -21.375 -9.531 1 93.69 145 GLU B C 1
ATOM 3065 O O . GLU B 1 145 ? 35.719 -21.438 -8.93 1 93.69 145 GLU B O 1
ATOM 3070 N N . ALA B 1 146 ? 34.344 -22.094 -10.516 1 92.25 146 ALA B N 1
ATOM 3071 C CA . ALA B 1 146 ? 35.281 -23.062 -11.039 1 92.25 146 ALA B CA 1
ATOM 3072 C C . ALA B 1 146 ? 36.531 -22.359 -11.562 1 92.25 146 ALA B C 1
ATOM 3074 O O . ALA B 1 146 ? 37.656 -22.828 -11.336 1 92.25 146 ALA B O 1
ATOM 3075 N N . MET B 1 147 ? 36.312 -21.281 -12.211 1 91.38 147 MET B N 1
ATOM 3076 C CA . MET B 1 147 ? 37.438 -20.531 -12.75 1 91.38 147 MET B CA 1
ATOM 3077 C C . MET B 1 147 ? 38.312 -19.953 -11.625 1 91.38 147 MET B C 1
ATOM 3079 O O . MET B 1 147 ? 39.531 -19.969 -11.711 1 91.38 147 MET B O 1
ATOM 3083 N N . LEU B 1 148 ? 37.656 -19.5 -10.609 1 90.19 148 LEU B N 1
ATOM 3084 C CA . LEU B 1 148 ? 38.344 -18.922 -9.469 1 90.19 148 LEU B CA 1
ATOM 3085 C C . LEU B 1 148 ? 39.156 -19.984 -8.727 1 90.19 148 LEU B C 1
ATOM 3087 O O . LEU B 1 148 ? 40.281 -19.734 -8.273 1 90.19 148 LEU B O 1
ATOM 3091 N N . LYS B 1 149 ? 38.594 -21.078 -8.586 1 88.25 149 LYS B N 1
ATOM 3092 C CA . LYS B 1 149 ? 39.25 -22.172 -7.883 1 88.25 149 LYS B CA 1
ATOM 3093 C C . LYS B 1 149 ? 40.469 -22.688 -8.688 1 88.25 149 LYS B C 1
ATOM 3095 O O . LYS B 1 149 ? 41.469 -23.062 -8.117 1 88.25 149 LYS B O 1
ATOM 3100 N N . GLU B 1 150 ? 40.312 -22.656 -9.93 1 88.25 150 GLU B N 1
ATOM 3101 C CA . GLU B 1 150 ? 41.406 -23.109 -10.805 1 88.25 150 GLU B CA 1
ATOM 3102 C C . GLU B 1 150 ? 42.562 -22.125 -10.812 1 88.25 150 GLU B C 1
ATOM 3104 O O . GLU B 1 150 ? 43.719 -22.531 -10.836 1 88.25 150 GLU B O 1
ATOM 3109 N N . THR B 1 151 ? 42.156 -20.844 -10.789 1 84.5 151 THR B N 1
ATOM 3110 C CA . THR B 1 151 ? 43.188 -19.828 -10.867 1 84.5 151 THR B CA 1
ATOM 3111 C C . THR B 1 151 ? 43.875 -19.625 -9.516 1 84.5 151 THR B C 1
ATOM 3113 O O . THR B 1 151 ? 45 -19.141 -9.445 1 84.5 151 THR B O 1
ATOM 3116 N N . SER B 1 152 ? 43.188 -20.016 -8.461 1 80.25 152 SER B N 1
ATOM 3117 C CA . SER B 1 152 ? 43.719 -19.766 -7.129 1 80.25 152 SER B CA 1
ATOM 3118 C C . SER B 1 152 ? 44.375 -21.016 -6.547 1 80.25 152 SER B C 1
ATOM 3120 O O . SER B 1 152 ? 44.562 -21.109 -5.336 1 80.25 152 SER B O 1
ATOM 3122 N N . ILE B 1 153 ? 44.562 -21.969 -7.363 1 75.19 153 ILE B N 1
ATOM 3123 C CA . ILE B 1 153 ? 45.219 -23.172 -6.883 1 75.19 153 ILE B CA 1
ATOM 3124 C C . ILE B 1 153 ? 46.531 -22.812 -6.195 1 75.19 153 ILE B C 1
ATOM 3126 O O . ILE B 1 153 ? 47.438 -22.219 -6.812 1 75.19 153 ILE B O 1
ATOM 3130 N N . GLY B 1 154 ? 46.625 -22.922 -4.781 1 66.81 154 GLY B N 1
ATOM 3131 C CA . GLY B 1 154 ? 47.812 -22.703 -3.992 1 66.81 154 GLY B CA 1
ATOM 3132 C C . GLY B 1 154 ? 47.875 -21.344 -3.326 1 66.81 154 GLY B C 1
ATOM 3133 O O . GLY B 1 154 ? 48.812 -21.016 -2.602 1 66.81 154 GLY B O 1
ATOM 3134 N N . LYS B 1 155 ? 46.906 -20.328 -3.668 1 69.94 155 LYS B N 1
ATOM 3135 C CA . LYS B 1 155 ? 46.938 -19.016 -3.053 1 69.94 155 LYS B CA 1
ATOM 3136 C C . LYS B 1 155 ? 45.562 -18.578 -2.576 1 69.94 155 LYS B C 1
ATOM 3138 O O . LYS B 1 155 ? 44.719 -18.172 -3.381 1 69.94 155 LYS B O 1
ATOM 3143 N N . THR B 1 156 ? 45.312 -19.094 -1.388 1 73.06 156 THR B N 1
ATOM 3144 C CA . THR B 1 156 ? 44.062 -18.656 -0.818 1 73.06 156 THR B CA 1
ATOM 3145 C C . THR B 1 156 ? 44.156 -17.219 -0.318 1 73.06 156 THR B C 1
ATOM 3147 O O . THR B 1 156 ? 44.625 -16.969 0.795 1 73.06 156 THR B O 1
ATOM 3150 N N . THR B 1 157 ? 43.906 -16.281 -1.306 1 84.31 157 THR B N 1
ATOM 3151 C CA . THR B 1 157 ? 43.969 -14.859 -0.956 1 84.31 157 THR B CA 1
ATOM 3152 C C . THR B 1 157 ? 42.594 -14.391 -0.455 1 84.31 157 THR B C 1
ATOM 3154 O O . THR B 1 157 ? 41.594 -15.07 -0.656 1 84.31 157 THR B O 1
ATOM 3157 N N . ARG B 1 158 ? 42.656 -13.453 0.316 1 86.38 158 ARG B N 1
ATOM 3158 C CA . ARG B 1 158 ? 41.438 -12.82 0.835 1 86.38 158 ARG B CA 1
ATOM 3159 C C . ARG B 1 158 ? 40.469 -12.484 -0.293 1 86.38 158 ARG B C 1
ATOM 3161 O O . ARG B 1 158 ? 39.25 -12.617 -0.135 1 86.38 158 ARG B O 1
ATOM 3168 N N . TRP B 1 159 ? 41.094 -12.078 -1.382 1 88.5 159 TRP B N 1
ATOM 3169 C CA . TRP B 1 159 ? 40.312 -11.734 -2.557 1 88.5 159 TRP B CA 1
ATOM 3170 C C . TRP B 1 159 ? 39.531 -12.945 -3.072 1 88.5 159 TRP B C 1
ATOM 3172 O O . TRP B 1 159 ? 38.344 -12.852 -3.385 1 88.5 159 TRP B O 1
ATOM 3182 N N . VAL B 1 160 ? 40.156 -14.047 -3.08 1 87.62 160 VAL B N 1
ATOM 3183 C CA . VAL B 1 160 ? 39.531 -15.266 -3.582 1 87.62 160 VAL B CA 1
ATOM 3184 C C . VAL B 1 160 ? 38.406 -15.695 -2.641 1 87.62 160 VAL B C 1
ATOM 3186 O O . VAL B 1 160 ? 37.312 -16.062 -3.088 1 87.62 160 VAL B O 1
ATOM 3189 N N . VAL B 1 161 ? 38.625 -15.594 -1.373 1 88.94 161 VAL B N 1
ATOM 3190 C CA . VAL B 1 161 ? 37.656 -15.992 -0.371 1 88.94 161 VAL B CA 1
ATOM 3191 C C . VAL B 1 161 ? 36.438 -15.07 -0.438 1 88.94 161 VAL B C 1
ATOM 3193 O O . VAL B 1 161 ? 35.281 -15.523 -0.384 1 88.94 161 VAL B O 1
ATOM 3196 N N . GLU B 1 162 ? 36.656 -13.82 -0.563 1 91.94 162 GLU B N 1
ATOM 3197 C CA . GLU B 1 162 ? 35.562 -12.844 -0.65 1 91.94 162 GLU B CA 1
ATOM 3198 C C . GLU B 1 162 ? 34.719 -13.055 -1.903 1 91.94 162 GLU B C 1
ATOM 3200 O O . GLU B 1 162 ? 33.5 -12.945 -1.858 1 91.94 162 GLU B O 1
ATOM 3205 N N . ASN B 1 163 ? 35.438 -13.383 -2.922 1 90.88 163 ASN B N 1
ATOM 3206 C CA . ASN B 1 163 ? 34.688 -13.625 -4.16 1 90.88 163 ASN B CA 1
ATOM 3207 C C . ASN B 1 163 ? 33.875 -14.914 -4.094 1 90.88 163 ASN B C 1
ATOM 3209 O O . ASN B 1 163 ? 32.781 -14.977 -4.625 1 90.88 163 ASN B O 1
ATOM 3213 N N . LEU B 1 164 ? 34.406 -15.875 -3.492 1 91.5 164 LEU B N 1
ATOM 3214 C CA . LEU B 1 164 ? 33.688 -17.125 -3.324 1 91.5 164 LEU B CA 1
ATOM 3215 C C . LEU B 1 164 ? 32.469 -16.938 -2.42 1 91.5 164 LEU B C 1
ATOM 3217 O O . LEU B 1 164 ? 31.422 -17.531 -2.656 1 91.5 164 LEU B O 1
ATOM 3221 N N . ASP B 1 165 ? 32.594 -16.156 -1.441 1 93.75 165 ASP B N 1
ATOM 3222 C CA . ASP B 1 165 ? 31.469 -15.852 -0.55 1 93.75 165 ASP B CA 1
ATOM 3223 C C . ASP B 1 165 ? 30.375 -15.078 -1.285 1 93.75 165 ASP B C 1
ATOM 3225 O O . ASP B 1 165 ? 29.188 -15.32 -1.066 1 93.75 165 ASP B O 1
ATOM 3229 N N . GLU B 1 166 ? 30.75 -14.219 -2.068 1 94.38 166 GLU B N 1
ATOM 3230 C CA . GLU B 1 166 ? 29.797 -13.453 -2.857 1 94.38 166 GLU B CA 1
ATOM 3231 C C . GLU B 1 166 ? 29 -14.359 -3.797 1 94.38 166 GLU B C 1
ATOM 3233 O O . GLU B 1 166 ? 27.797 -14.188 -3.975 1 94.38 166 GLU B O 1
ATOM 3238 N N . LEU B 1 167 ? 29.75 -15.227 -4.355 1 94.62 167 LEU B N 1
ATOM 3239 C CA . LEU B 1 167 ? 29.094 -16.172 -5.254 1 94.62 167 LEU B CA 1
ATOM 3240 C C . LEU B 1 167 ? 28.109 -17.047 -4.492 1 94.62 167 LEU B C 1
ATOM 3242 O O . LEU B 1 167 ? 27.016 -17.344 -4.992 1 94.62 167 LEU B O 1
ATOM 3246 N N . SER B 1 168 ? 28.516 -17.453 -3.346 1 94 168 SER B N 1
ATOM 3247 C CA . SER B 1 168 ? 27.641 -18.281 -2.518 1 94 168 SER B CA 1
ATOM 3248 C C . SER B 1 168 ? 26.391 -17.516 -2.109 1 94 168 SER B C 1
ATOM 3250 O O . SER B 1 168 ? 25.281 -18.078 -2.088 1 94 168 SER B O 1
ATOM 3252 N N . GLN B 1 169 ? 26.5 -16.297 -1.825 1 94 169 GLN B N 1
ATOM 3253 C CA . GLN B 1 169 ? 25.344 -15.453 -1.475 1 94 169 GLN B CA 1
ATOM 3254 C C . GLN B 1 169 ? 24.422 -15.273 -2.666 1 94 169 GLN B C 1
ATOM 3256 O O . GLN B 1 169 ? 23.188 -15.297 -2.512 1 94 169 GLN B O 1
ATOM 3261 N N . THR B 1 170 ? 24.953 -15.102 -3.717 1 92.62 170 THR B N 1
ATOM 3262 C CA . THR B 1 170 ? 24.172 -14.961 -4.934 1 92.62 170 THR B CA 1
ATOM 3263 C C . THR B 1 170 ? 23.375 -16.234 -5.207 1 92.62 170 THR B C 1
ATOM 3265 O O . THR B 1 170 ? 22.203 -16.172 -5.605 1 92.62 170 THR B O 1
ATOM 3268 N N . ARG B 1 171 ? 23.984 -17.344 -5.02 1 95.19 171 ARG B N 1
ATOM 3269 C CA . ARG B 1 171 ? 23.312 -18.609 -5.258 1 95.19 171 ARG B CA 1
ATOM 3270 C C . ARG B 1 171 ? 22.172 -18.812 -4.277 1 95.19 171 ARG B C 1
ATOM 3272 O O . ARG B 1 171 ? 21.109 -19.344 -4.648 1 95.19 171 ARG B O 1
ATOM 3279 N N . ARG B 1 172 ? 22.438 -18.438 -3.086 1 94.5 172 ARG B N 1
ATOM 3280 C CA . ARG B 1 172 ? 21.359 -18.547 -2.1 1 94.5 172 ARG B CA 1
ATOM 3281 C C . ARG B 1 172 ? 20.172 -17.672 -2.496 1 94.5 172 ARG B C 1
ATOM 3283 O O . ARG B 1 172 ? 19.016 -18.094 -2.365 1 94.5 172 ARG B O 1
ATOM 3290 N N . LYS B 1 173 ? 20.406 -16.531 -2.961 1 94.44 173 LYS B N 1
ATOM 3291 C CA . LYS B 1 173 ? 19.359 -15.648 -3.434 1 94.44 173 LYS B CA 1
ATOM 3292 C C . LYS B 1 173 ? 18.609 -16.266 -4.613 1 94.44 173 LYS B C 1
ATOM 3294 O O . LYS B 1 173 ? 17.375 -16.156 -4.703 1 94.44 173 LYS B O 1
ATOM 3299 N N . MET B 1 174 ? 19.312 -16.891 -5.457 1 95.44 174 MET B N 1
ATOM 3300 C CA . MET B 1 174 ? 18.703 -17.5 -6.629 1 95.44 174 MET B CA 1
ATOM 3301 C C . MET B 1 174 ? 17.828 -18.688 -6.234 1 95.44 174 MET B C 1
ATOM 3303 O O . MET B 1 174 ? 16.781 -18.922 -6.824 1 95.44 174 MET B O 1
ATOM 3307 N N . ILE B 1 175 ? 18.312 -19.422 -5.305 1 96.38 175 ILE B N 1
ATOM 3308 C CA . ILE B 1 175 ? 17.562 -20.578 -4.84 1 96.38 175 ILE B CA 1
ATOM 3309 C C . ILE B 1 175 ? 16.219 -20.109 -4.262 1 96.38 175 ILE B C 1
ATOM 3311 O O . ILE B 1 175 ? 15.18 -20.703 -4.535 1 96.38 175 ILE B O 1
ATOM 3315 N N . LEU B 1 176 ? 16.25 -19.078 -3.51 1 96.38 176 LEU B N 1
ATOM 3316 C CA . LEU B 1 176 ? 15.031 -18.516 -2.945 1 96.38 176 LEU B CA 1
ATOM 3317 C C . LEU B 1 176 ? 14.117 -18 -4.047 1 96.38 176 LEU B C 1
ATOM 3319 O O . LEU B 1 176 ? 12.906 -18.219 -4.004 1 96.38 176 LEU B O 1
ATOM 3323 N N . GLU B 1 177 ? 14.703 -17.422 -5 1 97.25 177 GLU B N 1
ATOM 3324 C CA . GLU B 1 177 ? 13.914 -16.891 -6.113 1 97.25 177 GLU B CA 1
ATOM 3325 C C . GLU B 1 177 ? 13.266 -18 -6.918 1 97.25 177 GLU B C 1
ATOM 3327 O O . GLU B 1 177 ? 12.125 -17.875 -7.367 1 97.25 177 GLU B O 1
ATOM 3332 N N . ILE B 1 178 ? 14.031 -18.984 -7.129 1 97.56 178 ILE B N 1
ATOM 3333 C CA . ILE B 1 178 ? 13.508 -20.125 -7.867 1 97.56 178 ILE B CA 1
ATOM 3334 C C . ILE B 1 178 ? 12.344 -20.75 -7.094 1 97.56 178 ILE B C 1
ATOM 3336 O O . ILE B 1 178 ? 11.289 -21.031 -7.668 1 97.56 178 ILE B O 1
ATOM 3340 N N . ALA B 1 179 ? 12.539 -20.953 -5.84 1 97.44 179 ALA B N 1
ATOM 3341 C CA . ALA B 1 179 ? 11.477 -21.516 -5.008 1 97.44 179 ALA B CA 1
ATOM 3342 C C . ALA B 1 179 ? 10.234 -20.641 -5.035 1 97.44 179 ALA B C 1
ATOM 3344 O O . ALA B 1 179 ? 9.109 -21.125 -5.172 1 97.44 179 ALA B O 1
ATOM 3345 N N . LYS B 1 180 ? 10.43 -19.406 -4.914 1 97.88 180 LYS B N 1
ATOM 3346 C CA . LYS B 1 180 ? 9.352 -18.438 -4.992 1 97.88 180 LYS B CA 1
ATOM 3347 C C . LYS B 1 180 ? 8.625 -18.531 -6.336 1 97.88 180 LYS B C 1
ATOM 3349 O O . LYS B 1 180 ? 7.395 -18.531 -6.383 1 97.88 180 LYS B O 1
ATOM 3354 N N . THR B 1 181 ? 9.398 -18.609 -7.375 1 98.25 181 THR B N 1
ATOM 3355 C CA . THR B 1 181 ? 8.852 -18.625 -8.727 1 98.25 181 THR B CA 1
ATOM 3356 C C . THR B 1 181 ? 8.086 -19.906 -8.984 1 98.25 181 THR B C 1
ATOM 3358 O O . THR B 1 181 ? 7.07 -19.906 -9.688 1 98.25 181 THR B O 1
ATOM 3361 N N . ILE B 1 182 ? 8.555 -20.938 -8.445 1 97.44 182 ILE B N 1
ATOM 3362 C CA . ILE B 1 182 ? 7.863 -22.219 -8.586 1 97.44 182 ILE B CA 1
ATOM 3363 C C . ILE B 1 182 ? 6.508 -22.156 -7.887 1 97.44 182 ILE B C 1
ATOM 3365 O O . ILE B 1 182 ? 5.5 -22.594 -8.43 1 97.44 182 ILE B O 1
ATOM 3369 N N . GLY B 1 183 ? 6.523 -21.641 -6.723 1 97.31 183 GLY B N 1
ATOM 3370 C CA . GLY B 1 183 ? 5.254 -21.438 -6.039 1 97.31 183 GLY B CA 1
ATOM 3371 C C . GLY B 1 183 ? 4.285 -20.578 -6.816 1 97.31 183 GLY B C 1
ATOM 3372 O O . GLY B 1 183 ? 3.1 -20.891 -6.922 1 97.31 183 GLY B O 1
ATOM 3373 N N . ASP B 1 184 ? 4.773 -19.531 -7.375 1 98.19 184 ASP B N 1
ATOM 3374 C CA . ASP B 1 184 ? 3.938 -18.625 -8.156 1 98.19 184 ASP B CA 1
ATOM 3375 C C . ASP B 1 184 ? 3.445 -19.297 -9.438 1 98.19 184 ASP B C 1
ATOM 3377 O O . ASP B 1 184 ? 2.34 -19.031 -9.906 1 98.19 184 ASP B O 1
ATOM 3381 N N . LEU B 1 185 ? 4.293 -20.125 -9.969 1 97.44 185 LEU B N 1
ATOM 3382 C CA . LEU B 1 185 ? 3.926 -20.812 -11.195 1 97.44 185 LEU B CA 1
ATOM 3383 C C . LEU B 1 185 ? 2.736 -21.734 -10.969 1 97.44 185 LEU B C 1
ATOM 3385 O O . LEU B 1 185 ? 1.892 -21.906 -11.852 1 97.44 185 LEU B O 1
ATOM 3389 N N . ILE B 1 186 ? 2.686 -22.312 -9.852 1 96.06 186 ILE B N 1
ATOM 3390 C CA . ILE B 1 186 ? 1.554 -23.172 -9.508 1 96.06 186 ILE B CA 1
ATOM 3391 C C . ILE B 1 186 ? 0.263 -22.359 -9.539 1 96.06 186 ILE B C 1
ATOM 3393 O O . ILE B 1 186 ? -0.738 -22.781 -10.117 1 96.06 186 ILE B O 1
ATOM 3397 N N . ILE B 1 187 ? 0.319 -21.234 -9.008 1 96.38 187 ILE B N 1
ATOM 3398 C CA . ILE B 1 187 ? -0.846 -20.359 -8.938 1 96.38 187 ILE B CA 1
ATOM 3399 C C . ILE B 1 187 ? -1.197 -19.844 -10.336 1 96.38 187 ILE B C 1
ATOM 3401 O O . ILE B 1 187 ? -2.354 -19.922 -10.758 1 96.38 187 ILE B O 1
ATOM 3405 N N . ALA B 1 188 ? -0.199 -19.359 -10.992 1 96.44 188 ALA B N 1
ATOM 3406 C CA . ALA B 1 188 ? -0.413 -18.75 -12.305 1 96.44 188 ALA B CA 1
ATOM 3407 C C . ALA B 1 188 ? -0.905 -19.781 -13.312 1 96.44 188 ALA B C 1
ATOM 3409 O O . ALA B 1 188 ? -1.8 -19.484 -14.117 1 96.44 188 ALA B O 1
ATOM 3410 N N . SER B 1 189 ? -0.333 -20.906 -13.297 1 94.56 189 SER B N 1
ATOM 3411 C CA . SER B 1 189 ? -0.734 -21.953 -14.234 1 94.56 189 SER B CA 1
ATOM 3412 C C . SER B 1 189 ? -2.178 -22.391 -13.992 1 94.56 189 SER B C 1
ATOM 3414 O O . SER B 1 189 ? -2.908 -22.672 -14.945 1 94.56 189 SER B O 1
ATOM 3416 N N . ASN B 1 190 ? -2.516 -22.438 -12.773 1 92.25 190 ASN B N 1
ATOM 3417 C CA . ASN B 1 190 ? -3.895 -22.781 -12.445 1 92.25 190 ASN B CA 1
ATOM 3418 C C . ASN B 1 190 ? -4.875 -21.75 -12.969 1 92.25 190 ASN B C 1
ATOM 3420 O O . ASN B 1 190 ? -5.945 -22.094 -13.477 1 92.25 190 ASN B O 1
ATOM 3424 N N . GLY B 1 191 ? -4.5 -20.531 -12.812 1 90.19 191 GLY B N 1
ATOM 3425 C CA . GLY B 1 191 ? -5.355 -19.469 -13.312 1 90.19 191 GLY B CA 1
ATOM 3426 C C . GLY B 1 191 ? -5.465 -19.438 -14.82 1 90.19 191 GLY B C 1
ATOM 3427 O O . GLY B 1 191 ? -6.504 -19.062 -15.375 1 90.19 191 GLY B O 1
ATOM 3428 N N . ALA B 1 192 ? -4.43 -19.844 -15.469 1 92.06 192 ALA B N 1
ATOM 3429 C CA . ALA B 1 192 ? -4.406 -19.859 -16.922 1 92.06 192 ALA B CA 1
ATOM 3430 C C . ALA B 1 192 ? -5.023 -21.141 -17.469 1 92.06 192 ALA B C 1
ATOM 3432 O O . ALA B 1 192 ? -5.078 -21.344 -18.688 1 92.06 192 ALA B O 1
ATOM 3433 N N . LEU B 1 193 ? -5.391 -22.062 -16.609 1 90.69 193 LEU B N 1
ATOM 3434 C CA . LEU B 1 193 ? -6.066 -23.312 -16.953 1 90.69 193 LEU B CA 1
ATOM 3435 C C . LEU B 1 193 ? -5.148 -24.234 -17.75 1 90.69 193 LEU B C 1
ATOM 3437 O O . LEU B 1 193 ? -5.617 -24.984 -18.609 1 90.69 193 LEU B O 1
ATOM 3441 N N . ILE B 1 194 ? -3.965 -24.109 -17.453 1 86 194 ILE B N 1
ATOM 3442 C CA . ILE B 1 194 ? -2.996 -24.906 -18.188 1 86 194 ILE B CA 1
ATOM 3443 C C . ILE B 1 194 ? -3.092 -26.375 -17.734 1 86 194 ILE B C 1
ATOM 3445 O O . ILE B 1 194 ? -3.189 -27.281 -18.578 1 86 194 ILE B O 1
ATOM 3449 N N . PRO B 1 195 ? -3.113 -26.609 -16.438 1 83.75 195 PRO B N 1
ATOM 3450 C CA . PRO B 1 195 ? -3.232 -28 -16.016 1 83.75 195 PRO B CA 1
ATOM 3451 C C . PRO B 1 195 ? -4.516 -28.656 -16.531 1 83.75 195 PRO B C 1
ATOM 3453 O O . PRO B 1 195 ? -4.52 -29.859 -16.828 1 83.75 195 PRO B O 1
ATOM 3456 N N . TYR B 1 196 ? -5.516 -27.891 -16.641 1 85.31 196 TYR B N 1
ATOM 3457 C CA . TYR B 1 196 ? -6.773 -28.422 -17.156 1 85.31 196 TYR B CA 1
ATOM 3458 C C . TYR B 1 196 ? -6.637 -28.844 -18.609 1 85.31 196 TYR B C 1
ATOM 3460 O O . TYR B 1 196 ? -7.121 -29.906 -19.016 1 85.31 196 TYR B O 1
ATOM 3468 N N . LYS B 1 197 ? -5.98 -28.078 -19.375 1 88 197 LYS B N 1
ATOM 3469 C CA . LYS B 1 197 ? -5.809 -28.344 -20.797 1 88 197 LYS B CA 1
ATOM 3470 C C . LYS B 1 197 ? -4.871 -29.531 -21.031 1 88 197 LYS B C 1
ATOM 3472 O O . LYS B 1 197 ? -5.07 -30.312 -21.953 1 88 197 LYS B O 1
ATOM 3477 N N . VAL B 1 198 ? -3.922 -29.625 -20.094 1 88.06 198 VAL B N 1
ATOM 3478 C CA . VAL B 1 198 ? -2.889 -30.641 -20.297 1 88.06 198 VAL B CA 1
ATOM 3479 C C . VAL B 1 198 ? -3.262 -31.922 -19.562 1 88.06 198 VAL B C 1
ATOM 3481 O O . VAL B 1 198 ? -3.127 -33.031 -20.109 1 88.06 198 VAL B O 1
ATOM 3484 N N . LEU B 1 199 ? -3.738 -31.828 -18.297 1 89.31 199 LEU B N 1
ATOM 3485 C CA . LEU B 1 199 ? -3.951 -32.969 -17.438 1 89.31 199 LEU B CA 1
ATOM 3486 C C . LEU B 1 199 ? -5.438 -33.281 -17.281 1 89.31 199 LEU B C 1
ATOM 3488 O O . LEU B 1 199 ? -5.812 -34.344 -16.766 1 89.31 199 LEU B O 1
ATOM 3492 N N . GLY B 1 200 ? -6.336 -32.375 -17.641 1 87.94 200 GLY B N 1
ATOM 3493 C CA . GLY B 1 200 ? -7.773 -32.562 -17.531 1 87.94 200 GLY B CA 1
ATOM 3494 C C . GLY B 1 200 ? -8.328 -32.156 -16.188 1 87.94 200 GLY B C 1
ATOM 3495 O O . GLY B 1 200 ? -9.539 -32.188 -15.961 1 87.94 200 GLY B O 1
ATOM 3496 N N . LYS B 1 201 ? -7.336 -31.891 -15.289 1 87.12 201 LYS B N 1
ATOM 3497 C CA . LYS B 1 201 ? -7.781 -31.453 -13.977 1 87.12 201 LYS B CA 1
ATOM 3498 C C . LYS B 1 201 ? -6.918 -30.297 -13.461 1 87.12 201 LYS B C 1
ATOM 3500 O O . LYS B 1 201 ? -5.715 -30.25 -13.727 1 87.12 201 LYS B O 1
ATOM 3505 N N . GLN B 1 202 ? -7.566 -29.422 -12.719 1 88.62 202 GLN B N 1
ATOM 3506 C CA . GLN B 1 202 ? -6.848 -28.297 -12.117 1 88.62 202 GLN B CA 1
ATOM 3507 C C . GLN B 1 202 ? -6.133 -28.734 -10.844 1 88.62 202 GLN B C 1
ATOM 3509 O O . GLN B 1 202 ? -6.445 -29.781 -10.266 1 88.62 202 GLN B O 1
ATOM 3514 N N . PHE B 1 203 ? -5.188 -27.938 -10.508 1 88.69 203 PHE B N 1
ATOM 3515 C CA . PHE B 1 203 ? -4.543 -28.188 -9.227 1 88.69 203 PHE B CA 1
ATOM 3516 C C . PHE B 1 203 ? -5.543 -28.062 -8.086 1 88.69 203 PHE B C 1
ATOM 3518 O O . PHE B 1 203 ? -6.449 -27.234 -8.133 1 88.69 203 PHE B O 1
ATOM 3525 N N . SER B 1 204 ? -5.336 -28.906 -7.176 1 90.56 204 SER B N 1
ATOM 3526 C CA . SER B 1 204 ? -6.18 -28.797 -5.992 1 90.56 204 SER B CA 1
ATOM 3527 C C . SER B 1 204 ? -5.941 -27.484 -5.262 1 90.56 204 SER B C 1
ATOM 3529 O O . SER B 1 204 ? -4.867 -26.891 -5.383 1 90.56 204 SER B O 1
ATOM 3531 N N . GLU B 1 205 ? -6.887 -27.016 -4.547 1 92.12 205 GLU B N 1
ATOM 3532 C CA . GLU B 1 205 ? -6.801 -25.781 -3.773 1 92.12 205 GLU B CA 1
ATOM 3533 C C . GLU B 1 205 ? -5.691 -25.859 -2.729 1 92.12 205 GLU B C 1
ATOM 3535 O O . GLU B 1 205 ? -5.094 -24.844 -2.369 1 92.12 205 GLU B O 1
ATOM 3540 N N . LYS B 1 206 ? -5.426 -27.016 -2.365 1 94.19 206 LYS B N 1
ATOM 3541 C CA . LYS B 1 206 ? -4.355 -27.234 -1.392 1 94.19 206 LYS B CA 1
ATOM 3542 C C . LYS B 1 206 ? -3.006 -26.797 -1.953 1 94.19 206 LYS B C 1
ATOM 3544 O O . LYS B 1 206 ? -2.262 -26.062 -1.298 1 94.19 206 LYS B O 1
ATOM 3549 N N . TRP B 1 207 ? -2.746 -27.234 -3.15 1 94.56 207 TRP B N 1
ATOM 3550 C CA . TRP B 1 207 ? -1.46 -26.938 -3.773 1 94.56 207 TRP B CA 1
ATOM 3551 C C . TRP B 1 207 ? -1.36 -25.453 -4.137 1 94.56 207 TRP B C 1
ATOM 3553 O O . TRP B 1 207 ? -0.29 -24.844 -4.023 1 94.56 207 TRP B O 1
ATOM 3563 N N . VAL B 1 208 ? -2.402 -24.906 -4.562 1 95.44 208 VAL B N 1
ATOM 3564 C CA . VAL B 1 208 ? -2.436 -23.484 -4.891 1 95.44 208 VAL B CA 1
ATOM 3565 C C . VAL B 1 208 ? -2.18 -22.656 -3.629 1 95.44 208 VAL B C 1
ATOM 3567 O O . VAL B 1 208 ? -1.384 -21.719 -3.646 1 95.44 208 VAL B O 1
ATOM 3570 N N . GLY B 1 209 ? -2.836 -23.078 -2.539 1 96.81 209 GLY B N 1
ATOM 3571 C CA . GLY B 1 209 ? -2.641 -22.406 -1.264 1 96.81 209 GLY B CA 1
ATOM 3572 C C . GLY B 1 209 ? -1.215 -22.5 -0.753 1 96.81 209 GLY B C 1
ATOM 3573 O O . GLY B 1 209 ? -0.639 -21.484 -0.324 1 96.81 209 GLY B O 1
ATOM 3574 N N . ILE B 1 210 ? -0.627 -23.609 -0.908 1 97 210 ILE B N 1
ATOM 3575 C CA . ILE B 1 210 ? 0.738 -23.828 -0.44 1 97 210 ILE B CA 1
ATOM 3576 C C . ILE B 1 210 ? 1.709 -23 -1.285 1 97 210 ILE B C 1
ATOM 3578 O O . ILE B 1 210 ? 2.598 -22.328 -0.75 1 97 210 ILE B O 1
ATOM 3582 N N . GLY B 1 211 ? 1.525 -23.141 -2.553 1 97.31 211 GLY B N 1
ATOM 3583 C CA . GLY B 1 211 ? 2.377 -22.359 -3.439 1 97.31 211 GLY B CA 1
ATOM 3584 C C . GLY B 1 211 ? 2.332 -20.875 -3.16 1 97.31 211 GLY B C 1
ATOM 3585 O O . GLY B 1 211 ? 3.371 -20.203 -3.123 1 97.31 211 GLY B O 1
ATOM 3586 N N . GLY B 1 212 ? 1.156 -20.375 -2.855 1 97.69 212 GLY B N 1
ATOM 3587 C CA . GLY B 1 212 ? 0.99 -18.953 -2.574 1 97.69 212 GLY B CA 1
ATOM 3588 C C . GLY B 1 212 ? 1.611 -18.531 -1.256 1 97.69 212 GLY B C 1
ATOM 3589 O O . GLY B 1 212 ? 2.268 -17.5 -1.179 1 97.69 212 GLY B O 1
ATOM 3590 N N . VAL B 1 213 ? 1.442 -19.344 -0.274 1 98 213 VAL B N 1
ATOM 3591 C CA . VAL B 1 213 ? 1.972 -19.016 1.045 1 98 213 VAL B CA 1
ATOM 3592 C C . VAL B 1 213 ? 3.498 -19.047 1.013 1 98 213 VAL B C 1
ATOM 3594 O O . VAL B 1 213 ? 4.156 -18.141 1.532 1 98 213 VAL B O 1
ATOM 3597 N N . VAL B 1 214 ? 4.004 -20 0.345 1 97.62 214 VAL B N 1
ATOM 3598 C CA . VAL B 1 214 ? 5.457 -20.141 0.272 1 97.62 214 VAL B CA 1
ATOM 3599 C C . VAL B 1 214 ? 6.055 -18.969 -0.488 1 97.62 214 VAL B C 1
ATOM 3601 O O . VAL B 1 214 ? 7.004 -18.328 -0.02 1 97.62 214 VAL B O 1
ATOM 3604 N N . SER B 1 215 ? 5.488 -18.703 -1.605 1 98.12 215 SER B N 1
ATOM 3605 C CA . SER B 1 215 ? 5.98 -17.578 -2.404 1 98.12 215 SER B CA 1
ATOM 3606 C C . SER B 1 215 ? 5.887 -16.266 -1.636 1 98.12 215 SER B C 1
ATOM 3608 O O . SER B 1 215 ? 6.828 -15.469 -1.637 1 98.12 215 SER B O 1
ATOM 3610 N N . ALA B 1 216 ? 4.82 -16.078 -0.908 1 98.19 216 ALA B N 1
ATOM 3611 C CA . ALA B 1 216 ? 4.613 -14.844 -0.148 1 98.19 216 ALA B CA 1
ATOM 3612 C C . ALA B 1 216 ? 5.609 -14.734 1.002 1 98.19 216 ALA B C 1
ATOM 3614 O O . ALA B 1 216 ? 6.168 -13.656 1.245 1 98.19 216 ALA B O 1
ATOM 3615 N N . CYS B 1 217 ? 5.859 -15.797 1.637 1 98.12 217 CYS B N 1
ATOM 3616 C CA . CYS B 1 217 ? 6.781 -15.797 2.768 1 98.12 217 CYS B CA 1
ATOM 3617 C C . CYS B 1 217 ? 8.203 -15.5 2.312 1 98.12 217 CYS B C 1
ATOM 3619 O O . CYS B 1 217 ? 8.93 -14.766 2.98 1 98.12 217 CYS B O 1
ATOM 3621 N N . ILE B 1 218 ? 8.516 -16.047 1.232 1 97.81 218 ILE B N 1
ATOM 3622 C CA . ILE B 1 218 ? 9.852 -15.789 0.705 1 97.81 218 ILE B CA 1
ATOM 3623 C C . ILE B 1 218 ? 9.977 -14.312 0.326 1 97.81 218 ILE B C 1
ATOM 3625 O O . ILE B 1 218 ? 10.992 -13.68 0.608 1 97.81 218 ILE B O 1
ATOM 3629 N N . SER B 1 219 ? 8.938 -13.812 -0.254 1 97.25 219 SER B N 1
ATOM 3630 C CA . SER B 1 219 ? 8.945 -12.398 -0.624 1 97.25 219 SER B CA 1
ATOM 3631 C C . SER B 1 219 ? 9.055 -11.508 0.608 1 97.25 219 SER B C 1
ATOM 3633 O O . SER B 1 219 ? 9.766 -10.508 0.593 1 97.25 219 SER B O 1
ATOM 3635 N N . ILE B 1 220 ? 8.344 -11.852 1.604 1 97.44 220 ILE B N 1
ATOM 3636 C CA . ILE B 1 220 ? 8.406 -11.086 2.846 1 97.44 220 ILE B CA 1
ATOM 3637 C C . ILE B 1 220 ? 9.828 -11.125 3.404 1 97.44 220 ILE B C 1
ATOM 3639 O O . ILE B 1 220 ? 10.359 -10.102 3.826 1 97.44 220 ILE B O 1
ATOM 3643 N N . PHE B 1 221 ? 10.367 -12.281 3.342 1 96.62 221 PHE B N 1
ATOM 3644 C CA . PHE B 1 221 ? 11.727 -12.445 3.834 1 96.62 221 PHE B CA 1
ATOM 3645 C C . PHE B 1 221 ? 12.695 -11.57 3.055 1 96.62 221 PHE B C 1
ATOM 3647 O O . PHE B 1 221 ? 13.562 -10.922 3.643 1 96.62 221 PHE B O 1
ATOM 3654 N N . GLU B 1 222 ? 12.523 -11.547 1.797 1 95.62 222 GLU B N 1
ATOM 3655 C CA . GLU B 1 222 ? 13.406 -10.75 0.951 1 95.62 222 GLU B CA 1
ATOM 3656 C C . GLU B 1 222 ? 13.25 -9.258 1.236 1 95.62 222 GLU B C 1
ATOM 3658 O O . GLU B 1 222 ? 14.234 -8.531 1.332 1 95.62 222 GLU B O 1
ATOM 3663 N N . ILE B 1 223 ? 12.055 -8.836 1.423 1 94.94 223 ILE B N 1
ATOM 3664 C CA . ILE B 1 223 ? 11.789 -7.43 1.683 1 94.94 223 ILE B CA 1
ATOM 3665 C C . ILE B 1 223 ? 12.297 -7.055 3.074 1 94.94 223 ILE B C 1
ATOM 3667 O O . ILE B 1 223 ? 12.891 -5.988 3.26 1 94.94 223 ILE B O 1
ATOM 3671 N N . TRP B 1 224 ? 12.062 -7.996 3.949 1 94.19 224 TRP B N 1
ATOM 3672 C CA . TRP B 1 224 ? 12.516 -7.777 5.316 1 94.19 224 TRP B CA 1
ATOM 3673 C C . TRP B 1 224 ? 14.039 -7.645 5.375 1 94.19 224 TRP B C 1
ATOM 3675 O O . TRP B 1 224 ? 14.562 -6.789 6.086 1 94.19 224 TRP B O 1
ATOM 3685 N N . TYR B 1 225 ? 14.656 -8.43 4.566 1 90.38 225 TYR B N 1
ATOM 3686 C CA . TYR B 1 225 ? 16.109 -8.438 4.539 1 90.38 225 TYR B CA 1
ATOM 3687 C C . TYR B 1 225 ? 16.656 -7.125 3.971 1 90.38 225 TYR B C 1
ATOM 3689 O O . TYR B 1 225 ? 17.688 -6.625 4.418 1 90.38 225 TYR B O 1
ATOM 3697 N N . ASP B 1 226 ? 15.977 -6.598 3.113 1 88.31 226 ASP B N 1
ATOM 3698 C CA . ASP B 1 226 ? 16.406 -5.371 2.451 1 88.31 226 ASP B CA 1
ATOM 3699 C C . ASP B 1 226 ? 16.141 -4.152 3.326 1 88.31 226 ASP B C 1
ATOM 3701 O O . ASP B 1 226 ? 16.656 -3.064 3.061 1 88.31 226 ASP B O 1
ATOM 3705 N N . CYS B 1 227 ? 15.359 -4.246 4.391 1 87.12 227 CYS B N 1
ATOM 3706 C CA . CYS B 1 227 ? 15.062 -3.133 5.285 1 87.12 227 CYS B CA 1
ATOM 3707 C C . CYS B 1 227 ? 16.172 -2.957 6.32 1 87.12 227 CYS B C 1
ATOM 3709 O O . CYS B 1 227 ? 16.359 -1.861 6.852 1 87.12 227 CYS B O 1
#

Radius of gyration: 26.28 Å; Cα contacts (8 Å, |Δi|>4): 596; chains: 2; bounding box: 78×81×50 Å

Organism: NCBI:txid5963

InterPro domains:
  IPR008733 Peroxisomal biogenesis factor 11 [PF05648] (1-224)